Protein AF-0000000074082006 (afdb_homodimer)

Secondary structure (DSSP, 8-state):
--------TTT------SSS-EEE--STT---EEEHHHHT-SS--SS----HHHHT---BSSSS---SSEEEBTTS-EEEHHHHHHSTT-EESSTTTT-SEE-TT--HHHHHS-BHHHHHTT-HHHHTSS--EE-SSTT---EE-HHHHHHTT-EEEE-SSTT-PEEEE--HHHHHHHHHHSTT-----------S-----------------------------S---------/--------TTT------SSS-EEE--STT---EEEHHHHT-SS--SS----HHHHT---BSSSS---SSEEEBTTS-EEEHHHHHHSTT-EESSTTTT-SEE-TT--HHHHHS-BHHHHHTT-HHHHTSS--EE-SSTT---EE-HHHHHHTT-EEEE-SSTT-PEEEE--HHHHHHHHHHSTT-----------S---------------------------------------

Radius of gyration: 29.37 Å; Cα contacts (8 Å, |Δi|>4): 766; chains: 2; bounding box: 56×95×87 Å

Solvent-accessible surface area (backbone atoms only — not comparable to full-atom values): 27558 Å² total; per-residue (Å²): 126,79,81,74,82,57,34,17,62,58,69,49,48,71,74,57,41,92,94,40,34,60,43,62,31,62,33,88,95,46,77,40,19,31,29,30,75,71,56,18,52,87,63,85,66,92,62,86,38,60,44,59,63,51,63,67,45,64,45,22,63,41,33,83,51,54,78,63,54,42,32,46,26,77,83,75,44,26,28,38,51,49,45,39,61,49,32,83,52,35,43,46,71,28,78,64,45,46,46,36,34,36,60,87,66,48,57,66,66,29,40,67,36,50,15,51,63,37,42,73,69,67,34,62,69,53,11,53,38,28,33,30,35,59,28,65,51,86,88,53,84,54,24,29,28,49,66,59,32,42,62,68,28,30,38,30,64,45,64,88,62,96,87,54,68,41,57,45,32,34,44,75,71,57,40,57,52,43,48,67,70,46,72,70,68,67,48,60,45,34,62,54,76,60,84,60,82,75,75,79,73,73,74,75,76,85,74,78,85,84,72,73,74,79,81,78,71,78,77,78,69,90,74,84,78,91,65,81,86,63,92,77,53,95,122,125,78,82,72,81,58,34,17,62,60,69,48,48,70,75,58,42,93,94,39,36,58,44,61,32,63,33,87,93,46,75,42,20,31,29,31,76,72,58,18,52,87,63,85,67,91,63,86,37,60,45,58,62,51,64,67,44,64,43,22,63,41,32,81,49,54,78,64,54,41,32,45,26,76,82,74,44,26,29,37,49,50,46,40,63,48,31,84,54,35,42,48,72,29,78,64,45,46,46,35,34,36,60,87,64,48,57,66,64,30,39,67,35,49,16,51,62,38,42,72,71,67,34,62,69,54,11,52,38,27,32,31,34,58,27,65,50,86,87,53,84,55,23,28,28,50,66,59,30,43,62,69,28,31,39,30,64,46,62,86,63,98,87,54,70,40,55,46,31,34,46,74,73,58,40,58,51,44,47,67,69,44,73,69,68,67,47,61,47,34,62,54,76,61,84,58,85,74,75,78,73,75,73,74,76,85,76,78,84,80,76,69,78,78,82,78,72,81,76,78,84,90,76,91,78,91,62,87,85,65,91,79,77,85,136

InterPro domains:
  IPR001965 Zinc finger, PHD-type [SM00249] (7-55)
  IPR001965 Zinc finger, PHD-type [SM00249] (114-175)
  IPR011011 Zinc finger, FYVE/PHD-type [SSF57903] (7-60)
  IPR013083 Zinc finger, RING/FYVE/PHD-type [G3DSA:3.30.40.10] (6-54)
  IPR013083 Zinc finger, RING/FYVE/PHD-type [G3DSA:3.30.40.10] (55-177)
  IPR019786 Zinc finger, PHD-type, conserved site [PS01359] (8-54)
  IPR019787 Zinc finger, PHD-finger [PF13831] (20-54)
  IPR019787 Zinc finger, PHD-finger [PS50016] (5-57)
  IPR019787 Zinc finger, PHD-finger [PS50016] (112-174)
  IPR034732 Extended PHD (ePHD) domain [PS51805] (57-175)
  IPR050701 Histone Modification Regulator [PTHR13793] (8-175)

Foldseek 3Di:
DPPLPFCAPQPRHNQADPVWGWDAAPAVVDSHIHTCVRQVPPDDDPDHDHDPCSVVQADAQAAGDRDDAWAAEPVRHIHHLQQQQQQVQWDAPDPVVSPDIYCVRPDVVQLQAFAVLCVVVVNRPRRNGHGWDFAPDPPGRHTHGSVSCLQVLFWAWDDDDPPDTHTHGHDPVVVVVCCVPVVDRCSVSNNPPPPPPDPPPPPPPPPDDPPVPDPPPPPPDDDDDPPPPDDPPPD/DPPLPFQAPQPRHNDADPVWGWDAAPAVVDSHIHTCVRQVPPDDDPDHDHDPCSVVQADAQAAGDRDDAWAAEPVRHIHHLQQQQQQVQWDAPDPVVSPDIYCVRPDVVQLQAFAVLCVVVVNRPRRNGHGWDFAPDPPGRHTHGSVSCLQVLFWAWDDDDPPDTHTHGHDPVVVVVCCVVVVDRCSVSNNPPPPPPDPPPPPPPPDDDPPPPDPPPPPPDDDDDPDDPDDPDDD

Sequence (470 aa):
MKEMLGGCCVCADENGWTDNPLIYCDGPGCEVAVHQGCYGIQEVPEGEWLCAKCHVAARCELCPFGYGALKRTEQKGWAHVICALYIPEVRFGDVHSMDPVILSDVPMERFEKLCYICASAGDSRAAQMGACMSCNKPGCKRGFHVTCAQQRGLLCEEGGGSKNVKYCGYCEHHLRKAVRYFGLVSCLVFSITLFAPLIDIRVHNCSGMPLVPPCCSAQLGDARKWDNLQAFRKPMKEMLGGCCVCADENGWTDNPLIYCDGPGCEVAVHQGCYGIQEVPEGEWLCAKCHVAARCELCPFGYGALKRTEQKGWAHVICALYIPEVRFGDVHSMDPVILSDVPMERFEKLCYICASAGDSRAAQMGACMSCNKPGCKRGFHVTCAQQRGLLCEEGGGSKNVKYCGYCEHHLRKAVRYFGLVSCLVFSITLFAPLIDIRVHNCSGMPLVPPCCSAQLGDARKWDNLQAFRKP

Nearest PDB structures (foldseek):
  5dah-assembly3_A  TM=6.891E-01  e=1.029E-26  Homo sapiens
  5dah-assembly3_B  TM=6.727E-01  e=8.979E-26  Homo sapiens
  5dag-assembly1_A  TM=6.711E-01  e=2.313E-24  Homo sapiens
  7mju-assembly1_A  TM=6.657E-01  e=3.851E-24  Homo sapiens
  7d8a-assembly1_A  TM=5.856E-01  e=5.954E-16  Danio rerio

Organism: Heligmosomoides polygyrus (NCBI:txid6339)

pLDDT: mean 74.83, std 29.57, range [17.52, 98.75]

Structure (mmCIF, N/CA/C/O backbone):
data_AF-0000000074082006-model_v1
#
loop_
_entity.id
_entity.type
_entity.pdbx_description
1 polymer 'PHD-type domain-containing protein'
#
loop_
_atom_site.group_PDB
_atom_site.id
_atom_site.type_symbol
_atom_site.label_atom_id
_atom_site.label_alt_id
_atom_site.label_comp_id
_atom_site.label_asym_id
_atom_site.label_entity_id
_atom_site.label_seq_id
_atom_site.pdbx_PDB_ins_code
_atom_site.Cartn_x
_atom_site.Cartn_y
_atom_site.Cartn_z
_atom_site.occupancy
_atom_site.B_iso_or_equiv
_atom_site.auth_seq_id
_atom_site.auth_comp_id
_atom_site.auth_asym_id
_atom_site.auth_atom_id
_atom_site.pdbx_PDB_model_num
ATOM 1 N N . MET A 1 1 ? 14.156 8.828 -15.266 1 19.91 1 MET A N 1
ATOM 2 C CA . MET A 1 1 ? 13.836 9.703 -14.148 1 19.91 1 MET A CA 1
ATOM 3 C C . MET A 1 1 ? 12.344 9.992 -14.086 1 19.91 1 MET A C 1
ATOM 5 O O . MET A 1 1 ? 11.781 10.578 -15.008 1 19.91 1 MET A O 1
ATOM 9 N N . LYS A 1 2 ? 11.523 9.094 -13.609 1 28.28 2 LYS A N 1
ATOM 10 C CA . LYS A 1 2 ? 10.086 9.344 -13.688 1 28.28 2 LYS A CA 1
ATOM 11 C C . LYS A 1 2 ? 9.758 10.773 -13.281 1 28.28 2 LYS A C 1
ATOM 13 O O . LYS A 1 2 ? 10.383 11.336 -12.375 1 28.28 2 LYS A O 1
ATOM 18 N N . GLU A 1 3 ? 9.484 11.531 -14.086 1 29.22 3 GLU A N 1
ATOM 19 C CA . GLU A 1 3 ? 8.992 12.883 -13.844 1 29.22 3 GLU A CA 1
ATOM 20 C C . GLU A 1 3 ? 8.086 12.938 -12.617 1 29.22 3 GLU A C 1
ATOM 22 O O . GLU A 1 3 ? 6.969 12.406 -12.648 1 29.22 3 GLU A O 1
ATOM 27 N N . MET A 1 4 ? 8.656 12.617 -11.484 1 40.72 4 MET A N 1
ATOM 28 C CA . MET A 1 4 ? 7.973 12.57 -10.195 1 40.72 4 MET A CA 1
ATOM 29 C C . MET A 1 4 ? 7.266 13.891 -9.906 1 40.72 4 MET A C 1
ATOM 31 O O . MET A 1 4 ? 7.906 14.938 -9.82 1 40.72 4 MET A O 1
ATOM 35 N N . LEU A 1 5 ? 6.145 14.078 -10.445 1 46.38 5 LEU A N 1
ATOM 36 C CA . LEU A 1 5 ? 5.316 15.273 -10.508 1 46.38 5 LEU A CA 1
ATOM 37 C C . LEU A 1 5 ? 4.945 15.75 -9.109 1 46.38 5 LEU A C 1
ATOM 39 O O . LEU A 1 5 ? 4.273 16.781 -8.953 1 46.38 5 LEU A O 1
ATOM 43 N N . GLY A 1 6 ? 5.215 15.055 -8.039 1 67.75 6 GLY A N 1
ATOM 44 C CA . GLY A 1 6 ? 4.477 15.625 -6.926 1 67.75 6 GLY A CA 1
ATOM 45 C C . GLY A 1 6 ? 5.379 16.156 -5.828 1 67.75 6 GLY A C 1
ATOM 46 O O . GLY A 1 6 ? 6.547 15.789 -5.738 1 67.75 6 GLY A O 1
ATOM 47 N N . GLY A 1 7 ? 5.355 17.469 -5.336 1 89.12 7 GLY A N 1
ATOM 48 C CA . GLY A 1 7 ? 6.016 18.156 -4.234 1 89.12 7 GLY A CA 1
ATOM 49 C C . GLY A 1 7 ? 5.98 17.359 -2.936 1 89.12 7 GLY A C 1
ATOM 50 O O . GLY A 1 7 ? 5.566 16.203 -2.92 1 89.12 7 GLY A O 1
ATOM 51 N N . CYS A 1 8 ? 6.621 17.891 -1.964 1 94.56 8 CYS A N 1
ATOM 52 C CA . CYS A 1 8 ? 6.656 17.297 -0.636 1 94.56 8 CYS A CA 1
ATOM 53 C C . CYS A 1 8 ? 5.25 17.062 -0.104 1 94.56 8 CYS A C 1
ATOM 55 O O . CYS A 1 8 ? 4.434 17.984 -0.068 1 94.56 8 CYS A O 1
ATOM 57 N N . CYS A 1 9 ? 4.977 15.852 0.29 1 94.88 9 CYS A N 1
ATOM 58 C CA . CYS A 1 9 ? 3.652 15.492 0.783 1 94.88 9 CYS A CA 1
ATOM 59 C C . CYS A 1 9 ? 3.324 16.234 2.068 1 94.88 9 CYS A C 1
ATOM 61 O O . CYS A 1 9 ? 2.164 16.297 2.482 1 94.88 9 CYS A O 1
ATOM 63 N N . VAL A 1 10 ? 4.344 16.844 2.641 1 95.25 10 VAL A N 1
ATOM 64 C CA . VAL A 1 10 ? 4.137 17.469 3.943 1 95.25 10 VAL A CA 1
ATOM 65 C C . VAL A 1 10 ? 4.016 18.984 3.777 1 95.25 10 VAL A C 1
ATOM 67 O O . VAL A 1 10 ? 3.002 19.578 4.145 1 95.25 10 VAL A O 1
ATOM 70 N N . CYS A 1 11 ? 4.961 19.5 3.104 1 89.56 11 CYS A N 1
ATOM 71 C CA . CYS A 1 11 ? 4.965 20.953 3.035 1 89.56 11 CYS A CA 1
ATOM 72 C C . CYS A 1 11 ? 4.508 21.438 1.664 1 89.56 11 CYS A C 1
ATOM 74 O O . CYS A 1 11 ? 4.352 22.641 1.444 1 89.56 11 CYS A O 1
ATOM 76 N N . ALA A 1 12 ? 4.395 20.641 0.723 1 89.31 12 ALA A N 1
ATOM 77 C CA . ALA A 1 12 ? 3.861 20.891 -0.611 1 89.31 12 ALA A CA 1
ATOM 78 C C . ALA A 1 12 ? 4.883 21.625 -1.478 1 89.31 12 ALA A C 1
ATOM 80 O O . ALA A 1 12 ? 4.594 21.984 -2.621 1 89.31 12 ALA A O 1
ATOM 81 N N . ASP A 1 13 ? 6.074 21.828 -0.959 1 89.94 13 ASP A N 1
ATOM 82 C CA . ASP A 1 13 ? 7.125 22.453 -1.756 1 89.94 13 ASP A CA 1
ATOM 83 C C . ASP A 1 13 ? 7.734 21.469 -2.74 1 89.94 13 ASP A C 1
ATOM 85 O O . ASP A 1 13 ? 7.961 20.297 -2.396 1 89.94 13 ASP A O 1
ATOM 89 N N . GLU A 1 14 ? 7.941 21.875 -3.926 1 91 14 GLU A N 1
ATOM 90 C CA . GLU A 1 14 ? 8.445 21 -4.969 1 91 14 GLU A CA 1
ATOM 91 C C . GLU A 1 14 ? 9.969 21.062 -5.059 1 91 14 GLU A C 1
ATOM 93 O O . GLU A 1 14 ? 10.594 20.203 -5.699 1 91 14 GLU A O 1
ATOM 98 N N . ASN A 1 15 ? 10.492 22.031 -4.395 1 91.5 15 ASN A N 1
ATOM 99 C CA . ASN A 1 15 ? 11.93 22.234 -4.488 1 91.5 15 ASN A CA 1
ATOM 100 C C . ASN A 1 15 ? 12.68 21.453 -3.412 1 91.5 15 ASN A C 1
ATOM 102 O O . ASN A 1 15 ? 12.211 21.328 -2.281 1 91.5 15 ASN A O 1
ATOM 106 N N . GLY A 1 16 ? 13.867 20.891 -3.787 1 92.81 16 GLY A N 1
ATOM 107 C CA . GLY A 1 16 ? 14.812 20.328 -2.834 1 92.81 16 GLY A CA 1
ATOM 108 C C . GLY A 1 16 ? 16.031 21.203 -2.627 1 92.81 16 GLY A C 1
ATOM 109 O O . GLY A 1 16 ? 16.375 22.016 -3.492 1 92.81 16 GLY A O 1
ATOM 110 N N . TRP A 1 17 ? 16.641 21.062 -1.494 1 93.62 17 TRP A N 1
ATOM 111 C CA . TRP A 1 17 ? 17.844 21.797 -1.15 1 93.62 17 TRP A CA 1
ATOM 112 C C . TRP A 1 17 ? 18.953 20.844 -0.706 1 93.62 17 TRP A C 1
ATOM 114 O O . TRP A 1 17 ? 18.688 19.688 -0.362 1 93.62 17 TRP A O 1
ATOM 124 N N . THR A 1 18 ? 20.188 21.281 -0.692 1 94.25 18 THR A N 1
ATOM 125 C CA . THR A 1 18 ? 21.328 20.453 -0.294 1 94.25 18 THR A CA 1
ATOM 126 C C . THR A 1 18 ? 21.156 19.969 1.143 1 94.25 18 THR A C 1
ATOM 128 O O . THR A 1 18 ? 21.391 18.797 1.435 1 94.25 18 THR A O 1
ATOM 131 N N . ASP A 1 19 ? 20.75 20.828 2.066 1 94 19 ASP A N 1
ATOM 132 C CA . ASP A 1 19 ? 20.656 20.484 3.482 1 94 19 ASP A CA 1
ATOM 133 C C . ASP A 1 19 ? 19.281 19.875 3.801 1 94 19 ASP A C 1
ATOM 135 O O . ASP A 1 19 ? 19.047 19.406 4.918 1 94 19 ASP A O 1
ATOM 139 N N . ASN A 1 20 ? 18.422 19.953 2.896 1 96.31 20 ASN A N 1
ATOM 140 C CA . ASN A 1 20 ? 17.078 19.422 3.047 1 96.31 20 ASN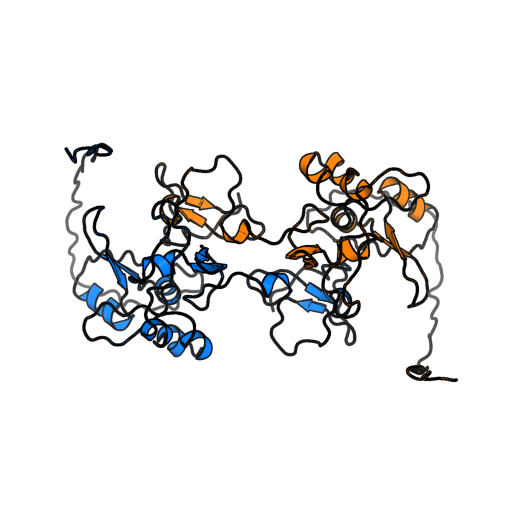 A CA 1
ATOM 141 C C . ASN A 1 20 ? 16.516 18.938 1.716 1 96.31 20 ASN A C 1
ATOM 143 O O . ASN A 1 20 ? 15.555 19.516 1.193 1 96.31 20 ASN A O 1
ATOM 147 N N . PRO A 1 21 ? 17.109 17.891 1.25 1 96.94 21 PRO A N 1
ATOM 148 C CA . PRO A 1 21 ? 16.75 17.422 -0.09 1 96.94 21 PRO A CA 1
ATOM 149 C C . PRO A 1 21 ? 15.344 16.828 -0.152 1 96.94 21 PRO A C 1
ATOM 151 O O . PRO A 1 21 ? 14.805 16.391 0.868 1 96.94 21 PRO A O 1
ATOM 154 N N . LEU A 1 22 ? 14.758 16.938 -1.272 1 96.38 22 LEU A N 1
ATOM 155 C CA . LEU A 1 22 ? 13.516 16.234 -1.591 1 96.38 22 LEU A CA 1
ATOM 156 C C . LEU A 1 22 ? 13.789 14.789 -1.99 1 96.38 22 LEU A C 1
ATOM 158 O O . LEU A 1 22 ? 14.555 14.531 -2.928 1 96.38 22 LEU A O 1
ATOM 162 N N . ILE A 1 23 ? 13.227 13.844 -1.191 1 96.38 23 ILE A N 1
ATOM 163 C CA . ILE A 1 23 ? 13.484 12.422 -1.384 1 96.38 23 ILE A CA 1
ATOM 164 C C . ILE A 1 23 ? 12.219 11.727 -1.881 1 96.38 23 ILE A C 1
ATOM 166 O O . ILE A 1 23 ? 11.141 11.906 -1.314 1 96.38 23 ILE A O 1
ATOM 170 N N . TYR A 1 24 ? 12.406 10.961 -2.928 1 93.88 24 TYR A N 1
ATOM 171 C CA . TYR A 1 24 ? 11.297 10.219 -3.518 1 93.88 24 TYR A CA 1
ATOM 172 C C . TYR A 1 24 ? 11.32 8.766 -3.068 1 93.88 24 TYR A C 1
ATOM 174 O O . TYR A 1 24 ? 12.383 8.141 -2.994 1 93.88 24 TYR A O 1
ATOM 182 N N . CYS A 1 25 ? 10.156 8.273 -2.781 1 91.56 25 CYS A N 1
ATOM 183 C CA . CYS A 1 25 ? 10.055 6.871 -2.395 1 91.56 25 CYS A CA 1
ATOM 184 C C . CYS A 1 25 ? 10.227 5.961 -3.602 1 91.56 25 CYS A C 1
ATOM 186 O O . CYS A 1 25 ? 9.672 6.223 -4.668 1 91.56 25 CYS A O 1
ATOM 188 N N . ASP A 1 26 ? 10.938 4.863 -3.41 1 84.88 26 ASP A N 1
ATOM 189 C CA . ASP A 1 26 ? 11.211 3.916 -4.488 1 84.88 26 ASP A CA 1
ATOM 190 C C . ASP A 1 26 ? 10.219 2.752 -4.461 1 84.88 26 ASP A C 1
ATOM 192 O O . ASP A 1 26 ? 10.375 1.782 -5.207 1 84.88 26 ASP A O 1
ATOM 196 N N . GLY A 1 27 ? 9.25 2.877 -3.57 1 78.81 27 GLY A N 1
ATOM 197 C CA . GLY A 1 27 ? 8.25 1.826 -3.547 1 78.81 27 GLY A CA 1
ATOM 198 C C . GLY A 1 27 ? 7.48 1.707 -4.852 1 78.81 27 GLY A C 1
ATOM 199 O O . GLY A 1 27 ? 7.215 2.711 -5.516 1 78.81 27 GLY A O 1
ATOM 200 N N . PRO A 1 28 ? 7.195 0.505 -5.199 1 64 28 PRO A N 1
ATOM 201 C CA . PRO A 1 28 ? 6.469 0.324 -6.453 1 64 28 PRO A CA 1
ATOM 202 C C . PRO A 1 28 ? 5.148 1.095 -6.488 1 64 28 PRO A C 1
ATOM 204 O O . PRO A 1 28 ? 4.277 0.871 -5.645 1 64 28 PRO A O 1
ATOM 207 N N . GLY A 1 29 ? 5.039 1.992 -7.484 1 66.44 29 GLY A N 1
ATOM 208 C CA . GLY A 1 29 ? 3.812 2.75 -7.688 1 66.44 29 GLY A CA 1
ATOM 209 C C . GLY A 1 29 ? 3.602 3.832 -6.645 1 66.44 29 GLY A C 1
ATOM 210 O O . GLY A 1 29 ? 2.537 4.449 -6.59 1 66.44 29 GLY A O 1
ATOM 211 N N . CYS A 1 30 ? 4.637 3.951 -5.754 1 81.25 30 CYS A N 1
ATOM 212 C CA . CYS A 1 30 ? 4.488 4.941 -4.691 1 81.25 30 CYS A CA 1
ATOM 213 C C . CYS A 1 30 ? 4.844 6.336 -5.191 1 81.25 30 CYS A C 1
ATOM 215 O O . CYS A 1 30 ? 5.84 6.512 -5.898 1 81.25 30 CYS A O 1
ATOM 217 N N . GLU A 1 31 ? 4 7.301 -4.777 1 83.56 31 GLU A N 1
ATOM 218 C CA . GLU A 1 31 ? 4.203 8.664 -5.258 1 83.56 31 GLU A CA 1
ATOM 219 C C . GLU A 1 31 ? 4.648 9.586 -4.125 1 83.56 31 GLU A C 1
ATOM 221 O O . GLU A 1 31 ? 4.637 10.812 -4.273 1 83.56 31 GLU A O 1
ATOM 226 N N . VAL A 1 32 ? 5.113 9.039 -3.1 1 93.19 32 VAL A N 1
ATOM 227 C CA . VAL A 1 32 ? 5.492 9.836 -1.934 1 93.19 32 VAL A CA 1
ATOM 228 C C . VAL A 1 32 ? 6.836 10.516 -2.186 1 93.19 32 VAL A C 1
ATOM 230 O O . VAL A 1 32 ? 7.793 9.867 -2.613 1 93.19 32 VAL A O 1
ATOM 233 N N . ALA A 1 33 ? 6.809 11.789 -2.014 1 96 33 ALA A N 1
ATOM 234 C CA . ALA A 1 33 ? 8.023 12.602 -1.949 1 96 33 ALA A CA 1
ATOM 235 C C . ALA A 1 33 ? 8.023 13.484 -0.704 1 96 33 ALA A C 1
ATOM 237 O O . ALA A 1 33 ? 7 14.078 -0.357 1 96 33 ALA A O 1
ATOM 238 N N . VAL A 1 34 ? 9.156 13.445 -0.058 1 97.31 34 VAL A N 1
ATOM 239 C CA . VAL A 1 34 ? 9.234 14.234 1.168 1 97.31 34 VAL A CA 1
ATOM 240 C C . VAL A 1 34 ? 10.617 14.867 1.292 1 97.31 34 VAL A C 1
ATOM 242 O O . VAL A 1 34 ? 11.609 14.297 0.842 1 97.31 34 VAL A O 1
ATOM 245 N N . HIS A 1 35 ? 10.594 16.031 1.873 1 96.12 35 HIS A N 1
ATOM 246 C CA . HIS A 1 35 ? 11.883 16.531 2.328 1 96.12 35 HIS A CA 1
ATOM 247 C C . HIS A 1 35 ? 12.438 15.695 3.477 1 96.12 35 HIS A C 1
ATOM 249 O O . HIS A 1 35 ? 11.664 15.164 4.281 1 96.12 35 HIS A O 1
ATOM 255 N N . GLN A 1 36 ? 13.789 15.648 3.557 1 96.44 36 GLN A N 1
ATOM 256 C CA . GLN A 1 36 ? 14.453 14.953 4.652 1 96.44 36 GLN A CA 1
ATOM 257 C C . GLN A 1 36 ? 13.914 15.422 6.004 1 96.44 36 GLN A C 1
ATOM 259 O O . GLN A 1 36 ? 13.523 14.602 6.836 1 96.44 36 GLN A O 1
ATOM 264 N N . GLY A 1 37 ? 13.82 16.688 6.223 1 95.56 37 GLY A N 1
ATOM 265 C CA . GLY A 1 37 ? 13.375 17.266 7.48 1 95.56 37 GLY A CA 1
ATOM 266 C C . GLY A 1 37 ? 11.875 17.141 7.703 1 95.56 37 GLY A C 1
ATOM 267 O O . GLY A 1 37 ? 11.422 16.984 8.836 1 95.56 37 GLY A O 1
ATOM 268 N N . CYS A 1 38 ? 11.07 17.141 6.621 1 94.75 38 CYS A N 1
ATOM 269 C CA . CYS A 1 38 ? 9.609 17.094 6.719 1 94.75 38 CYS A CA 1
ATOM 270 C C . CYS A 1 38 ? 9.133 15.719 7.168 1 94.75 38 CYS A C 1
ATOM 272 O O . CYS A 1 38 ? 8.055 15.594 7.75 1 94.75 38 CYS A O 1
ATOM 274 N N . TYR A 1 39 ? 9.977 14.75 6.961 1 97.44 39 TYR A N 1
ATOM 275 C CA . TYR A 1 39 ? 9.57 13.375 7.227 1 97.44 39 TYR A CA 1
ATOM 276 C C . TYR A 1 39 ? 10.445 12.75 8.305 1 97.44 39 TYR A C 1
ATOM 278 O O . TYR A 1 39 ? 10.18 11.633 8.758 1 97.44 39 TYR A O 1
ATOM 286 N N . GLY A 1 40 ? 11.461 13.469 8.672 1 96.56 40 GLY A N 1
ATOM 287 C CA . GLY A 1 40 ? 12.328 12.977 9.734 1 96.56 40 GLY A CA 1
ATOM 288 C C . GLY A 1 40 ? 13.297 11.898 9.266 1 96.56 40 GLY A C 1
ATOM 289 O O . GLY A 1 40 ? 13.57 10.945 9.992 1 96.56 40 GLY A O 1
ATOM 290 N N . ILE A 1 41 ? 13.695 12.008 8.062 1 95.62 41 ILE A N 1
ATOM 291 C CA . ILE A 1 41 ? 14.727 11.102 7.566 1 95.62 41 ILE A CA 1
ATOM 292 C C . ILE A 1 41 ? 16.062 11.453 8.195 1 95.62 41 ILE A C 1
ATOM 294 O O . ILE A 1 41 ? 16.594 12.547 7.977 1 95.62 41 ILE A O 1
ATOM 298 N N . GLN A 1 42 ? 16.672 10.586 8.953 1 93.19 42 GLN A N 1
ATOM 299 C CA . GLN A 1 42 ? 17.844 10.867 9.773 1 93.19 42 GLN A CA 1
ATOM 300 C C . GLN A 1 42 ? 19.109 10.953 8.93 1 93.19 42 GLN A C 1
ATOM 302 O O . GLN A 1 42 ? 19.984 11.781 9.195 1 93.19 42 GLN A O 1
ATOM 307 N N . GLU A 1 43 ? 19.172 10.141 7.926 1 92.69 43 GLU A N 1
ATOM 308 C CA . GLU A 1 43 ? 20.281 10.148 6.98 1 92.69 43 GLU A CA 1
ATOM 309 C C . GLU A 1 43 ? 19.781 10.055 5.543 1 92.69 43 GLU A C 1
ATOM 311 O O . GLU A 1 43 ? 18.953 9.211 5.219 1 92.69 43 GLU A O 1
ATOM 316 N N . VAL A 1 44 ? 20.312 10.984 4.824 1 94.44 44 VAL A N 1
ATOM 317 C CA . VAL A 1 44 ? 19.938 10.961 3.416 1 94.44 44 VAL A CA 1
ATOM 318 C C . VAL A 1 44 ? 20.344 9.625 2.795 1 94.44 44 VAL A C 1
ATOM 320 O O . VAL A 1 44 ? 21.516 9.227 2.875 1 94.44 44 VAL A O 1
ATOM 323 N N . PRO A 1 45 ? 19.438 9.008 2.164 1 90.81 45 PRO A N 1
ATOM 324 C CA . PRO A 1 45 ? 19.75 7.695 1.604 1 90.81 45 PRO A CA 1
ATOM 325 C C . PRO A 1 45 ? 20.688 7.773 0.4 1 90.81 45 PRO A C 1
ATOM 327 O O . PRO A 1 45 ? 20.594 8.711 -0.4 1 90.81 45 PRO A O 1
ATOM 330 N N . GLU A 1 46 ? 21.594 6.922 0.279 1 89.25 46 GLU A N 1
ATOM 331 C CA . GLU A 1 46 ? 22.5 6.836 -0.859 1 89.25 46 GLU A CA 1
ATOM 332 C C . GLU A 1 46 ? 21.859 6.105 -2.033 1 89.25 46 GLU A C 1
ATOM 334 O O . GLU A 1 46 ? 22.172 6.383 -3.191 1 89.25 46 GLU A O 1
ATOM 339 N N . GLY A 1 47 ? 20.906 5.297 -1.764 1 89.19 47 GLY A N 1
ATOM 340 C CA . GLY A 1 47 ? 20.203 4.508 -2.77 1 89.19 47 GLY A CA 1
ATOM 341 C C . GLY A 1 47 ? 18.703 4.535 -2.615 1 89.19 47 GLY A C 1
ATOM 342 O O . GLY A 1 47 ? 18.109 5.59 -2.357 1 89.19 47 GLY A O 1
ATOM 343 N N . GLU A 1 48 ? 18.188 3.391 -2.803 1 86.62 48 GLU A N 1
ATOM 344 C CA . GLU A 1 48 ? 16.734 3.262 -2.723 1 86.62 48 GLU A CA 1
ATOM 345 C C . GLU A 1 48 ? 16.219 3.639 -1.335 1 86.62 48 GLU A C 1
ATOM 347 O O . GLU A 1 48 ? 16.844 3.295 -0.325 1 86.62 48 GLU A O 1
ATOM 352 N N . TRP A 1 49 ? 15.148 4.441 -1.345 1 91.31 49 TRP A N 1
ATOM 353 C CA . TRP A 1 49 ? 14.492 4.797 -0.089 1 91.31 49 TRP A CA 1
ATOM 354 C C . TRP A 1 49 ? 13.008 4.469 -0.14 1 91.31 49 TRP A C 1
ATOM 356 O O . TRP A 1 49 ? 12.336 4.754 -1.136 1 91.31 49 TRP A O 1
ATOM 366 N N . LEU A 1 50 ? 12.5 3.822 0.921 1 88.12 50 LEU A N 1
ATOM 367 C CA . LEU A 1 50 ? 11.086 3.508 1.067 1 88.12 50 LEU A CA 1
ATOM 368 C C . LEU A 1 50 ? 10.461 4.309 2.207 1 88.12 50 LEU A C 1
ATOM 370 O O . LEU A 1 50 ? 11.07 4.453 3.271 1 88.12 50 LEU A O 1
ATOM 374 N N . CYS A 1 51 ? 9.344 4.84 1.925 1 91.62 51 CYS A N 1
ATOM 375 C CA . CYS A 1 51 ? 8.594 5.449 3.02 1 91.62 51 CYS A CA 1
ATOM 376 C C . CYS A 1 51 ? 8.117 4.391 4.008 1 91.62 51 CYS A C 1
ATOM 378 O O . CYS A 1 51 ? 8.258 3.193 3.754 1 91.62 51 CYS A O 1
ATOM 380 N N . ALA A 1 52 ? 7.559 4.867 5.043 1 91.19 52 ALA A N 1
ATOM 381 C CA . ALA A 1 52 ? 7.16 3.949 6.105 1 91.19 52 ALA A CA 1
ATOM 382 C C . ALA A 1 52 ? 6.129 2.943 5.609 1 91.19 52 ALA A C 1
ATOM 384 O O . ALA A 1 52 ? 6.191 1.761 5.949 1 91.19 52 ALA A O 1
ATOM 385 N N . LYS A 1 53 ? 5.191 3.396 4.801 1 85.62 53 LYS A N 1
ATOM 386 C CA . LYS A 1 53 ? 4.156 2.52 4.262 1 85.62 53 LYS A CA 1
ATOM 387 C C . LYS A 1 53 ? 4.758 1.447 3.359 1 85.62 53 LYS A C 1
ATOM 389 O O . LYS A 1 53 ? 4.391 0.273 3.453 1 85.62 53 LYS A O 1
ATOM 394 N N . CYS A 1 54 ? 5.656 1.943 2.57 1 80.12 54 CYS A N 1
ATOM 395 C CA . CYS A 1 54 ? 6.242 1.021 1.605 1 80.12 54 CYS A CA 1
ATOM 396 C C . CYS A 1 54 ? 7.215 0.065 2.287 1 80.12 54 CYS A C 1
ATOM 398 O O . CYS A 1 54 ? 7.473 -1.029 1.782 1 80.12 54 CYS A O 1
ATOM 400 N N . HIS A 1 55 ? 7.727 0.563 3.357 1 79.06 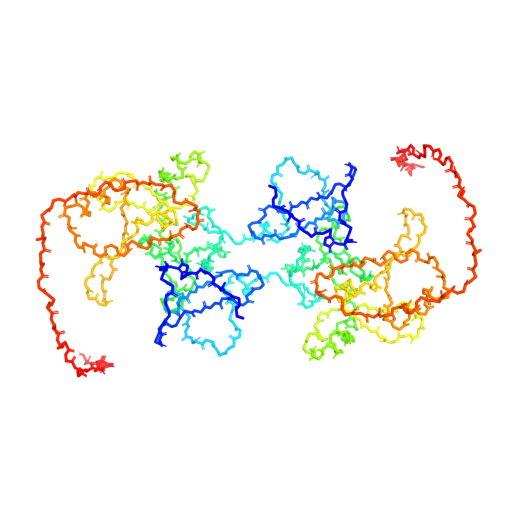55 HIS A N 1
ATOM 401 C CA . HIS A 1 55 ? 8.625 -0.317 4.098 1 79.06 55 HIS A CA 1
ATOM 402 C C . HIS A 1 55 ? 7.879 -1.535 4.637 1 79.06 55 HIS A C 1
ATOM 404 O O . HIS A 1 55 ? 8.461 -2.615 4.762 1 79.06 55 HIS A O 1
ATOM 410 N N . VAL A 1 56 ? 6.648 -1.246 5.008 1 73.56 56 VAL A N 1
ATOM 411 C CA . VAL A 1 56 ? 5.898 -2.363 5.57 1 73.56 56 VAL A CA 1
ATOM 412 C C . VAL A 1 56 ? 5.012 -2.986 4.496 1 73.56 56 VAL A C 1
ATOM 414 O O . VAL A 1 56 ? 4.098 -3.752 4.805 1 73.56 56 VAL A O 1
ATOM 417 N N . ALA A 1 57 ? 5.262 -2.564 3.291 1 68.75 57 ALA A N 1
ATOM 418 C CA . ALA A 1 57 ? 4.426 -3.045 2.197 1 68.75 57 ALA A CA 1
ATOM 419 C C . ALA A 1 57 ? 4.5 -4.566 2.076 1 68.75 57 ALA A C 1
ATOM 421 O O . ALA A 1 57 ? 5.543 -5.164 2.346 1 68.75 57 ALA A O 1
ATOM 422 N N . ALA A 1 58 ? 3.393 -5.117 1.708 1 77.75 58 ALA A N 1
ATOM 423 C CA . ALA A 1 58 ? 3.215 -6.559 1.562 1 77.75 58 ALA A CA 1
ATOM 424 C C . ALA A 1 58 ? 4.129 -7.117 0.476 1 77.75 58 ALA A C 1
ATOM 426 O O . ALA A 1 58 ? 4.246 -6.539 -0.605 1 77.75 58 ALA A O 1
ATOM 427 N N . ARG A 1 59 ? 4.988 -8 0.916 1 87.31 59 ARG A N 1
ATOM 428 C CA . ARG A 1 59 ? 5.801 -8.75 -0.039 1 87.31 59 ARG A CA 1
ATOM 429 C C . ARG A 1 59 ? 5.461 -10.242 0.004 1 87.31 59 ARG A C 1
ATOM 431 O O . ARG A 1 59 ? 5.234 -10.797 1.078 1 87.31 59 ARG A O 1
ATOM 438 N N . CYS A 1 60 ? 5.461 -10.828 -1.128 1 95.75 60 CYS A N 1
ATOM 439 C CA . CYS A 1 60 ? 5.172 -12.25 -1.193 1 95.75 60 CYS A CA 1
ATOM 440 C C . CYS A 1 60 ? 6.297 -13.07 -0.561 1 95.75 60 CYS A C 1
ATOM 442 O O . CYS A 1 60 ? 7.473 -12.812 -0.818 1 95.75 60 CYS A O 1
ATOM 444 N N . GLU A 1 61 ? 5.957 -13.977 0.184 1 97.06 61 GLU A N 1
ATOM 445 C CA . GLU A 1 61 ? 6.945 -14.828 0.836 1 97.06 61 GLU A CA 1
ATOM 446 C C . GLU A 1 61 ? 7.496 -15.867 -0.131 1 97.06 61 GLU A C 1
ATOM 448 O O . GLU A 1 61 ? 8.492 -16.531 0.168 1 97.06 61 GLU A O 1
ATOM 453 N N . LEU A 1 62 ? 6.91 -15.938 -1.326 1 98.44 62 LEU A N 1
ATOM 454 C CA . LEU A 1 62 ? 7.258 -17.031 -2.236 1 98.44 62 LEU A CA 1
ATOM 455 C C . LEU A 1 62 ? 7.938 -16.484 -3.49 1 98.44 62 LEU A C 1
ATOM 457 O O . LEU A 1 62 ? 8.391 -17.266 -4.336 1 98.44 62 LEU A O 1
ATOM 461 N N . CYS A 1 63 ? 8.008 -15.266 -3.646 1 97.62 63 CYS A N 1
ATOM 462 C CA . CYS A 1 63 ? 8.633 -14.648 -4.809 1 97.62 63 CYS A CA 1
ATOM 463 C C . CYS A 1 63 ? 9.133 -13.242 -4.48 1 97.62 63 CYS A C 1
ATOM 465 O O . CYS A 1 63 ? 8.875 -12.727 -3.391 1 97.62 63 CYS A O 1
ATOM 467 N N . PRO A 1 64 ? 9.93 -12.664 -5.41 1 94.81 64 PRO A N 1
ATOM 468 C CA . PRO A 1 64 ? 10.531 -11.375 -5.059 1 94.81 64 PRO A CA 1
ATOM 469 C C . PRO A 1 64 ? 9.594 -10.195 -5.324 1 94.81 64 PRO A C 1
ATOM 471 O O . PRO A 1 64 ? 10.008 -9.039 -5.238 1 94.81 64 PRO A O 1
ATOM 474 N N . PHE A 1 65 ? 8.336 -10.453 -5.547 1 88.62 65 PHE A N 1
ATOM 475 C CA . PHE A 1 65 ? 7.445 -9.367 -5.941 1 88.62 65 PHE A CA 1
ATOM 476 C C . PHE A 1 65 ? 6.41 -9.094 -4.855 1 88.62 65 PHE A C 1
ATOM 478 O O . PHE A 1 65 ? 6.117 -9.969 -4.039 1 88.62 65 PHE A O 1
ATOM 485 N N . GLY A 1 66 ? 5.934 -7.859 -4.875 1 88.69 66 GLY A N 1
ATOM 486 C CA . GLY A 1 66 ? 4.941 -7.48 -3.883 1 88.69 66 GLY A CA 1
ATOM 487 C C . GLY A 1 66 ? 3.672 -6.918 -4.492 1 88.69 66 GLY A C 1
ATOM 488 O O . GLY A 1 66 ? 2.727 -6.586 -3.773 1 88.69 66 GLY A O 1
ATOM 489 N N . TYR A 1 67 ? 3.736 -6.801 -5.789 1 83.88 67 TYR A N 1
ATOM 490 C CA . TYR A 1 67 ? 2.553 -6.285 -6.465 1 83.88 67 TYR A CA 1
ATOM 491 C C . TYR A 1 67 ? 1.661 -7.422 -6.953 1 83.88 67 TYR A C 1
ATOM 493 O O . TYR A 1 67 ? 2.107 -8.57 -7.051 1 83.88 67 TYR A O 1
ATOM 501 N N . GLY A 1 68 ? 0.359 -7.117 -7.129 1 90.5 68 GLY A N 1
ATOM 502 C CA . GLY A 1 68 ? -0.551 -8.141 -7.625 1 90.5 68 GLY A CA 1
ATOM 503 C C . GLY A 1 68 ? -1.49 -8.664 -6.559 1 90.5 68 GLY A C 1
ATOM 504 O O . GLY A 1 68 ? -1.72 -8.008 -5.543 1 90.5 68 GLY A O 1
ATOM 505 N N . ALA A 1 69 ? -2.018 -9.859 -6.863 1 95.62 69 ALA A N 1
ATOM 506 C CA . ALA A 1 69 ? -3.064 -10.43 -6.023 1 95.62 69 ALA A CA 1
ATOM 507 C C . ALA A 1 69 ? -2.467 -11.25 -4.883 1 95.62 69 ALA A C 1
ATOM 509 O O . ALA A 1 69 ? -2.143 -12.43 -5.059 1 95.62 69 ALA A O 1
ATOM 510 N N . LEU A 1 70 ? -2.391 -10.609 -3.76 1 95.88 70 LEU A N 1
ATOM 511 C CA . LEU A 1 70 ? -1.834 -11.242 -2.568 1 95.88 70 LEU A CA 1
ATOM 512 C C . LEU A 1 70 ? -2.926 -11.516 -1.54 1 95.88 70 LEU A C 1
ATOM 514 O O . LEU A 1 70 ? -3.961 -10.844 -1.533 1 95.88 70 LEU A O 1
ATOM 518 N N . LYS A 1 71 ? -2.715 -12.555 -0.824 1 96.38 71 LYS A N 1
ATOM 519 C CA . LYS A 1 71 ? -3.484 -12.859 0.377 1 96.38 71 LYS A CA 1
ATOM 520 C C . LYS A 1 71 ? -2.568 -13.07 1.58 1 96.38 71 LYS A C 1
ATOM 522 O O . LYS A 1 71 ? -1.378 -13.344 1.42 1 96.38 71 LYS A O 1
ATOM 527 N N . ARG A 1 72 ? -3.158 -12.867 2.699 1 93.31 72 ARG A N 1
ATOM 528 C CA . ARG A 1 72 ? -2.393 -13.062 3.926 1 93.31 72 ARG A CA 1
ATOM 529 C C . ARG A 1 72 ? -2.01 -14.523 4.109 1 93.31 72 ARG A C 1
ATOM 531 O O . ARG A 1 72 ? -2.785 -15.422 3.77 1 93.31 72 ARG A O 1
ATOM 538 N N . THR A 1 73 ? -0.811 -14.688 4.715 1 96.19 73 THR A N 1
ATOM 539 C CA . THR A 1 73 ? -0.402 -16.031 5.109 1 96.19 73 THR A CA 1
ATOM 540 C C . THR A 1 73 ? -0.804 -16.312 6.555 1 96.19 73 THR A C 1
ATOM 542 O O . THR A 1 73 ? -1.236 -15.414 7.273 1 96.19 73 THR A O 1
ATOM 545 N N . GLU A 1 74 ? -0.686 -17.547 6.91 1 93.06 74 GLU A N 1
ATOM 546 C CA . GLU A 1 74 ? -1.071 -17.969 8.258 1 93.06 74 GLU A CA 1
ATOM 547 C C . GLU A 1 74 ? -0.199 -17.297 9.312 1 93.06 74 GLU A C 1
ATOM 549 O O . GLU A 1 74 ? -0.601 -17.188 10.477 1 93.06 74 GLU A O 1
ATOM 554 N N . GLN A 1 75 ? 0.944 -16.844 8.961 1 89 75 GLN A N 1
ATOM 555 C CA . GLN A 1 75 ? 1.857 -16.188 9.898 1 89 75 GLN A CA 1
ATOM 556 C C . GLN A 1 75 ? 1.934 -14.688 9.641 1 89 75 GLN A C 1
ATOM 558 O O . GLN A 1 75 ? 3.016 -14.094 9.695 1 89 75 GLN A O 1
ATOM 563 N N . LYS A 1 76 ? 0.898 -14.133 9.133 1 82.25 76 LYS A N 1
ATOM 564 C CA . LYS A 1 76 ? 0.704 -12.695 8.984 1 82.25 76 LYS A CA 1
ATOM 565 C C . LYS A 1 76 ? 1.589 -12.133 7.875 1 82.25 76 LYS A C 1
ATOM 567 O O . LYS A 1 76 ? 1.894 -10.945 7.859 1 82.25 76 LYS A O 1
ATOM 572 N N . GLY A 1 77 ? 2.117 -12.891 7.129 1 90.88 77 GLY A N 1
ATOM 573 C CA . GLY A 1 77 ? 2.775 -12.469 5.902 1 90.88 77 GLY A CA 1
ATOM 574 C C . GLY A 1 77 ? 1.842 -12.414 4.711 1 90.88 77 GLY A C 1
ATOM 575 O O . GLY A 1 77 ? 0.625 -12.289 4.871 1 90.88 77 GLY A O 1
ATOM 576 N N . TRP A 1 78 ? 2.438 -12.32 3.533 1 94.81 78 TRP A N 1
ATOM 577 C CA . TRP A 1 78 ? 1.67 -12.234 2.295 1 94.81 78 TRP A CA 1
ATOM 578 C C . TRP A 1 78 ? 2.203 -13.219 1.256 1 94.81 78 TRP A C 1
ATOM 580 O O . TRP A 1 78 ? 3.389 -13.555 1.261 1 94.81 78 TRP A O 1
ATOM 590 N N . ALA A 1 79 ? 1.327 -13.711 0.473 1 98.12 79 ALA A N 1
ATOM 591 C CA . ALA A 1 79 ? 1.706 -14.523 -0.679 1 98.12 79 ALA A CA 1
ATOM 592 C C . ALA A 1 79 ? 0.774 -14.266 -1.86 1 98.12 79 ALA A C 1
ATOM 594 O O . ALA A 1 79 ? -0.413 -13.992 -1.674 1 98.12 79 ALA A O 1
ATOM 595 N N . HIS A 1 80 ? 1.391 -14.328 -2.998 1 97.62 80 HIS A N 1
ATOM 596 C CA . HIS A 1 80 ? 0.54 -14.281 -4.18 1 97.62 80 HIS A CA 1
ATOM 597 C C . HIS A 1 80 ? -0.383 -15.5 -4.238 1 97.62 80 HIS A C 1
ATOM 599 O O . HIS A 1 80 ? 0.036 -16.609 -3.938 1 97.62 80 HIS A O 1
ATOM 605 N N . VAL A 1 81 ? -1.62 -15.266 -4.719 1 98.06 81 VAL A N 1
ATOM 606 C CA . VAL A 1 81 ? -2.537 -16.375 -4.965 1 98.06 81 VAL A CA 1
ATOM 607 C C . VAL A 1 81 ? -1.958 -17.297 -6.031 1 98.06 81 VAL A C 1
ATOM 609 O O . VAL A 1 81 ? -2.002 -18.516 -5.895 1 98.06 81 VAL A O 1
ATOM 612 N N . ILE A 1 82 ? -1.337 -16.75 -7.039 1 97.5 82 ILE A N 1
ATOM 613 C CA . ILE A 1 82 ? -0.796 -17.562 -8.125 1 97.5 82 ILE A CA 1
ATOM 614 C C . ILE A 1 82 ? 0.405 -18.359 -7.621 1 97.5 82 ILE A C 1
ATOM 616 O O . ILE A 1 82 ? 0.606 -19.516 -8.023 1 97.5 82 ILE A O 1
ATOM 620 N N . CYS A 1 83 ? 1.212 -17.766 -6.773 1 98.31 83 CYS A N 1
ATOM 621 C CA . CYS A 1 83 ? 2.305 -18.531 -6.172 1 98.31 83 CYS A CA 1
ATOM 622 C C . CYS A 1 83 ? 1.772 -19.719 -5.371 1 98.31 83 CYS A C 1
ATOM 624 O O . CYS A 1 83 ? 2.328 -20.812 -5.441 1 98.31 83 CYS A O 1
ATOM 626 N N . ALA A 1 84 ? 0.667 -19.469 -4.73 1 98.44 84 ALA A N 1
ATOM 627 C CA . ALA A 1 84 ? 0.055 -20.516 -3.914 1 98.44 84 ALA A CA 1
ATOM 628 C C . ALA A 1 84 ? -0.526 -21.625 -4.785 1 98.44 84 ALA A C 1
ATOM 630 O O . ALA A 1 84 ? -0.445 -22.797 -4.438 1 98.44 84 ALA A O 1
ATOM 631 N N . LEU A 1 85 ? -1.005 -21.297 -5.895 1 96.62 85 LEU A N 1
ATOM 632 C CA . LEU A 1 85 ? -1.652 -22.25 -6.781 1 96.62 85 LEU A CA 1
ATOM 633 C C . LEU A 1 85 ? -0.623 -23.156 -7.441 1 96.62 85 LEU A C 1
ATOM 635 O O . LEU A 1 85 ? -0.877 -24.359 -7.633 1 96.62 85 LEU A O 1
ATOM 639 N N . TYR A 1 86 ? 0.555 -22.656 -7.684 1 97.38 86 TYR A N 1
ATOM 640 C CA . TYR A 1 86 ? 1.477 -23.375 -8.555 1 97.38 86 TYR A CA 1
ATOM 641 C C . TYR A 1 86 ? 2.57 -24.062 -7.746 1 97.38 86 TYR A C 1
ATOM 643 O O . TYR A 1 86 ? 3.363 -24.844 -8.289 1 97.38 86 TYR A O 1
ATOM 651 N N . ILE A 1 87 ? 2.648 -23.797 -6.508 1 97.88 87 ILE A N 1
ATOM 652 C CA . ILE A 1 87 ? 3.51 -24.578 -5.621 1 97.88 87 ILE A CA 1
ATOM 653 C C . ILE A 1 87 ? 2.682 -25.625 -4.887 1 97.88 87 ILE A C 1
ATOM 655 O O . ILE A 1 87 ? 1.863 -25.297 -4.027 1 97.88 87 ILE A O 1
ATOM 659 N N . PRO A 1 88 ? 2.936 -26.875 -5.184 1 95.69 88 PRO A N 1
ATOM 660 C CA . PRO A 1 88 ? 2.018 -27.938 -4.793 1 95.69 88 PRO A CA 1
ATOM 661 C C . PRO A 1 88 ? 1.833 -28.031 -3.279 1 95.69 88 PRO A C 1
ATOM 663 O O . PRO A 1 88 ? 0.768 -28.438 -2.809 1 95.69 88 PRO A O 1
ATOM 666 N N . GLU A 1 89 ? 2.828 -27.703 -2.479 1 97.75 89 GLU A N 1
ATOM 667 C CA . GLU A 1 89 ? 2.783 -27.906 -1.034 1 97.75 89 GLU A CA 1
ATOM 668 C C . GLU A 1 89 ? 2.082 -26.734 -0.336 1 97.75 89 GLU A C 1
ATOM 670 O O . GLU A 1 89 ? 1.791 -26.812 0.859 1 97.75 89 GLU A O 1
ATOM 675 N N . VAL A 1 90 ? 1.816 -25.656 -1.052 1 98.12 90 VAL A N 1
ATOM 676 C CA . VAL A 1 90 ? 1.089 -24.531 -0.48 1 98.12 90 VAL A CA 1
ATOM 677 C C . VAL A 1 90 ? -0.408 -24.828 -0.474 1 98.12 90 VAL A C 1
ATOM 679 O O . VAL A 1 90 ? -0.945 -25.359 -1.451 1 98.12 90 VAL A O 1
ATOM 682 N N . ARG A 1 91 ? -1.036 -24.438 0.68 1 97.81 91 ARG A N 1
ATOM 683 C CA . ARG A 1 91 ? -2.465 -24.703 0.831 1 97.81 91 ARG A CA 1
ATOM 684 C C . ARG A 1 91 ? -3.217 -23.406 1.161 1 97.81 91 ARG A C 1
ATOM 686 O O . ARG A 1 91 ? -2.604 -22.406 1.51 1 97.81 91 ARG A O 1
ATOM 693 N N . PHE A 1 92 ? -4.492 -23.5 0.916 1 96.38 92 PHE A N 1
ATOM 694 C CA . PHE A 1 92 ? -5.395 -22.438 1.367 1 96.38 92 PHE A CA 1
ATOM 695 C C . PHE A 1 92 ? -6.172 -22.891 2.6 1 96.38 92 PHE A C 1
ATOM 697 O O . PHE A 1 92 ? -6.684 -24 2.646 1 96.38 92 PHE A O 1
ATOM 704 N N . GLY A 1 93 ? -6.199 -22.078 3.584 1 96.94 93 GLY A N 1
ATOM 705 C CA . GLY A 1 93 ? -7.004 -22.375 4.754 1 96.94 93 GLY A CA 1
ATOM 706 C C . GLY A 1 93 ? -8.461 -22.641 4.422 1 96.94 93 GLY A C 1
ATOM 707 O O . GLY A 1 93 ? -9.078 -23.562 4.984 1 96.94 93 GLY A O 1
ATOM 708 N N . ASP A 1 94 ? -9.008 -21.891 3.541 1 95.56 94 ASP A N 1
ATOM 709 C CA . ASP A 1 94 ? -10.32 -22.062 2.926 1 95.56 94 ASP A CA 1
ATOM 710 C C . ASP A 1 94 ? -10.219 -22.016 1.403 1 95.56 94 ASP A C 1
ATOM 712 O O . ASP A 1 94 ? -9.859 -21 0.83 1 95.56 94 ASP A O 1
ATOM 716 N N . VAL A 1 95 ? -10.586 -23.078 0.749 1 93.62 95 VAL A N 1
ATOM 717 C CA . VAL A 1 95 ? -10.383 -23.203 -0.69 1 93.62 95 VAL A CA 1
ATOM 718 C C . VAL A 1 95 ? -11.328 -22.266 -1.432 1 93.62 95 VAL A C 1
ATOM 720 O O . VAL A 1 95 ? -11.031 -21.828 -2.551 1 93.62 95 VAL A O 1
ATOM 723 N N . HIS A 1 96 ? -12.414 -21.906 -0.825 1 92.38 96 HIS A N 1
ATOM 724 C CA . HIS A 1 96 ? -13.383 -21.047 -1.489 1 92.38 96 HIS A CA 1
ATOM 725 C C . HIS A 1 96 ? -12.953 -19.594 -1.425 1 92.38 96 HIS A C 1
ATOM 727 O O . HIS A 1 96 ? -13.062 -18.859 -2.412 1 92.38 96 HIS A O 1
ATOM 733 N N . SER A 1 97 ? -12.445 -19.266 -0.309 1 94.19 97 SER A N 1
ATOM 734 C CA . SER A 1 97 ? -12 -17.875 -0.155 1 94.19 97 SER A CA 1
ATOM 735 C C . SER A 1 97 ? -10.523 -17.734 -0.488 1 94.19 97 SER A C 1
ATOM 737 O O . SER A 1 97 ? -10.023 -16.625 -0.658 1 94.19 97 SER A O 1
ATOM 739 N N . MET A 1 98 ? -9.82 -18.844 -0.567 1 95.69 98 MET A N 1
ATOM 740 C CA . MET A 1 98 ? -8.383 -18.891 -0.807 1 95.69 98 MET A CA 1
ATOM 741 C C . MET A 1 98 ? -7.633 -18.078 0.242 1 95.69 98 MET A C 1
ATOM 743 O O . MET A 1 98 ? -6.711 -17.328 -0.09 1 95.69 98 MET A O 1
ATOM 747 N N . ASP A 1 99 ? -8.062 -18.219 1.539 1 95.56 99 ASP A N 1
ATOM 748 C CA . ASP A 1 99 ? -7.535 -17.422 2.645 1 95.56 99 ASP A CA 1
ATOM 749 C C . ASP A 1 99 ? -7.609 -18.188 3.961 1 95.56 99 ASP A C 1
ATOM 751 O O . ASP A 1 99 ? -8.617 -18.828 4.25 1 95.56 99 ASP A O 1
ATOM 755 N N . PRO A 1 100 ? -6.621 -18.203 4.723 1 96.81 100 PRO A N 1
ATOM 756 C CA . PRO A 1 100 ? -5.277 -17.703 4.441 1 96.81 100 PRO A CA 1
ATOM 757 C C . PRO A 1 100 ? -4.449 -18.672 3.602 1 96.81 100 PRO A C 1
ATOM 759 O O . PRO A 1 100 ? -4.883 -19.797 3.346 1 96.81 100 PRO A O 1
ATOM 762 N N . VAL A 1 101 ? -3.322 -18.156 3.152 1 98 101 VAL A N 1
ATOM 763 C CA . VAL A 1 101 ? -2.355 -19 2.477 1 98 101 VAL A CA 1
ATOM 764 C C . VAL A 1 101 ? -1.473 -19.703 3.51 1 98 101 VAL A C 1
ATOM 766 O O . VAL A 1 101 ? -0.916 -19.062 4.398 1 98 101 VAL A O 1
ATOM 769 N N . ILE A 1 102 ? -1.4 -20.969 3.4 1 98.38 102 ILE A N 1
ATOM 770 C CA . ILE A 1 102 ? -0.666 -21.766 4.371 1 98.38 102 ILE A CA 1
ATOM 771 C C . ILE A 1 102 ? 0.64 -22.266 3.754 1 98.38 102 ILE A C 1
ATOM 773 O O . ILE A 1 102 ? 0.626 -23 2.766 1 98.38 102 ILE A O 1
ATOM 777 N N . LEU A 1 103 ? 1.828 -21.922 4.363 1 98.25 103 LEU A N 1
ATOM 778 C CA . LEU A 1 103 ? 3.139 -22.219 3.795 1 98.25 103 LEU A CA 1
ATOM 779 C C . LEU A 1 103 ? 3.873 -23.266 4.629 1 98.25 103 LEU A C 1
ATOM 781 O O . LEU A 1 103 ? 4.961 -23.703 4.254 1 98.25 103 LEU A O 1
ATOM 785 N N . SER A 1 104 ? 3.309 -23.734 5.664 1 97.44 104 SER A N 1
ATOM 786 C CA . SER A 1 104 ? 3.998 -24.547 6.672 1 97.44 104 SER A CA 1
ATOM 787 C C . SER A 1 104 ? 4.512 -25.844 6.078 1 97.44 104 SER A C 1
ATOM 789 O O . SER A 1 104 ? 5.5 -26.406 6.559 1 97.44 104 SER A O 1
ATOM 791 N N . ASP A 1 105 ? 3.902 -26.344 5.008 1 97.69 105 ASP A N 1
ATOM 792 C CA . ASP A 1 105 ? 4.277 -27.641 4.449 1 97.69 105 ASP A CA 1
ATOM 793 C C . ASP A 1 105 ? 5.258 -27.469 3.291 1 97.69 105 ASP A C 1
ATOM 795 O O . ASP A 1 105 ? 5.676 -28.453 2.678 1 97.69 105 ASP A O 1
ATOM 799 N N . VAL A 1 106 ? 5.66 -26.266 2.965 1 98.06 106 VAL A N 1
ATOM 800 C CA . VAL A 1 106 ? 6.605 -26.047 1.874 1 98.06 106 VAL A CA 1
ATOM 801 C C . VAL A 1 106 ? 8.008 -26.469 2.311 1 98.06 106 VAL A C 1
ATOM 803 O O . VAL A 1 106 ? 8.539 -25.953 3.289 1 98.06 106 VAL A O 1
ATOM 806 N N . PRO A 1 107 ? 8.531 -27.391 1.65 1 97.81 107 PRO A N 1
ATOM 807 C CA . PRO A 1 107 ? 9.859 -27.859 2.043 1 97.81 107 PRO A CA 1
ATOM 808 C C . PRO A 1 107 ? 10.945 -26.812 1.835 1 97.81 107 PRO A C 1
ATOM 810 O O . PRO A 1 107 ? 10.836 -25.969 0.943 1 97.81 107 PRO A O 1
ATOM 813 N N . MET A 1 108 ? 12.008 -26.953 2.611 1 97.69 108 MET A N 1
ATOM 814 C CA . MET A 1 108 ? 13.125 -26.016 2.566 1 97.69 108 MET A CA 1
ATOM 815 C C . MET A 1 108 ? 13.789 -26.031 1.194 1 97.69 108 MET A C 1
ATOM 817 O O . MET A 1 108 ? 14.289 -25 0.73 1 97.69 108 MET A O 1
ATOM 821 N N . GLU A 1 109 ? 13.727 -27.125 0.57 1 97.31 109 GLU A N 1
ATOM 822 C CA . GLU A 1 109 ? 14.344 -27.281 -0.746 1 97.31 109 GLU A CA 1
ATOM 823 C C . GLU A 1 109 ? 13.805 -26.25 -1.732 1 97.31 109 GLU A C 1
ATOM 825 O O . GLU A 1 109 ? 14.539 -25.766 -2.596 1 97.31 109 GLU A O 1
ATOM 830 N N . ARG A 1 110 ? 12.531 -25.922 -1.628 1 98.19 110 ARG A N 1
ATOM 831 C CA . ARG A 1 110 ? 11.938 -24.953 -2.535 1 98.19 110 ARG A CA 1
ATOM 832 C C . ARG A 1 110 ? 12.516 -23.562 -2.297 1 98.19 110 ARG A C 1
ATOM 834 O O . ARG A 1 110 ? 12.656 -22.766 -3.234 1 98.19 110 ARG A O 1
ATOM 841 N N . PHE A 1 111 ? 12.898 -23.297 -1.034 1 98.06 111 PHE A N 1
ATOM 842 C CA . PHE A 1 111 ? 13.43 -21.984 -0.663 1 98.06 111 PHE A CA 1
ATOM 843 C C . PHE A 1 111 ? 14.906 -21.875 -1.012 1 98.06 111 PHE A C 1
ATOM 845 O O . PHE A 1 111 ? 15.453 -20.781 -1.097 1 98.06 111 PHE A O 1
ATOM 852 N N . GLU A 1 112 ? 15.5 -23 -1.277 1 97.75 112 GLU A N 1
ATOM 853 C CA . GLU A 1 112 ? 16.922 -23.031 -1.586 1 97.75 112 GLU A CA 1
ATOM 854 C C . GLU A 1 112 ? 17.156 -23.062 -3.094 1 97.75 112 GLU A C 1
ATOM 856 O O . GLU A 1 112 ? 18.266 -22.797 -3.557 1 97.75 112 GLU A O 1
ATOM 861 N N . LYS A 1 113 ? 16.172 -23.484 -3.785 1 97.75 113 LYS A N 1
ATOM 862 C CA . LYS A 1 113 ? 16.281 -23.578 -5.234 1 97.75 113 LYS A CA 1
ATOM 863 C C . LYS A 1 113 ? 16.406 -22.188 -5.875 1 97.75 113 LYS A C 1
ATOM 865 O O . LYS A 1 113 ? 15.648 -21.281 -5.527 1 97.75 113 LYS A O 1
ATOM 870 N N . LEU A 1 114 ? 17.344 -22.078 -6.844 1 98.12 114 LEU A N 1
ATOM 871 C CA . LEU A 1 114 ? 17.578 -20.797 -7.516 1 98.12 114 LEU A CA 1
ATOM 872 C C . LEU A 1 114 ? 16.609 -20.625 -8.688 1 98.12 114 LEU A C 1
ATOM 874 O O . LEU A 1 114 ? 16.375 -21.562 -9.445 1 98.12 114 LEU A O 1
ATOM 878 N N . CYS A 1 115 ? 16.109 -19.422 -8.742 1 98.5 115 CYS A N 1
ATOM 879 C CA . CYS A 1 115 ? 15.32 -19.078 -9.93 1 98.5 115 CYS A CA 1
ATOM 880 C C . CYS A 1 115 ? 16.234 -18.797 -11.117 1 98.5 115 CYS A C 1
ATOM 882 O O . CYS A 1 115 ? 16.969 -17.812 -11.125 1 98.5 115 CYS A O 1
ATOM 884 N N . TYR A 1 116 ? 16.156 -19.656 -12.07 1 98.25 116 TYR A N 1
ATOM 885 C CA . TYR A 1 116 ? 17.094 -19.5 -13.188 1 98.25 116 TYR A CA 1
ATOM 886 C C . TYR A 1 116 ? 16.766 -18.25 -14 1 98.25 116 TYR A C 1
ATOM 888 O O . TYR A 1 116 ? 17.641 -17.688 -14.656 1 98.25 116 TYR A O 1
ATOM 896 N N . ILE A 1 117 ? 15.516 -17.812 -13.969 1 97.44 117 ILE A N 1
ATOM 897 C CA . ILE A 1 117 ? 15.086 -16.641 -14.719 1 97.44 117 ILE A CA 1
ATOM 898 C C . ILE A 1 117 ? 15.695 -15.375 -14.109 1 97.44 117 ILE A C 1
ATOM 900 O O . ILE A 1 117 ? 16.281 -14.547 -14.82 1 97.44 117 ILE A O 1
ATOM 904 N N . CYS A 1 118 ? 15.531 -15.273 -12.805 1 96.69 118 CYS A N 1
ATOM 905 C CA . CYS A 1 118 ? 16.156 -14.156 -12.117 1 96.69 118 CYS A CA 1
ATOM 906 C C . CYS A 1 118 ? 17.672 -14.172 -12.297 1 96.69 118 CYS A C 1
ATOM 908 O O . CYS A 1 118 ? 18.281 -13.133 -12.531 1 96.69 118 CYS A O 1
ATOM 910 N N . ALA A 1 119 ? 18.219 -15.3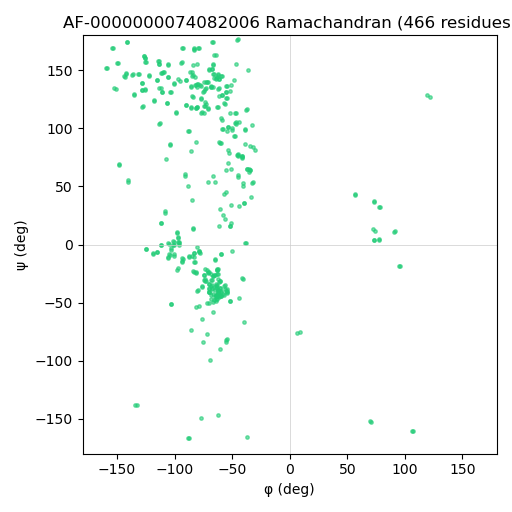67 -12.234 1 97.5 119 ALA A N 1
ATOM 911 C CA . ALA A 1 119 ? 19.672 -15.5 -12.398 1 97.5 119 ALA A CA 1
ATOM 912 C C . ALA A 1 119 ? 20.109 -15.062 -13.789 1 97.5 119 ALA A C 1
ATOM 914 O O . ALA A 1 119 ? 21.094 -14.344 -13.938 1 97.5 119 ALA A O 1
ATOM 915 N N . SER A 1 120 ? 19.391 -15.477 -14.75 1 96.44 120 SER A N 1
ATOM 916 C CA . SER A 1 120 ? 19.703 -15.141 -16.141 1 96.44 120 SER A CA 1
ATOM 917 C C . SER A 1 120 ? 19.562 -13.641 -16.391 1 96.44 120 SER A C 1
ATOM 919 O O . SER A 1 120 ? 20.203 -13.094 -17.281 1 96.44 120 SER A O 1
ATOM 921 N N . ALA A 1 121 ? 18.734 -13.039 -15.609 1 93.44 121 ALA A N 1
ATOM 922 C CA . ALA A 1 121 ? 18.531 -11.594 -15.719 1 93.44 121 ALA A CA 1
ATOM 923 C C . ALA A 1 121 ? 19.609 -10.828 -14.953 1 93.44 121 ALA A C 1
ATOM 925 O O . ALA A 1 121 ? 19.625 -9.594 -14.977 1 93.44 121 ALA A O 1
ATOM 926 N N . GLY A 1 122 ? 20.406 -11.516 -14.242 1 93.44 122 GLY A N 1
ATOM 927 C CA . GLY A 1 122 ? 21.531 -10.898 -13.547 1 93.44 122 GLY A CA 1
ATOM 928 C C . GLY A 1 122 ? 21.188 -10.461 -12.133 1 93.44 122 GLY A C 1
ATOM 929 O O . GLY A 1 122 ? 21.922 -9.68 -11.516 1 93.44 122 GLY A O 1
ATOM 930 N N . ASP A 1 123 ? 20.094 -10.859 -11.641 1 91.94 123 ASP A N 1
ATOM 931 C CA . ASP A 1 123 ? 19.656 -10.5 -10.297 1 91.94 123 ASP A CA 1
ATOM 932 C C . ASP A 1 123 ? 19.844 -11.672 -9.328 1 91.94 123 ASP A C 1
ATOM 934 O O . ASP A 1 123 ? 18.891 -12.383 -9.023 1 91.94 123 ASP A O 1
ATOM 938 N N . SER A 1 124 ? 21 -11.805 -8.758 1 92.94 124 SER A N 1
ATOM 939 C CA . SER A 1 124 ? 21.344 -12.93 -7.898 1 92.94 124 SER A CA 1
ATOM 940 C C . SER A 1 124 ? 20.547 -12.891 -6.594 1 92.94 124 SER A C 1
ATOM 942 O O . SER A 1 124 ? 20.203 -13.93 -6.039 1 92.94 124 SER A O 1
ATOM 944 N N . ARG A 1 125 ? 20.312 -11.727 -6.117 1 89.75 125 ARG A N 1
ATOM 945 C CA . ARG A 1 125 ? 19.547 -11.578 -4.879 1 89.75 125 ARG A CA 1
ATOM 946 C C . ARG A 1 125 ? 18.125 -12.07 -5.059 1 89.75 125 ARG A C 1
ATOM 948 O O . ARG A 1 125 ? 17.625 -12.859 -4.25 1 89.75 125 ARG A O 1
ATOM 955 N N . ALA A 1 126 ? 17.562 -11.609 -6.113 1 93.94 126 ALA A N 1
ATOM 956 C CA . ALA A 1 126 ? 16.188 -12.031 -6.395 1 93.94 126 ALA A CA 1
ATOM 957 C C . ALA A 1 126 ? 16.125 -13.539 -6.645 1 93.94 126 ALA A C 1
ATOM 959 O O . ALA A 1 126 ? 15.148 -14.195 -6.262 1 93.94 126 ALA A O 1
ATOM 960 N N . ALA A 1 127 ? 17.172 -14.047 -7.25 1 97.62 127 ALA A N 1
ATOM 961 C CA . ALA A 1 127 ? 17.203 -15.461 -7.621 1 97.62 127 ALA A CA 1
ATOM 962 C C . ALA A 1 127 ? 17.125 -16.359 -6.383 1 97.62 127 ALA A C 1
ATOM 964 O O . ALA A 1 127 ? 16.641 -17.484 -6.457 1 97.62 127 ALA A O 1
ATOM 965 N N . GLN A 1 128 ? 17.469 -15.82 -5.262 1 97.19 128 GLN A N 1
ATOM 966 C CA . GLN A 1 128 ? 17.562 -16.625 -4.047 1 97.19 128 GLN A CA 1
ATOM 967 C C . GLN A 1 128 ? 16.375 -16.359 -3.117 1 97.19 128 GLN A C 1
ATOM 969 O O . GLN A 1 128 ? 16.25 -17 -2.07 1 97.19 128 GLN A O 1
ATOM 974 N N . MET A 1 129 ? 15.477 -15.477 -3.533 1 97.06 129 MET A N 1
ATOM 975 C CA . MET A 1 129 ? 14.336 -15.109 -2.691 1 97.06 129 MET A CA 1
ATOM 976 C C . MET A 1 129 ? 13.188 -16.094 -2.869 1 97.06 129 MET A C 1
ATOM 978 O O . MET A 1 129 ? 13 -16.641 -3.953 1 97.06 129 MET A O 1
ATOM 982 N N . GLY A 1 130 ? 12.477 -16.266 -1.812 1 98.06 130 GLY A N 1
ATOM 983 C CA . GLY A 1 130 ? 11.227 -17 -1.918 1 98.06 130 GLY A CA 1
ATOM 984 C C . GLY A 1 130 ? 11.422 -18.484 -2.174 1 98.06 130 GLY A C 1
ATOM 985 O O . GLY A 1 130 ? 12.375 -19.078 -1.664 1 98.06 130 GLY A O 1
ATOM 986 N N . ALA A 1 131 ? 10.383 -19.062 -2.84 1 98.75 131 ALA A N 1
ATOM 987 C CA . ALA A 1 131 ? 10.359 -20.484 -3.127 1 98.75 131 ALA A CA 1
ATOM 988 C C . ALA A 1 131 ? 10.094 -20.75 -4.609 1 98.75 131 ALA A C 1
ATOM 990 O O . ALA A 1 131 ? 9.211 -20.125 -5.207 1 98.75 131 ALA A O 1
ATOM 991 N N . CYS A 1 132 ? 10.797 -21.719 -5.152 1 98.62 132 CYS A N 1
ATOM 992 C CA . CYS A 1 132 ? 10.695 -21.953 -6.586 1 98.62 132 CYS A CA 1
ATOM 993 C C . CYS A 1 132 ? 9.883 -23.203 -6.883 1 98.62 132 CYS A C 1
ATOM 995 O O . CYS A 1 132 ? 9.961 -24.188 -6.141 1 98.62 132 CYS A O 1
ATOM 997 N N . MET A 1 133 ? 9.148 -23.125 -7.934 1 98.25 133 MET A N 1
ATOM 998 C CA . MET A 1 133 ? 8.617 -24.344 -8.547 1 98.25 133 MET A CA 1
ATOM 999 C C . MET A 1 133 ? 9.648 -24.984 -9.477 1 98.25 133 MET A C 1
ATOM 1001 O O . MET A 1 133 ? 10.648 -24.344 -9.828 1 98.25 133 MET A O 1
ATOM 1005 N N . SER A 1 134 ? 9.336 -26.219 -9.875 1 97.56 134 SER A N 1
ATOM 1006 C CA . SER A 1 134 ? 10.258 -26.953 -10.742 1 97.56 134 SER A CA 1
ATOM 1007 C C . SER A 1 134 ? 9.68 -27.125 -12.148 1 97.56 134 SER A C 1
ATOM 1009 O O . SER A 1 134 ? 8.461 -27.219 -12.312 1 97.56 134 SER A O 1
ATOM 1011 N N . CYS A 1 135 ? 10.602 -27.125 -13.109 1 96.69 135 CYS A N 1
ATOM 1012 C CA . CYS A 1 135 ? 10.172 -27.531 -14.445 1 96.69 135 CYS A CA 1
ATOM 1013 C C . CYS A 1 135 ? 9.5 -28.906 -14.414 1 96.69 135 CYS A C 1
ATOM 1015 O O . CYS A 1 135 ? 9.992 -29.828 -13.758 1 96.69 135 CYS A O 1
ATOM 1017 N N . ASN A 1 136 ? 8.414 -29 -15.125 1 94.56 136 ASN A N 1
ATOM 1018 C CA . ASN A 1 136 ? 7.605 -30.219 -15.078 1 94.56 136 ASN A CA 1
ATOM 1019 C C . ASN A 1 136 ? 8.211 -31.328 -15.938 1 94.56 136 ASN A C 1
ATOM 1021 O O . ASN A 1 136 ? 7.711 -32.469 -15.945 1 94.56 136 ASN A O 1
ATOM 1025 N N . LYS A 1 137 ? 9.273 -31.047 -16.672 1 94.75 137 LYS A N 1
ATOM 1026 C CA . LYS A 1 137 ? 9.977 -32.094 -17.391 1 94.75 137 LYS A CA 1
ATOM 1027 C C . LYS A 1 137 ? 10.781 -32.969 -16.438 1 94.75 137 LYS A C 1
ATOM 1029 O O . LYS A 1 137 ? 11.625 -32.469 -15.695 1 94.75 137 LYS A O 1
ATOM 1034 N N . PRO A 1 138 ? 10.445 -34.281 -16.516 1 94.25 138 PRO A N 1
ATOM 1035 C CA . PRO A 1 138 ? 11.219 -35.156 -15.641 1 94.25 138 PRO A CA 1
ATOM 1036 C C . PRO A 1 138 ? 12.727 -35.031 -15.859 1 94.25 138 PRO A C 1
ATOM 1038 O O . PRO A 1 138 ? 13.195 -35.094 -17 1 94.25 138 PRO A O 1
ATOM 1041 N N . GLY A 1 139 ? 13.414 -34.875 -14.812 1 95.5 139 GLY A N 1
ATOM 1042 C CA . GLY A 1 139 ? 14.867 -34.844 -14.875 1 95.5 139 GLY A CA 1
ATOM 1043 C C . GLY A 1 139 ? 15.422 -33.438 -14.953 1 95.5 139 GLY A C 1
ATOM 1044 O O . GLY A 1 139 ? 16.609 -33.219 -14.711 1 95.5 139 GLY A O 1
ATOM 1045 N N . CYS A 1 140 ? 14.617 -32.5 -15.32 1 96.56 140 CYS A N 1
ATOM 1046 C CA . CYS A 1 140 ? 15.086 -31.141 -15.414 1 96.56 140 CYS A CA 1
ATOM 1047 C C . CYS A 1 140 ? 15.289 -30.531 -14.023 1 96.56 140 CYS A C 1
ATOM 1049 O O . CYS A 1 140 ? 14.43 -30.688 -13.148 1 96.56 140 CYS A O 1
ATOM 1051 N N . LYS A 1 141 ? 16.391 -29.875 -13.773 1 96.88 141 LYS A N 1
ATOM 1052 C CA . LYS A 1 141 ? 16.734 -29.359 -12.453 1 96.88 141 LYS A CA 1
ATOM 1053 C C . LYS A 1 141 ? 16.438 -27.859 -12.344 1 96.88 141 LYS A C 1
ATOM 1055 O O . LYS A 1 141 ? 16.656 -27.25 -11.297 1 96.88 141 LYS A O 1
ATOM 1060 N N . ARG A 1 142 ? 15.906 -27.281 -13.375 1 97.75 142 ARG A N 1
ATOM 1061 C CA . ARG A 1 142 ? 15.664 -25.844 -13.367 1 97.75 142 ARG A CA 1
ATOM 1062 C C . ARG A 1 142 ? 14.461 -25.5 -12.492 1 97.75 142 ARG A C 1
ATOM 1064 O O . ARG A 1 142 ? 13.422 -26.156 -12.562 1 97.75 142 ARG A O 1
ATOM 1071 N N . GLY A 1 143 ? 14.656 -24.516 -11.633 1 98.31 143 GLY A N 1
ATOM 1072 C CA . GLY A 1 143 ? 13.602 -23.906 -10.836 1 98.31 143 GLY A CA 1
ATOM 1073 C C . GLY A 1 143 ? 13.344 -22.453 -11.188 1 98.31 143 GLY A C 1
ATOM 1074 O O . GLY A 1 143 ? 14.18 -21.812 -11.82 1 98.31 143 GLY A O 1
ATOM 1075 N N . PHE A 1 144 ? 12.234 -22 -10.883 1 98.62 144 PHE A N 1
ATOM 1076 C CA . PHE A 1 144 ? 11.891 -20.609 -11.148 1 98.62 144 PHE A CA 1
ATOM 1077 C C . PHE A 1 144 ? 10.734 -20.172 -10.258 1 98.62 144 PHE A C 1
ATOM 1079 O O . PHE A 1 144 ? 9.953 -21 -9.781 1 98.62 144 PHE A O 1
ATOM 1086 N N . HIS A 1 145 ? 10.664 -18.938 -9.945 1 98.56 145 HIS A N 1
ATOM 1087 C CA . HIS A 1 145 ? 9.5 -18.375 -9.273 1 98.56 145 HIS A CA 1
ATOM 1088 C C . HIS A 1 145 ? 8.25 -18.5 -10.125 1 98.56 145 HIS A C 1
ATOM 1090 O O . HIS A 1 145 ? 8.312 -18.375 -11.352 1 98.56 145 HIS A O 1
ATOM 1096 N N . VAL A 1 146 ? 7.152 -18.688 -9.445 1 98.38 146 VAL A N 1
ATOM 1097 C CA . VAL A 1 146 ? 5.879 -18.781 -10.156 1 98.38 146 VAL A CA 1
ATOM 1098 C C . VAL A 1 146 ? 5.621 -17.469 -10.898 1 98.38 146 VAL A C 1
ATOM 1100 O O . VAL A 1 146 ? 5.254 -17.484 -12.078 1 98.38 146 VAL A O 1
ATOM 1103 N N . THR A 1 147 ? 5.875 -16.359 -10.258 1 97 147 THR A N 1
ATOM 1104 C CA . THR A 1 147 ? 5.633 -15.055 -10.867 1 97 147 THR A CA 1
ATOM 1105 C C . THR A 1 147 ? 6.586 -14.82 -12.039 1 97 147 THR A C 1
ATOM 1107 O O . THR A 1 147 ? 6.203 -14.219 -13.047 1 97 147 THR A O 1
ATOM 1110 N N . CYS A 1 148 ? 7.816 -15.242 -11.938 1 96.56 148 CYS A N 1
ATOM 1111 C CA . CYS A 1 148 ? 8.742 -15.148 -13.055 1 96.56 148 CYS A CA 1
ATOM 1112 C C . CYS A 1 148 ? 8.242 -15.953 -14.25 1 96.56 148 CYS A C 1
ATOM 1114 O O . CYS A 1 148 ? 8.273 -15.477 -15.383 1 96.56 148 CYS A O 1
ATOM 1116 N N . ALA A 1 149 ? 7.797 -17.141 -14 1 97.06 149 ALA A N 1
ATOM 1117 C CA . ALA A 1 149 ? 7.246 -18 -15.055 1 97.06 149 ALA A CA 1
ATOM 1118 C C . ALA A 1 149 ? 6.004 -17.375 -15.672 1 97.06 149 ALA A C 1
ATOM 1120 O O . ALA A 1 149 ? 5.805 -17.422 -16.891 1 97.06 149 ALA A O 1
ATOM 1121 N N . GLN A 1 150 ? 5.168 -16.812 -14.812 1 94.19 150 GLN A N 1
ATOM 1122 C CA . GLN A 1 150 ? 3.973 -16.141 -15.312 1 94.19 150 GLN A CA 1
ATOM 1123 C C . GLN A 1 150 ? 4.332 -15.031 -16.297 1 94.19 150 GLN A C 1
ATOM 1125 O O . GLN A 1 150 ? 3.744 -14.93 -17.375 1 94.19 150 GLN A O 1
ATOM 1130 N N . GLN A 1 151 ? 5.301 -14.297 -15.977 1 91.19 151 GLN A N 1
ATOM 1131 C CA . GLN A 1 151 ? 5.719 -13.164 -16.797 1 91.19 151 GLN A CA 1
ATOM 1132 C C . GLN A 1 151 ? 6.273 -13.633 -18.141 1 91.19 151 GLN A C 1
ATOM 1134 O O . GLN A 1 151 ? 6.137 -12.93 -19.156 1 91.19 151 GLN A O 1
ATOM 1139 N N . ARG A 1 152 ? 6.77 -14.797 -18.109 1 92.69 152 ARG A N 1
ATOM 1140 C CA . ARG A 1 152 ? 7.395 -15.305 -19.328 1 92.69 152 ARG A CA 1
ATOM 1141 C C . ARG A 1 152 ? 6.457 -16.266 -20.062 1 92.69 152 ARG A C 1
ATOM 1143 O O . ARG A 1 152 ? 6.855 -16.891 -21.047 1 92.69 152 ARG A O 1
ATOM 1150 N N . GLY A 1 153 ? 5.309 -16.5 -19.547 1 90.12 153 GLY A N 1
ATOM 1151 C CA . GLY A 1 153 ? 4.344 -17.359 -20.203 1 90.12 153 GLY A CA 1
ATOM 1152 C C . GLY A 1 153 ? 4.715 -18.828 -20.125 1 90.12 153 GLY A C 1
ATOM 1153 O O . GLY A 1 153 ? 4.488 -19.594 -21.078 1 90.12 153 GLY A O 1
ATOM 1154 N N . LEU A 1 154 ? 5.277 -19.266 -19.031 1 94.38 154 LEU A N 1
ATOM 1155 C CA . LEU A 1 154 ? 5.805 -20.625 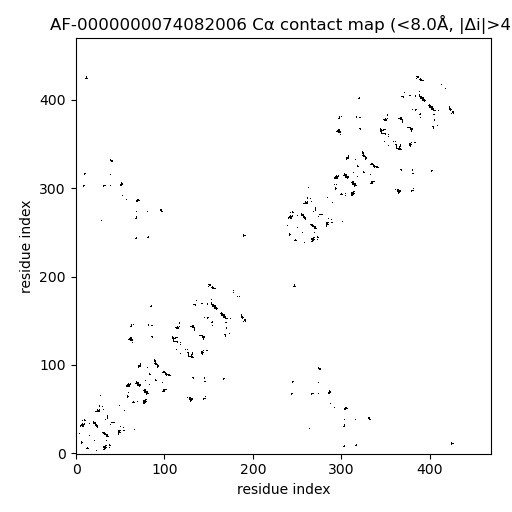-18.906 1 94.38 154 LEU A CA 1
ATOM 1156 C C . LEU A 1 154 ? 4.859 -21.5 -18.109 1 94.38 154 LEU A C 1
ATOM 1158 O O . LEU A 1 154 ? 5.098 -22.703 -17.953 1 94.38 154 LEU A O 1
ATOM 1162 N N . LEU A 1 155 ? 3.777 -20.969 -17.562 1 94 155 LEU A N 1
ATOM 1163 C CA . LEU A 1 155 ? 2.854 -21.703 -16.703 1 94 155 LEU A CA 1
ATOM 1164 C C . LEU A 1 155 ? 1.831 -22.469 -17.547 1 94 155 LEU A C 1
ATOM 1166 O O . LEU A 1 155 ? 1.457 -22.031 -18.625 1 94 155 LEU A O 1
ATOM 1170 N N . CYS A 1 156 ? 1.451 -23.641 -17.016 1 88 156 CYS A N 1
ATOM 1171 C CA . CYS A 1 156 ? 0.507 -24.516 -17.719 1 88 156 CYS A CA 1
ATOM 1172 C C . CYS A 1 156 ? -0.532 -25.078 -16.75 1 88 156 CYS A C 1
ATOM 1174 O O . CYS A 1 156 ? -0.267 -25.219 -15.562 1 88 156 CYS A O 1
ATOM 1176 N N . GLU A 1 157 ? -1.654 -25.219 -17.312 1 84.5 157 GLU A N 1
ATOM 1177 C CA . GLU A 1 157 ? -2.713 -25.953 -16.625 1 84.5 157 GLU A CA 1
ATOM 1178 C C . GLU A 1 157 ? -3.037 -27.266 -17.359 1 84.5 157 GLU A C 1
ATOM 1180 O O . GLU A 1 157 ? -3.424 -27.234 -18.531 1 84.5 157 GLU A O 1
ATOM 1185 N N . GLU A 1 158 ? -2.561 -28.344 -16.781 1 74.62 158 GLU A N 1
ATOM 1186 C CA . GLU A 1 158 ? -2.773 -29.641 -17.422 1 74.62 158 GLU A CA 1
ATOM 1187 C C . GLU A 1 158 ? -3.98 -30.359 -16.812 1 74.62 158 GLU A C 1
ATOM 1189 O O . GLU A 1 158 ? -4.16 -30.375 -15.602 1 74.62 158 GLU A O 1
ATOM 1194 N N . GLY A 1 159 ? -4.746 -31.031 -17.594 1 63.75 159 GLY A N 1
ATOM 1195 C CA . GLY A 1 159 ? -5.844 -31.891 -17.203 1 63.75 159 GLY A CA 1
ATOM 1196 C C . GLY A 1 159 ? -7.184 -31.453 -17.766 1 63.75 159 GLY A C 1
ATOM 1197 O O . GLY A 1 159 ? -7.312 -30.328 -18.25 1 63.75 159 GLY A O 1
ATOM 1198 N N . GLY A 1 160 ? -7.949 -32.281 -18.391 1 51.69 160 GLY A N 1
ATOM 1199 C CA . GLY A 1 160 ? -9.25 -32.188 -19.031 1 51.69 160 GLY A CA 1
ATOM 1200 C C . GLY A 1 160 ? -10.336 -31.672 -18.109 1 51.69 160 GLY A C 1
ATOM 1201 O O . GLY A 1 160 ? -10.859 -30.578 -18.297 1 51.69 160 GLY A O 1
ATOM 1202 N N . GLY A 1 161 ? -10.984 -32.469 -17.234 1 46.69 161 GLY A N 1
ATOM 1203 C CA . GLY A 1 161 ? -12.219 -32.219 -16.516 1 46.69 161 GLY A CA 1
ATOM 1204 C C . GLY A 1 161 ? -12.023 -31.422 -15.25 1 46.69 161 GLY A C 1
ATOM 1205 O O . GLY A 1 161 ? -10.891 -31.172 -14.828 1 46.69 161 GLY A O 1
ATOM 1206 N N . SER A 1 162 ? -13.055 -30.625 -14.695 1 48.81 162 SER A N 1
ATOM 1207 C CA . SER A 1 162 ? -13.227 -29.641 -13.633 1 48.81 162 SER A CA 1
ATOM 1208 C C . SER A 1 162 ? -12.445 -30.031 -12.383 1 48.81 162 SER A C 1
ATOM 1210 O O . SER A 1 162 ? -11.984 -29.172 -11.641 1 48.81 162 SER A O 1
ATOM 1212 N N . LYS A 1 163 ? -12.203 -31.391 -12.086 1 53.88 163 LYS A N 1
ATOM 1213 C CA . LYS A 1 163 ? -11.828 -31.844 -10.75 1 53.88 163 LYS A CA 1
ATOM 1214 C C . LYS A 1 163 ? -10.32 -32.094 -10.648 1 53.88 163 LYS A C 1
ATOM 1216 O O . LYS A 1 163 ? -9.789 -32.281 -9.555 1 53.88 163 LYS A O 1
AT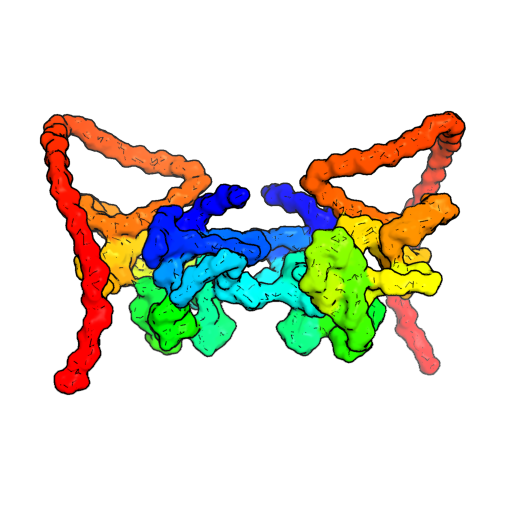OM 1221 N N . ASN A 1 164 ? -9.625 -32.031 -11.812 1 60.75 164 ASN A N 1
ATOM 1222 C CA . ASN A 1 164 ? -8.25 -32.469 -11.633 1 60.75 164 ASN A CA 1
ATOM 1223 C C . ASN A 1 164 ? -7.273 -31.609 -12.422 1 60.75 164 ASN A C 1
ATOM 1225 O O . ASN A 1 164 ? -6.516 -32.125 -13.25 1 60.75 164 ASN A O 1
ATOM 1229 N N . VAL A 1 165 ? -7.379 -30.297 -12.18 1 77.25 165 VAL A N 1
ATOM 1230 C CA . VAL A 1 165 ? -6.434 -29.453 -12.914 1 77.25 165 VAL A CA 1
ATOM 1231 C C . VAL A 1 165 ? -5.086 -29.453 -12.203 1 77.25 165 VAL A C 1
ATOM 1233 O O . VAL A 1 165 ? -5.023 -29.266 -10.984 1 77.25 165 VAL A O 1
ATOM 1236 N N . LYS A 1 166 ? -4.137 -29.953 -12.922 1 84.44 166 LYS A N 1
ATOM 1237 C CA . LYS A 1 166 ? -2.77 -29.844 -12.43 1 84.44 166 LYS A CA 1
ATOM 1238 C C . LYS A 1 166 ? -2.105 -28.562 -12.914 1 84.44 166 LYS A C 1
ATOM 1240 O O . LYS A 1 166 ? -2.078 -28.281 -14.109 1 84.44 166 LYS A O 1
ATOM 1245 N N . TYR A 1 167 ? -1.715 -27.781 -11.922 1 91.5 167 TYR A N 1
ATOM 1246 C CA . TYR A 1 167 ? -0.947 -26.578 -12.219 1 91.5 167 TYR A CA 1
ATOM 1247 C C . TYR A 1 167 ? 0.541 -26.891 -12.32 1 91.5 167 TYR A C 1
ATOM 1249 O O . TYR A 1 167 ? 1.128 -27.453 -11.391 1 91.5 167 TYR A O 1
ATOM 1257 N N . CYS A 1 168 ? 1.106 -26.656 -13.516 1 93.38 168 CYS A N 1
ATOM 1258 C CA . CYS A 1 168 ? 2.525 -26.922 -13.703 1 93.38 168 CYS A CA 1
ATOM 1259 C C . CYS A 1 168 ? 3.172 -25.859 -14.578 1 93.38 168 CYS A C 1
ATOM 1261 O O . CYS A 1 168 ? 2.541 -24.844 -14.906 1 93.38 168 CYS A O 1
ATOM 1263 N N . GLY A 1 169 ? 4.508 -25.938 -14.727 1 94.56 169 GLY A N 1
ATOM 1264 C CA . GLY A 1 169 ? 5.277 -25.047 -15.586 1 94.56 169 GLY A CA 1
ATOM 1265 C C . GLY A 1 169 ? 6.516 -25.719 -16.156 1 94.56 169 GLY A C 1
ATOM 1266 O O . GLY A 1 169 ? 6.957 -26.75 -15.672 1 94.56 169 GLY A O 1
ATOM 1267 N N . TYR A 1 170 ? 6.914 -25.156 -17.266 1 94.81 170 TYR A N 1
ATOM 1268 C CA . TYR A 1 170 ? 8.125 -25.641 -17.922 1 94.81 170 TYR A CA 1
ATOM 1269 C C . TYR A 1 170 ? 9.141 -24.516 -18.078 1 94.81 170 TYR A C 1
ATOM 1271 O O . TYR A 1 170 ? 8.766 -23.344 -18.188 1 94.81 170 TYR A O 1
ATOM 1279 N N . CYS A 1 171 ? 10.422 -24.922 -17.969 1 96.06 171 CYS A N 1
ATOM 1280 C CA . CYS A 1 171 ? 11.422 -23.922 -18.328 1 96.06 171 CYS A CA 1
ATOM 1281 C C . CYS A 1 171 ? 11.344 -23.578 -19.797 1 96.06 171 CYS A C 1
ATOM 1283 O O . CYS A 1 171 ? 10.695 -24.281 -20.578 1 96.06 171 CYS A O 1
ATOM 1285 N N . GLU A 1 172 ? 11.938 -22.484 -20.156 1 94.56 172 GLU A N 1
ATOM 1286 C CA . GLU A 1 172 ? 11.852 -21.969 -21.531 1 94.56 172 GLU A CA 1
ATOM 1287 C C . GLU A 1 172 ? 12.305 -23.031 -22.531 1 94.56 172 GLU A C 1
ATOM 1289 O O . GLU A 1 172 ? 11.672 -23.219 -23.578 1 94.56 172 GLU A O 1
ATOM 1294 N N . HIS A 1 173 ? 13.305 -23.75 -22.234 1 93.75 173 HIS A N 1
ATOM 1295 C CA . HIS A 1 173 ? 13.844 -24.797 -23.094 1 93.75 173 HIS A CA 1
ATOM 1296 C C . HIS A 1 173 ? 12.836 -25.922 -23.312 1 93.75 173 HIS A C 1
ATOM 1298 O O . HIS A 1 173 ? 12.562 -26.312 -24.438 1 93.75 173 HIS A O 1
ATOM 1304 N N . HIS A 1 174 ? 12.211 -26.391 -22.25 1 94.19 174 HIS A N 1
ATOM 1305 C CA . HIS A 1 174 ? 11.352 -27.562 -22.344 1 94.19 174 HIS A CA 1
ATOM 1306 C C . HIS A 1 174 ? 9.945 -27.172 -22.812 1 94.19 174 HIS A C 1
ATOM 1308 O O . HIS A 1 174 ? 9.203 -28.031 -23.297 1 94.19 174 HIS A O 1
ATOM 1314 N N . LEU A 1 175 ? 9.578 -25.938 -22.609 1 89.81 175 LEU A N 1
ATOM 1315 C CA . LEU A 1 175 ? 8.312 -25.484 -23.188 1 89.81 175 LEU A CA 1
ATOM 1316 C C . LEU A 1 175 ? 8.391 -25.453 -24.719 1 89.81 175 LEU A C 1
ATOM 1318 O O . LEU A 1 175 ? 7.457 -25.859 -25.406 1 89.81 175 LEU A O 1
ATOM 1322 N N . ARG A 1 176 ? 9.414 -24.859 -25.281 1 86.44 176 ARG A N 1
ATOM 1323 C CA . ARG A 1 176 ? 9.609 -24.781 -26.719 1 86.44 176 ARG A CA 1
ATOM 1324 C C . ARG A 1 176 ? 9.578 -26.172 -27.359 1 86.44 176 ARG A C 1
ATOM 1326 O O . ARG A 1 176 ? 8.992 -26.359 -28.422 1 86.44 176 ARG A O 1
ATOM 1333 N N . LYS A 1 177 ? 10.133 -27.141 -26.719 1 82.38 177 LYS A N 1
ATOM 1334 C CA . LYS A 1 177 ? 10.164 -28.5 -27.203 1 82.38 177 LYS A CA 1
ATOM 1335 C C . LYS A 1 177 ? 8.773 -29.141 -27.156 1 82.38 177 LYS A C 1
ATOM 1337 O O . LYS A 1 177 ? 8.383 -29.875 -28.062 1 82.38 177 LYS A O 1
ATOM 1342 N N . ALA A 1 178 ? 8.07 -28.859 -26.078 1 75.62 178 ALA A N 1
ATOM 1343 C CA . ALA A 1 178 ? 6.727 -29.391 -25.891 1 75.62 178 ALA A CA 1
ATOM 1344 C C . ALA A 1 178 ? 5.762 -28.844 -26.938 1 75.62 178 ALA A C 1
ATOM 1346 O O . ALA A 1 178 ? 4.918 -29.562 -27.453 1 75.62 178 ALA A O 1
ATOM 1347 N N . VAL A 1 179 ? 5.789 -27.594 -27.203 1 68.81 179 VAL A N 1
ATOM 1348 C CA . VAL A 1 179 ? 4.934 -26.953 -28.188 1 68.81 179 VAL A CA 1
ATOM 1349 C C . VAL A 1 179 ? 5.254 -27.5 -29.578 1 68.81 179 VAL A C 1
ATOM 1351 O O . VAL A 1 179 ? 4.348 -27.75 -30.375 1 68.81 179 VAL A O 1
ATOM 1354 N N . ARG A 1 180 ? 6.496 -27.734 -29.797 1 60.12 180 ARG A N 1
ATOM 1355 C CA . ARG A 1 180 ? 6.902 -28.25 -31.109 1 60.12 180 ARG A CA 1
ATOM 1356 C C . ARG A 1 180 ? 6.434 -29.688 -31.297 1 60.12 180 ARG A C 1
ATOM 1358 O O . ARG A 1 180 ? 6 -30.062 -32.375 1 60.12 180 ARG A O 1
ATOM 1365 N N . TYR A 1 181 ? 6.574 -30.375 -30.266 1 55.19 181 TYR A N 1
ATOM 1366 C CA . TYR A 1 181 ? 6.199 -31.781 -30.375 1 55.19 181 TYR A CA 1
ATOM 1367 C C . TYR A 1 181 ? 4.691 -31.953 -30.234 1 55.19 181 TYR A C 1
ATOM 1369 O O . TYR A 1 181 ? 4.086 -32.781 -30.922 1 55.19 181 TYR A O 1
ATOM 1377 N N . PHE A 1 182 ? 4.203 -31.375 -29.094 1 52.31 182 PHE A N 1
ATOM 1378 C CA . PHE A 1 182 ? 2.779 -31.625 -28.891 1 52.31 182 PHE A CA 1
ATOM 1379 C C . PHE A 1 182 ? 1.947 -30.516 -29.531 1 52.31 182 PHE A C 1
ATOM 1381 O O . PHE A 1 182 ? 1.95 -29.375 -29.062 1 52.31 182 PHE A O 1
ATOM 1388 N N . GLY A 1 183 ? 1.997 -30.219 -30.812 1 45.69 183 GLY A N 1
ATOM 1389 C CA . GLY A 1 183 ? 1.185 -29.219 -31.484 1 45.69 183 GLY A CA 1
ATOM 1390 C C . GLY A 1 183 ? 0.382 -28.359 -30.547 1 45.69 183 GLY A C 1
ATOM 1391 O O . GLY A 1 183 ? 0.244 -27.141 -30.766 1 45.69 183 GLY A O 1
ATOM 1392 N N . LEU A 1 184 ? -0.809 -28.844 -29.891 1 41.03 184 LEU A N 1
ATOM 1393 C CA . LEU A 1 184 ? -2.012 -28.219 -29.344 1 41.03 184 LEU A CA 1
ATOM 1394 C C . LEU A 1 184 ? -1.878 -28.016 -27.844 1 41.03 184 LEU A C 1
ATOM 1396 O O . LEU A 1 184 ? -2.883 -27.938 -27.125 1 41.03 184 LEU A O 1
ATOM 1400 N N . VAL A 1 185 ? -0.853 -28.328 -27.266 1 42.16 185 VAL A N 1
ATOM 1401 C CA . VAL A 1 185 ? -1.147 -28.188 -25.844 1 42.16 185 VAL A CA 1
ATOM 1402 C C . VAL A 1 185 ? -1.581 -26.75 -25.562 1 42.16 185 VAL A C 1
ATOM 1404 O O . VAL A 1 185 ? -0.928 -25.797 -25.984 1 42.16 185 VAL A O 1
ATOM 1407 N N . SER A 1 186 ? -2.842 -26.578 -25.484 1 39.25 186 SER A N 1
ATOM 1408 C CA . SER A 1 186 ? -3.395 -25.328 -24.969 1 39.25 186 SER A CA 1
ATOM 1409 C C . SER A 1 186 ? -2.594 -24.812 -23.781 1 39.25 186 SER A C 1
ATOM 1411 O O . SER A 1 186 ? -2.844 -25.219 -22.641 1 39.25 186 SER A O 1
ATOM 1413 N N . CYS A 1 187 ? -1.27 -25 -23.781 1 43.38 187 CYS A N 1
ATOM 1414 C CA . CYS A 1 187 ? -0.638 -24.172 -22.766 1 43.38 187 CYS A CA 1
ATOM 1415 C C . CYS A 1 187 ? -1.254 -22.781 -22.734 1 43.38 187 CYS A C 1
ATOM 1417 O O . CYS A 1 187 ? -1.25 -22.062 -23.734 1 43.38 187 CYS A O 1
ATOM 1419 N N . LEU A 1 188 ? -2.334 -22.625 -22.234 1 43.22 188 LEU A N 1
ATOM 1420 C CA . LEU A 1 188 ? -2.764 -21.25 -21.969 1 43.22 188 LEU A CA 1
ATOM 1421 C C . LEU A 1 188 ? -1.572 -20.359 -21.625 1 43.22 188 LEU A C 1
ATOM 1423 O O . LEU A 1 188 ? -1.082 -20.391 -20.5 1 43.22 188 LEU A O 1
ATOM 1427 N N . VAL A 1 189 ? -0.516 -20.375 -22.547 1 39.69 189 VAL A N 1
ATOM 1428 C CA . VAL A 1 189 ? 0.5 -19.328 -22.406 1 39.69 189 VAL A CA 1
ATOM 1429 C C . VAL A 1 189 ? -0.167 -18 -22.094 1 39.69 189 VAL A C 1
ATOM 1431 O O . VAL A 1 189 ? -0.899 -17.453 -22.922 1 39.69 189 VAL A O 1
ATOM 1434 N N . PHE A 1 190 ? -0.572 -17.844 -20.922 1 38.88 190 PHE A N 1
ATOM 1435 C CA . PHE A 1 190 ? -0.908 -16.5 -20.5 1 38.88 190 PHE A CA 1
ATOM 1436 C C . PHE A 1 190 ? 0.153 -15.5 -20.953 1 38.88 190 PHE A C 1
ATOM 1438 O O . PHE A 1 190 ? 1.243 -15.438 -20.375 1 38.88 190 PHE A O 1
ATOM 1445 N N . SER A 1 191 ? 0.438 -15.336 -22.297 1 32.22 191 SER A N 1
ATOM 1446 C CA . SER A 1 191 ? 1.284 -14.258 -22.781 1 32.22 191 SER A CA 1
ATOM 1447 C C . SER A 1 191 ? 0.917 -12.93 -22.125 1 32.22 191 SER A C 1
ATOM 1449 O O . SER A 1 191 ? -0.195 -12.43 -22.297 1 32.22 191 SER A O 1
ATOM 1451 N N . ILE A 1 192 ? 1.269 -12.703 -20.969 1 31.94 192 ILE A N 1
ATOM 1452 C CA . ILE A 1 192 ? 1.266 -11.312 -20.516 1 31.94 192 ILE A CA 1
ATOM 1453 C C . ILE A 1 192 ? 1.894 -10.422 -21.578 1 31.94 192 ILE A C 1
ATOM 1455 O O . ILE A 1 192 ? 3.068 -10.586 -21.922 1 31.94 192 ILE A O 1
ATOM 1459 N N . THR A 1 193 ? 1.252 -10.062 -22.656 1 28.84 193 THR A N 1
ATOM 1460 C CA . THR A 1 193 ? 1.7 -8.969 -23.5 1 28.84 193 THR A CA 1
ATOM 1461 C C . THR A 1 193 ? 2.35 -7.867 -22.672 1 28.84 193 THR A C 1
ATOM 1463 O O . THR A 1 193 ? 1.68 -7.203 -21.875 1 28.84 193 THR A O 1
ATOM 1466 N N . LEU A 1 194 ? 3.436 -8.102 -22.016 1 29.83 194 LEU A N 1
ATOM 1467 C CA . LEU A 1 194 ? 4.246 -6.945 -21.641 1 29.83 194 LEU A CA 1
ATOM 1468 C C . LEU A 1 194 ? 4.258 -5.902 -22.766 1 29.83 194 LEU A C 1
ATOM 1470 O O . LEU A 1 194 ? 4.582 -6.215 -23.906 1 29.83 194 LEU A O 1
ATOM 1474 N N . PHE A 1 195 ? 3.545 -4.918 -22.75 1 28.86 195 PHE A N 1
ATOM 1475 C CA . PHE A 1 195 ? 3.781 -3.707 -23.516 1 28.86 195 PHE A CA 1
ATOM 1476 C C . PHE A 1 195 ? 5.27 -3.377 -23.562 1 28.86 195 PHE A C 1
ATOM 1478 O O . PHE A 1 195 ? 5.652 -2.207 -23.516 1 28.86 195 PHE A O 1
ATOM 1485 N N . ALA A 1 196 ? 6.258 -4.062 -23.031 1 27.22 196 ALA A N 1
ATOM 1486 C CA . ALA A 1 196 ? 7.496 -3.551 -23.609 1 27.22 196 ALA A CA 1
ATOM 1487 C C . ALA A 1 196 ? 7.555 -3.846 -25.109 1 27.22 196 ALA A C 1
ATOM 1489 O O . ALA A 1 196 ? 6.957 -4.812 -25.578 1 27.22 196 ALA A O 1
ATOM 1490 N N . PRO A 1 197 ? 8.109 -2.947 -26.031 1 26.31 197 PRO A N 1
ATOM 1491 C CA . PRO A 1 197 ? 8.375 -3.238 -27.438 1 26.31 197 PRO A CA 1
ATOM 1492 C C . PRO A 1 197 ? 8.883 -4.656 -27.672 1 26.31 197 PRO A C 1
ATOM 1494 O O . PRO A 1 197 ? 9.578 -5.211 -26.812 1 26.31 197 PRO A O 1
ATOM 1497 N N . LEU A 1 198 ? 8.156 -5.5 -28.375 1 27.56 198 LEU A N 1
ATOM 1498 C CA . LEU A 1 198 ? 8.43 -6.785 -29 1 27.56 198 LEU A CA 1
ATOM 1499 C C . LEU A 1 198 ? 9.883 -6.867 -29.469 1 27.56 198 LEU A C 1
ATOM 1501 O O . LEU A 1 198 ? 10.328 -6.062 -30.281 1 27.56 198 LEU A O 1
ATOM 1505 N N . ILE A 1 199 ? 10.766 -7.211 -28.641 1 25.72 199 ILE A N 1
ATOM 1506 C CA . ILE A 1 199 ? 11.883 -7.801 -29.359 1 25.72 199 ILE A CA 1
ATOM 1507 C C . ILE A 1 199 ? 11.359 -8.805 -30.391 1 25.72 199 ILE A C 1
ATOM 1509 O O . ILE A 1 199 ? 10.523 -9.648 -30.062 1 25.72 199 ILE A O 1
ATOM 1513 N N . ASP A 1 200 ? 11.5 -8.547 -31.719 1 25.17 200 ASP A N 1
ATOM 1514 C CA . ASP A 1 200 ? 11.32 -9.281 -32.969 1 25.17 200 ASP A CA 1
ATOM 1515 C C . ASP A 1 200 ? 11.836 -10.711 -32.844 1 25.17 200 ASP A C 1
ATOM 1517 O O . ASP A 1 200 ? 13.039 -10.961 -33 1 25.17 200 ASP A O 1
ATOM 1521 N N . ILE A 1 201 ? 11.508 -11.477 -31.906 1 25.28 201 ILE A N 1
ATOM 1522 C CA . ILE A 1 201 ? 11.891 -12.82 -32.312 1 25.28 201 ILE A CA 1
ATOM 1523 C C . ILE A 1 201 ? 11.141 -13.195 -33.594 1 25.28 201 ILE A C 1
ATOM 1525 O O . ILE A 1 201 ? 9.914 -13.305 -33.594 1 25.28 201 ILE A O 1
ATOM 1529 N N . ARG A 1 202 ? 11.656 -12.867 -34.75 1 24.97 202 ARG A N 1
ATOM 1530 C CA . ARG A 1 202 ? 11.359 -13.32 -36.094 1 24.97 202 ARG A CA 1
ATOM 1531 C C . ARG A 1 202 ? 11.039 -14.812 -36.094 1 24.97 202 ARG A C 1
ATOM 1533 O O . ARG A 1 202 ? 11.922 -15.641 -35.875 1 24.97 202 ARG A O 1
ATOM 1540 N N . VAL A 1 203 ? 9.859 -15.242 -35.406 1 24.95 203 VAL A N 1
ATOM 1541 C CA . VAL A 1 203 ? 9.438 -16.562 -35.844 1 24.95 203 VAL A CA 1
ATOM 1542 C C . VAL A 1 203 ? 9.422 -16.625 -37.375 1 24.95 203 VAL A C 1
ATOM 1544 O O . VAL A 1 203 ? 8.812 -15.773 -38.031 1 24.95 203 VAL A O 1
ATOM 1547 N N . HIS A 1 204 ? 10.422 -17.031 -38 1 23.94 204 HIS A N 1
ATOM 1548 C CA . HIS A 1 204 ? 10.5 -17.328 -39.438 1 23.94 204 HIS A CA 1
ATOM 1549 C C . HIS A 1 204 ? 9.312 -18.188 -39.875 1 23.94 204 HIS A C 1
ATOM 1551 O O . HIS A 1 204 ? 8.945 -19.141 -39.188 1 23.94 204 HIS A O 1
ATOM 1557 N N . ASN A 1 205 ? 8.312 -17.609 -40.562 1 25.05 205 ASN A N 1
ATOM 1558 C CA . ASN A 1 205 ? 7.246 -18.156 -41.375 1 25.05 205 ASN A CA 1
ATOM 1559 C C . ASN A 1 205 ? 7.723 -19.359 -42.219 1 25.05 205 ASN A C 1
ATOM 1561 O O . ASN A 1 205 ? 8.641 -19.234 -43.031 1 25.05 205 ASN A O 1
ATOM 1565 N N . CYS A 1 206 ? 7.688 -20.609 -41.656 1 25.03 206 CYS A N 1
ATOM 1566 C CA . CYS A 1 206 ? 7.816 -21.672 -42.656 1 25.03 206 CYS A CA 1
ATOM 1567 C C . CYS A 1 206 ? 6.77 -21.531 -43.75 1 25.03 206 CYS A C 1
ATOM 1569 O O . CYS A 1 206 ? 5.582 -21.375 -43.469 1 25.03 206 CYS A O 1
ATOM 1571 N N . SER A 1 207 ? 6.98 -20.953 -44.938 1 23.92 207 SER A N 1
ATOM 1572 C CA . SER A 1 207 ? 6.262 -20.688 -46.156 1 23.92 207 SER A CA 1
ATOM 1573 C C . SER A 1 207 ? 5.453 -21.891 -46.625 1 23.92 207 SER A C 1
ATOM 1575 O O . SER A 1 207 ? 4.598 -21.781 -47.5 1 23.92 207 SER A O 1
ATOM 1577 N N . GLY A 1 208 ? 5.898 -23.188 -46.688 1 23.84 208 GLY A N 1
ATOM 1578 C CA . GLY A 1 208 ? 5.477 -23.891 -47.875 1 23.84 208 GLY A CA 1
ATOM 1579 C C . GLY A 1 208 ? 3.986 -24.172 -47.906 1 23.84 208 GLY A C 1
ATOM 1580 O O . GLY A 1 208 ? 3.307 -23.859 -48.906 1 23.84 208 GLY A O 1
ATOM 1581 N N . MET A 1 209 ? 3.363 -25.484 -47.531 1 23.61 209 MET A N 1
ATOM 1582 C CA . MET A 1 209 ? 2.318 -26.234 -48.25 1 23.61 209 MET A CA 1
ATOM 1583 C C . MET A 1 209 ? 0.939 -25.672 -47.906 1 23.61 209 MET A C 1
ATOM 1585 O O . MET A 1 209 ? 0.729 -25.125 -46.812 1 23.61 209 MET A O 1
ATOM 1589 N N . PRO A 1 210 ? -0.052 -25.641 -48.938 1 25.83 210 PRO A N 1
ATOM 1590 C CA . PRO A 1 210 ? -1.41 -25.125 -49.094 1 25.83 210 PRO A CA 1
ATOM 1591 C C . PRO A 1 210 ? -2.41 -25.734 -48.125 1 25.83 210 PRO A C 1
ATOM 1593 O O . PRO A 1 210 ? -3.055 -26.734 -48.438 1 25.83 210 PRO A O 1
ATOM 1596 N N . LEU A 1 211 ? -2.129 -26.156 -46.938 1 23.27 211 LEU A N 1
ATOM 1597 C CA . LEU A 1 211 ? -3.121 -27.031 -46.312 1 23.27 211 LEU A CA 1
ATOM 1598 C C . LEU A 1 211 ? -4.418 -26.266 -46.062 1 23.27 211 LEU A C 1
ATOM 1600 O O . LEU A 1 211 ? -4.516 -25.531 -45.062 1 23.27 211 LEU A O 1
ATOM 1604 N N . VAL A 1 212 ? -5.082 -25.578 -47.062 1 22.84 212 VAL A N 1
ATOM 1605 C CA . VAL A 1 212 ? -6.156 -24.734 -46.531 1 22.84 212 VAL A CA 1
ATOM 1606 C C . VAL A 1 212 ? -7.25 -25.625 -45.938 1 22.84 212 VAL A C 1
ATOM 1608 O O . VAL A 1 212 ? -7.879 -26.406 -46.656 1 22.84 212 VAL A O 1
ATOM 1611 N N . PRO A 1 213 ? -7.004 -26.484 -44.938 1 21.55 213 PRO A N 1
ATOM 1612 C CA . PRO A 1 213 ? -8.156 -27.359 -44.719 1 21.55 213 PRO A CA 1
ATOM 1613 C C . PRO A 1 213 ? -9.469 -26.594 -44.562 1 21.55 213 PRO A C 1
ATOM 1615 O O . PRO A 1 213 ? -9.445 -25.391 -44.25 1 21.55 213 PRO A O 1
ATOM 1618 N N . PRO A 1 214 ? -10.617 -27.109 -45.219 1 21.39 214 PRO A N 1
ATOM 1619 C CA . PRO A 1 214 ? -11.984 -26.594 -45.281 1 21.39 214 PRO A CA 1
ATOM 1620 C C . PRO A 1 214 ? -12.531 -26.203 -43.906 1 21.39 214 PRO A C 1
ATOM 1622 O O . PRO A 1 214 ? -12.023 -26.656 -42.875 1 21.39 214 PRO A O 1
ATOM 1625 N N . CYS A 1 215 ? -13.297 -25.094 -43.875 1 20.84 215 CYS A N 1
ATOM 1626 C CA . CYS A 1 215 ? -14.023 -24.281 -42.906 1 20.84 215 CYS A CA 1
ATOM 1627 C C . CYS A 1 215 ? -15.016 -25.141 -42.125 1 20.84 215 CYS A C 1
ATOM 1629 O O . CYS A 1 215 ? -15.977 -25.656 -42.688 1 20.84 215 CYS A O 1
ATOM 1631 N N . CYS A 1 216 ? -14.469 -26.141 -41.312 1 19.2 216 CYS A N 1
ATOM 1632 C CA . CYS A 1 216 ? -15.414 -27.016 -40.625 1 19.2 216 CYS A CA 1
ATOM 1633 C C . CYS A 1 216 ? -16.469 -26.188 -39.906 1 19.2 216 CYS A C 1
ATOM 1635 O O . CYS A 1 216 ? -16.125 -25.266 -39.156 1 19.2 216 CYS A O 1
ATOM 1637 N N . SER A 1 217 ? -17.672 -26 -40.469 1 20.25 217 SER A N 1
ATOM 1638 C CA . SER A 1 217 ? -18.922 -25.391 -40.031 1 20.25 217 SER A CA 1
ATOM 1639 C C . SER A 1 217 ? -19.375 -25.953 -38.688 1 20.25 217 SER A C 1
ATOM 1641 O O . SER A 1 217 ? -20.531 -25.766 -38.281 1 20.25 217 SER A O 1
ATOM 1643 N N . ALA A 1 218 ? -18.547 -26.625 -37.906 1 18.41 218 ALA A N 1
ATOM 1644 C CA . ALA A 1 218 ? -19.281 -27.406 -36.906 1 18.41 218 ALA A CA 1
ATOM 1645 C C . ALA A 1 218 ? -20.141 -26.484 -36.031 1 18.41 218 ALA A C 1
ATOM 1647 O O . ALA A 1 218 ? -19.672 -25.469 -35.531 1 18.41 218 ALA A O 1
ATOM 1648 N N . GLN A 1 219 ? -21.516 -26.547 -36.219 1 19 219 GLN A N 1
ATOM 1649 C CA . GLN A 1 219 ? -22.688 -26.047 -35.5 1 19 219 GLN A CA 1
ATOM 1650 C C . GLN A 1 219 ? -22.625 -26.422 -34.031 1 19 219 GLN A C 1
ATOM 1652 O O . GLN A 1 219 ? -23.078 -27.5 -33.625 1 19 219 GLN A O 1
ATOM 1657 N N . LEU A 1 220 ? -21.5 -26.469 -33.438 1 19.16 220 LEU A N 1
ATOM 1658 C CA . LEU A 1 220 ? -21.547 -27.031 -32.094 1 19.16 220 LEU A CA 1
ATOM 1659 C C . LEU A 1 220 ? -22.578 -26.328 -31.234 1 19.16 220 LEU A C 1
ATOM 1661 O O . LEU A 1 220 ? -22.609 -25.094 -31.188 1 19.16 220 LEU A O 1
ATOM 1665 N N . GLY A 1 221 ? -23.75 -26.969 -31.062 1 18.39 221 GLY A N 1
ATOM 1666 C CA . GLY A 1 221 ? -24.922 -26.906 -30.188 1 18.39 221 GLY A CA 1
ATOM 1667 C C . GLY A 1 221 ? -24.578 -26.531 -28.766 1 18.39 221 GLY A C 1
ATOM 1668 O O . GLY A 1 221 ? -23.422 -26.609 -28.359 1 18.39 221 GLY A O 1
ATOM 1669 N N . ASP A 1 222 ? -25.609 -25.875 -28.219 1 19.19 222 ASP A N 1
ATOM 1670 C CA . ASP A 1 222 ? -25.812 -25.188 -26.938 1 19.19 222 ASP A CA 1
ATOM 1671 C C . ASP A 1 222 ? -25.469 -26.094 -25.766 1 19.19 222 ASP A C 1
ATOM 1673 O O . ASP A 1 222 ? -26.156 -27.078 -25.516 1 19.19 222 ASP A O 1
ATOM 1677 N N . ALA A 1 223 ? -24.344 -26.438 -25.5 1 17.52 223 ALA A N 1
ATOM 1678 C CA . ALA A 1 223 ? -23.766 -27.203 -24.422 1 17.52 223 ALA A CA 1
ATOM 1679 C C . ALA A 1 223 ? -24.453 -26.906 -23.094 1 17.52 223 ALA A C 1
ATOM 1681 O O . ALA A 1 223 ? -25.094 -25.875 -22.953 1 17.52 223 ALA A O 1
ATOM 1682 N N . ARG A 1 224 ? -23.766 -27.359 -21.812 1 19.17 224 ARG A N 1
ATOM 1683 C CA . ARG A 1 224 ? -24.047 -28.031 -20.547 1 19.17 224 ARG A CA 1
ATOM 1684 C C . ARG A 1 224 ? -24.797 -27.109 -19.594 1 19.17 224 ARG A C 1
ATOM 1686 O O . ARG A 1 224 ? -24.484 -25.922 -19.484 1 19.17 224 ARG A O 1
ATOM 1693 N N . LYS A 1 225 ? -26.047 -27.406 -19.281 1 20.34 225 LYS A N 1
ATOM 1694 C CA . LYS A 1 225 ? -26.875 -27.266 -18.094 1 20.34 225 LYS A CA 1
ATOM 1695 C C . LYS A 1 225 ? -26.047 -27.406 -16.812 1 20.34 225 LYS A C 1
ATOM 1697 O O . LYS A 1 225 ? -25.188 -28.281 -16.734 1 20.34 225 LYS A O 1
ATOM 1702 N N . TRP A 1 226 ? -25.703 -26.297 -16.094 1 18.75 226 TRP A N 1
ATOM 1703 C CA . TRP A 1 226 ? -25.203 -26.062 -14.742 1 18.75 226 TRP A CA 1
ATOM 1704 C C . TRP A 1 226 ? -25.781 -27.094 -13.766 1 18.75 226 TRP A C 1
ATOM 1706 O O . TRP A 1 226 ? -26.844 -26.875 -13.188 1 18.75 226 TRP A O 1
ATOM 1716 N N . ASP A 1 227 ? -25.859 -28.312 -14.188 1 19.67 227 ASP A N 1
ATOM 1717 C CA . ASP A 1 227 ? -26.578 -29.312 -13.398 1 19.67 227 ASP A CA 1
ATOM 1718 C C . ASP A 1 227 ? -26.047 -29.375 -11.969 1 19.67 227 ASP A C 1
ATOM 1720 O O . ASP A 1 227 ? -26.812 -29.312 -11.008 1 19.67 227 ASP A O 1
ATOM 1724 N N . ASN A 1 228 ? -24.859 -30.125 -11.695 1 19.72 228 ASN A N 1
ATOM 1725 C CA . ASN A 1 228 ? -24.766 -31.109 -10.625 1 19.72 228 ASN A CA 1
ATOM 1726 C C . ASN A 1 228 ? -24.422 -30.453 -9.289 1 19.72 228 ASN A C 1
ATOM 1728 O O . ASN A 1 228 ? -23.25 -30.234 -8.984 1 19.72 228 ASN A O 1
ATOM 1732 N N . LEU A 1 229 ? -24.812 -29.359 -8.797 1 20.88 229 LEU A N 1
ATOM 1733 C CA . LEU A 1 229 ? -24.641 -29.109 -7.371 1 20.88 229 LEU A CA 1
ATOM 1734 C C . LEU A 1 229 ? -25.188 -30.25 -6.539 1 20.88 229 LEU A C 1
ATOM 1736 O O . LEU A 1 229 ? -25.406 -30.109 -5.336 1 20.88 229 LEU A O 1
ATOM 1740 N N . GLN A 1 230 ? -25.438 -31.484 -7.004 1 19.34 230 GLN A N 1
ATOM 1741 C CA . GLN A 1 230 ? -26.266 -32.5 -6.352 1 19.34 230 GLN A CA 1
ATOM 1742 C C . GLN A 1 230 ? -25.562 -33.062 -5.121 1 19.34 230 GLN A C 1
ATOM 1744 O O . GLN A 1 230 ? -26.203 -33.25 -4.078 1 19.34 230 GLN A O 1
ATOM 1749 N N . ALA A 1 231 ? -24.531 -33.969 -5.086 1 19.91 231 ALA A N 1
ATOM 1750 C CA . ALA A 1 231 ? -24.516 -35.25 -4.402 1 19.91 231 ALA A CA 1
ATOM 1751 C C . ALA A 1 231 ? -24.203 -35.094 -2.916 1 19.91 231 ALA A C 1
ATOM 1753 O O . ALA A 1 231 ? -23.109 -34.656 -2.543 1 19.91 231 ALA A O 1
ATOM 1754 N N . PHE A 1 232 ? -25.281 -34.875 -1.983 1 20.25 232 PHE A N 1
ATOM 1755 C CA . PHE A 1 232 ? -25.531 -35.125 -0.57 1 20.25 232 PHE A CA 1
ATOM 1756 C C . PHE A 1 232 ? -25.469 -36.625 -0.274 1 20.25 232 PHE A C 1
ATOM 1758 O O . PHE A 1 232 ? -25.969 -37.094 0.754 1 20.25 232 PHE A O 1
ATOM 1765 N N . ARG A 1 233 ? -24.953 -37.625 -1.017 1 19.19 233 ARG A N 1
ATOM 1766 C CA . ARG A 1 233 ? -25.297 -39.031 -0.726 1 19.19 233 ARG A CA 1
ATOM 1767 C C . ARG A 1 233 ? -24.469 -39.562 0.439 1 19.19 233 ARG A C 1
ATOM 1769 O O . ARG A 1 233 ? -24.688 -40.688 0.898 1 19.19 233 ARG A O 1
ATOM 1776 N N . LYS A 1 234 ? -23.547 -39.188 1.229 1 21.34 234 LYS A N 1
ATOM 1777 C CA . LYS A 1 234 ? -23.047 -40.312 2.023 1 21.34 234 LYS A CA 1
ATOM 1778 C C . LYS A 1 234 ? -24.078 -40.75 3.062 1 21.34 234 LYS A C 1
ATOM 1780 O O . LYS A 1 234 ? -24.484 -39.969 3.91 1 21.34 234 LYS A O 1
ATOM 1785 N N . PRO A 1 235 ? -25.562 -41.156 2.963 1 21.59 235 PRO A N 1
ATOM 1786 C CA . PRO A 1 235 ? -25.812 -42.5 3.455 1 21.59 235 PRO A CA 1
ATOM 1787 C C . PRO A 1 235 ? -25.406 -43.594 2.443 1 21.59 235 PRO A C 1
ATOM 1789 O O . PRO A 1 235 ? -25.406 -43.312 1.236 1 21.59 235 PRO A O 1
ATOM 1792 N N . MET B 1 1 ? -14.078 5.691 -16.5 1 20.12 1 MET B N 1
ATOM 1793 C CA . MET B 1 1 ? -13.758 4.27 -16.5 1 20.12 1 MET B CA 1
ATOM 1794 C C . MET B 1 1 ? -12.266 4.047 -16.719 1 20.12 1 MET B C 1
ATOM 1796 O O . MET B 1 1 ? -11.727 4.414 -17.766 1 20.12 1 MET B O 1
ATOM 1800 N N . LYS B 1 2 ? -11.43 4.207 -15.734 1 28.34 2 LYS B N 1
ATOM 1801 C CA . LYS B 1 2 ? -10 4.133 -16.016 1 28.34 2 LYS B CA 1
ATOM 1802 C C . LYS B 1 2 ? -9.68 2.93 -16.891 1 28.34 2 LYS B C 1
ATOM 1804 O O . LYS B 1 2 ? -10.297 1.871 -16.766 1 28.34 2 LYS B O 1
ATOM 1809 N N . GLU B 1 3 ? -9.422 3.088 -18.016 1 29.48 3 GLU B N 1
ATOM 1810 C CA . GLU B 1 3 ? -8.945 2.059 -18.922 1 29.48 3 GLU B CA 1
ATOM 1811 C C . GLU B 1 3 ? -8.039 1.057 -18.219 1 29.48 3 GLU B C 1
ATOM 1813 O O . GLU B 1 3 ? -6.934 1.4 -17.797 1 29.48 3 GLU B O 1
ATOM 1818 N N . MET B 1 4 ? -8.617 0.336 -17.266 1 41.03 4 MET B N 1
ATOM 1819 C CA . MET B 1 4 ? -7.961 -0.663 -16.438 1 41.03 4 MET B CA 1
ATOM 1820 C C . MET B 1 4 ? -7.227 -1.688 -17.297 1 41.03 4 MET B C 1
ATOM 1822 O O . MET B 1 4 ? -7.844 -2.4 -18.078 1 41.03 4 MET B O 1
ATOM 1826 N N . LEU B 1 5 ? -6.117 -1.348 -17.766 1 46.34 5 LEU B N 1
ATOM 1827 C CA . LEU B 1 5 ? -5.277 -2.031 -18.75 1 46.34 5 LEU B CA 1
ATOM 1828 C C . LEU B 1 5 ? -4.891 -3.422 -18.25 1 46.34 5 LEU B C 1
ATOM 1830 O O . LEU B 1 5 ? -4.234 -4.18 -18.969 1 46.34 5 LEU B O 1
ATOM 1834 N N . GLY B 1 6 ? -5.148 -3.836 -17.031 1 67.88 6 GLY B N 1
ATOM 1835 C CA . GLY B 1 6 ? -4.398 -5.059 -16.797 1 67.88 6 GLY B CA 1
ATOM 1836 C C . GLY B 1 6 ? -5.285 -6.258 -16.516 1 67.88 6 GLY B C 1
ATOM 1837 O O . GLY B 1 6 ? -6.441 -6.102 -16.125 1 67.88 6 GLY B O 1
ATOM 1838 N N . GLY B 1 7 ? -5.285 -7.461 -17.234 1 89 7 GLY B N 1
ATOM 1839 C CA . GLY B 1 7 ? -5.934 -8.75 -17.062 1 89 7 GLY B CA 1
ATOM 1840 C C . GLY B 1 7 ? -5.871 -9.273 -15.641 1 89 7 GLY B C 1
ATOM 1841 O O . GLY B 1 7 ? -5.445 -8.555 -14.734 1 89 7 GLY B O 1
ATOM 1842 N N . CYS B 1 8 ? -6.5 -10.391 -15.43 1 94.62 8 CYS B N 1
ATOM 1843 C CA . CYS B 1 8 ? -6.508 -11.055 -14.133 1 94.62 8 CYS B CA 1
ATOM 1844 C C . CYS B 1 8 ? -5.086 -11.312 -13.648 1 94.62 8 CYS B C 1
ATOM 1846 O O . CYS B 1 8 ? -4.281 -11.914 -14.367 1 94.62 8 CYS B O 1
ATOM 1848 N N . CYS B 1 9 ? -4.777 -10.867 -12.469 1 94.88 9 CYS B N 1
ATOM 1849 C CA . CYS B 1 9 ? -3.439 -11.016 -11.906 1 94.88 9 CYS B CA 1
ATOM 1850 C C . CYS B 1 9 ? -3.094 -12.484 -11.688 1 94.88 9 CYS B C 1
ATOM 1852 O O . CYS B 1 9 ? -1.927 -12.828 -11.5 1 94.88 9 CYS B O 1
ATOM 1854 N N . VAL B 1 10 ? -4.121 -13.312 -11.781 1 95.31 10 VAL B N 1
ATOM 1855 C CA . VAL B 1 10 ? -3.895 -14.719 -11.469 1 95.31 10 VAL B CA 1
ATOM 1856 C C . VAL B 1 10 ? -3.801 -15.531 -12.758 1 95.31 10 VAL B C 1
ATOM 1858 O O . VAL B 1 10 ? -2.785 -16.188 -13.016 1 95.31 10 VAL B O 1
ATOM 1861 N N . CYS B 1 11 ? -4.77 -15.336 -13.562 1 89.62 11 CYS B N 1
ATOM 1862 C CA . CYS B 1 11 ? -4.797 -16.188 -14.742 1 89.62 11 CYS B CA 1
ATOM 1863 C C . CYS B 1 11 ? -4.379 -15.422 -15.984 1 89.62 11 CYS B C 1
ATOM 1865 O O . CYS B 1 11 ? -4.254 -16 -17.062 1 89.62 11 CYS B O 1
ATOM 1867 N N . ALA B 1 12 ? -4.27 -14.18 -15.945 1 89.31 12 ALA B N 1
ATOM 1868 C CA . ALA B 1 12 ? -3.768 -13.297 -17 1 89.31 12 ALA B CA 1
ATOM 1869 C C . ALA B 1 12 ? -4.816 -13.086 -18.078 1 89.31 12 ALA B C 1
ATOM 1871 O O . ALA B 1 12 ? -4.555 -12.414 -19.078 1 89.31 12 ALA B O 1
ATOM 1872 N N . ASP B 1 13 ? -6.004 -13.625 -17.891 1 89.94 13 ASP B N 1
ATOM 1873 C CA . ASP B 1 13 ? -7.082 -13.406 -18.859 1 89.94 13 ASP B CA 1
ATOM 1874 C C . ASP B 1 13 ? -7.695 -12.016 -18.672 1 89.94 13 ASP B C 1
ATOM 1876 O O . ASP B 1 13 ? -7.891 -11.555 -17.547 1 89.94 13 ASP B O 1
ATOM 1880 N N . GLU B 1 14 ? -7.938 -11.352 -19.734 1 91 14 GLU B N 1
ATOM 1881 C CA . GLU B 1 14 ? -8.453 -9.992 -19.672 1 91 14 GLU B CA 1
ATOM 1882 C C . GLU B 1 14 ? -9.977 -9.969 -19.75 1 91 14 GLU B C 1
ATOM 1884 O O . GLU B 1 14 ? -10.602 -8.945 -19.469 1 91 14 GLU B O 1
ATOM 1889 N N . ASN B 1 15 ? -10.5 -11.086 -20.078 1 91.44 15 ASN B N 1
ATOM 1890 C CA . ASN B 1 15 ? -11.945 -11.156 -20.266 1 91.44 15 ASN B CA 1
ATOM 1891 C C . ASN B 1 15 ? -12.656 -11.516 -18.953 1 91.44 15 ASN B C 1
ATOM 1893 O O . ASN B 1 15 ? -12.164 -12.32 -18.172 1 91.44 15 ASN B O 1
ATOM 1897 N N . GLY B 1 16 ? -13.836 -10.883 -18.734 1 92.88 16 GLY B N 1
ATOM 1898 C CA . GLY B 1 16 ? -14.758 -11.281 -17.688 1 92.88 16 GLY B CA 1
ATOM 1899 C C . GLY B 1 16 ? -15.984 -12.008 -18.203 1 92.88 16 GLY B C 1
ATOM 1900 O O . GLY B 1 16 ? -16.359 -11.836 -19.359 1 92.88 16 GLY B O 1
ATOM 1901 N N . TRP B 1 17 ? -16.547 -12.812 -17.359 1 93.56 17 TRP B N 1
ATOM 1902 C CA . TRP B 1 17 ? -17.766 -13.555 -17.688 1 93.56 17 TRP B CA 1
ATOM 1903 C C . TRP B 1 17 ? -18.844 -13.312 -16.641 1 93.56 17 TRP B C 1
ATOM 1905 O O . TRP B 1 17 ? -18.562 -12.852 -15.539 1 93.56 17 TRP B O 1
ATOM 1915 N N . THR B 1 18 ? -20.094 -13.594 -16.953 1 94.31 18 THR B N 1
ATOM 1916 C CA . THR B 1 18 ? -21.219 -13.391 -16.031 1 94.31 18 THR B CA 1
ATOM 1917 C C . THR B 1 18 ? -21.016 -14.211 -14.758 1 94.31 18 THR B C 1
ATOM 1919 O O . THR B 1 18 ? -21.219 -13.703 -13.648 1 94.31 18 THR B O 1
ATOM 1922 N N . ASP B 1 19 ? -20.594 -15.469 -14.875 1 93.94 19 ASP B N 1
ATOM 1923 C CA . ASP B 1 19 ? -20.453 -16.359 -13.734 1 93.94 19 ASP B CA 1
ATOM 1924 C C . ASP B 1 19 ? -19.078 -16.234 -13.086 1 93.94 19 ASP B C 1
ATOM 1926 O O . ASP B 1 19 ? -18.812 -16.797 -12.031 1 93.94 19 ASP B O 1
ATOM 1930 N N . ASN B 1 20 ? -18.234 -15.562 -13.734 1 96.31 20 ASN B N 1
ATOM 1931 C CA . ASN B 1 20 ? -16.875 -15.336 -13.25 1 96.31 20 ASN B CA 1
ATOM 1932 C C . ASN B 1 20 ? -16.344 -13.984 -13.711 1 96.31 20 ASN B C 1
ATOM 1934 O O . ASN B 1 20 ? -15.406 -13.922 -14.508 1 96.31 20 ASN B O 1
ATOM 1938 N N . PRO B 1 21 ? -16.922 -12.961 -13.148 1 96.94 21 PRO B N 1
ATOM 1939 C CA . PRO B 1 21 ? -16.594 -11.617 -13.625 1 96.94 21 PRO B CA 1
ATOM 1940 C C . PRO B 1 21 ? -15.172 -11.195 -13.242 1 96.94 21 PRO B C 1
ATOM 1942 O O . PRO B 1 21 ? -14.609 -11.711 -12.281 1 96.94 21 PRO B O 1
ATOM 1945 N N . LEU B 1 22 ? -14.602 -10.383 -14.047 1 96.38 22 LEU B N 1
ATOM 1946 C CA . LEU B 1 22 ? -13.359 -9.688 -13.734 1 96.38 22 LEU B CA 1
ATOM 1947 C C . LEU B 1 22 ? -13.625 -8.477 -12.852 1 96.38 22 LEU B C 1
ATOM 1949 O O . LEU B 1 22 ? -14.398 -7.59 -13.219 1 96.38 22 LEU B O 1
ATOM 1953 N N . ILE B 1 23 ? -13.031 -8.516 -11.617 1 96.31 23 ILE B N 1
ATOM 1954 C CA . ILE B 1 23 ? -13.281 -7.477 -10.625 1 96.31 23 ILE B CA 1
ATOM 1955 C C . ILE B 1 23 ? -12.016 -6.645 -10.422 1 96.31 23 ILE B C 1
ATOM 1957 O O . ILE B 1 23 ? -10.922 -7.195 -10.234 1 96.31 23 ILE B O 1
ATOM 1961 N N . TYR B 1 24 ? -12.203 -5.352 -10.461 1 93.94 24 TYR B N 1
ATOM 1962 C CA . TYR B 1 24 ? -11.102 -4.418 -10.273 1 93.94 24 TYR B CA 1
ATOM 1963 C C . TYR B 1 24 ? -11.086 -3.863 -8.859 1 93.94 24 TYR B C 1
ATOM 1965 O O . TYR B 1 24 ? -12.141 -3.541 -8.297 1 93.94 24 TYR B O 1
ATOM 1973 N N . CYS B 1 25 ? -9.906 -3.785 -8.328 1 91.75 25 CYS B N 1
ATOM 1974 C CA . CYS B 1 25 ? -9.773 -3.213 -6.992 1 91.75 25 CYS B CA 1
ATOM 1975 C C . CYS B 1 25 ? -9.969 -1.701 -7.027 1 91.75 25 CYS B C 1
ATOM 1977 O O . CYS B 1 25 ? -9.445 -1.023 -7.91 1 91.75 25 CYS B O 1
ATOM 1979 N N . ASP B 1 26 ? -10.656 -1.182 -6.027 1 84.88 26 ASP B N 1
ATOM 1980 C CA . ASP B 1 26 ? -10.938 0.248 -5.953 1 84.88 26 ASP B CA 1
ATOM 1981 C C . ASP B 1 26 ? -9.938 0.961 -5.047 1 84.88 26 ASP B C 1
ATOM 1983 O O . ASP B 1 26 ? -10.094 2.146 -4.746 1 84.88 26 ASP B O 1
ATOM 1987 N N . GLY B 1 27 ? -8.945 0.206 -4.609 1 79.06 27 GLY B N 1
ATOM 1988 C CA . GLY B 1 27 ? -7.926 0.853 -3.799 1 79.06 27 GLY B CA 1
ATOM 1989 C C . GLY B 1 27 ? -7.188 1.952 -4.539 1 79.06 27 GLY B C 1
ATOM 1990 O O . GLY B 1 27 ? -6.957 1.85 -5.746 1 79.06 27 GLY B O 1
ATOM 1991 N N . PRO B 1 28 ? -6.891 2.975 -3.818 1 64.06 28 PRO B N 1
ATOM 1992 C CA . PRO B 1 28 ? -6.188 4.074 -4.48 1 64.06 28 PRO B CA 1
ATOM 1993 C C . PRO B 1 28 ? -4.879 3.631 -5.133 1 64.06 28 PRO B C 1
ATOM 1995 O O . PRO B 1 28 ? -3.988 3.115 -4.453 1 64.06 28 PRO B O 1
ATOM 1998 N N . GLY B 1 29 ? -4.789 3.854 -6.461 1 66.81 29 GLY B N 1
ATOM 1999 C CA . GLY B 1 29 ? -3.578 3.545 -7.207 1 66.81 29 GLY B CA 1
ATOM 2000 C C . GLY B 1 29 ? -3.363 2.059 -7.406 1 66.81 29 GLY B C 1
ATOM 2001 O O . GLY B 1 29 ? -2.305 1.637 -7.879 1 66.81 29 GLY B O 1
ATOM 2002 N N . CYS B 1 30 ? -4.379 1.283 -6.926 1 81.12 30 CYS B N 1
ATOM 2003 C CA . CYS B 1 30 ? -4.223 -0.162 -7.043 1 81.12 30 CYS B CA 1
ATOM 2004 C C . CYS B 1 30 ? -4.613 -0.644 -8.438 1 81.12 30 CYS B C 1
ATOM 2006 O O . CYS B 1 30 ? -5.625 -0.209 -8.984 1 81.12 30 CYS B O 1
ATOM 2008 N N . GLU B 1 31 ? -3.775 -1.564 -8.953 1 83.62 31 GLU B N 1
ATOM 2009 C CA . GLU B 1 31 ? -4.012 -2.043 -10.312 1 83.62 31 GLU B CA 1
ATOM 2010 C C . GLU B 1 31 ? -4.449 -3.504 -10.32 1 83.62 31 GLU B C 1
ATOM 2012 O O . GLU B 1 31 ? -4.465 -4.152 -11.367 1 83.62 31 GLU B O 1
ATOM 2017 N N . VAL B 1 32 ? -4.883 -3.971 -9.242 1 93.25 32 VAL B N 1
ATOM 2018 C CA . VAL B 1 32 ? -5.246 -5.379 -9.125 1 93.25 32 VAL B CA 1
ATOM 2019 C C . VAL B 1 32 ? -6.605 -5.617 -9.781 1 93.25 32 VAL B C 1
ATOM 2021 O O . VAL B 1 32 ? -7.566 -4.891 -9.516 1 93.25 32 VAL B O 1
ATOM 2024 N N . ALA B 1 33 ? -6.605 -6.539 -10.672 1 96 33 ALA B N 1
ATOM 2025 C CA . ALA B 1 33 ? -7.824 -7.105 -11.242 1 96 33 ALA B CA 1
ATOM 2026 C C . ALA B 1 33 ? -7.812 -8.633 -11.156 1 96 33 ALA B C 1
ATOM 2028 O O . ALA B 1 33 ? -6.789 -9.266 -11.43 1 96 33 ALA B O 1
ATOM 2029 N N . VAL B 1 34 ? -8.938 -9.109 -10.695 1 97.31 34 VAL B N 1
ATOM 2030 C CA . VAL B 1 34 ? -8.992 -10.562 -10.547 1 97.31 34 VAL B CA 1
ATOM 2031 C C . VAL B 1 34 ? -10.383 -11.07 -10.93 1 97.31 34 VAL B C 1
ATOM 2033 O O . VAL B 1 34 ? -11.375 -10.367 -10.734 1 97.31 34 VAL B O 1
ATOM 2036 N N . HIS B 1 35 ? -10.375 -12.258 -11.477 1 96.06 35 HIS B N 1
ATOM 2037 C CA . HIS B 1 35 ? -11.664 -12.945 -11.555 1 96.06 35 HIS B CA 1
ATOM 2038 C C . HIS B 1 35 ? -12.172 -13.32 -10.172 1 96.06 35 HIS B C 1
ATOM 2040 O O . HIS B 1 35 ? -11.383 -13.617 -9.273 1 96.06 35 HIS B O 1
ATOM 2046 N N . GLN B 1 36 ? -13.523 -13.367 -10.062 1 96.44 36 GLN B N 1
ATOM 2047 C CA . GLN B 1 36 ? -14.148 -13.797 -8.82 1 96.44 36 GLN B CA 1
ATOM 2048 C C . GLN B 1 36 ? -13.586 -15.141 -8.352 1 96.44 36 GLN B C 1
ATOM 2050 O O . GLN B 1 36 ? -13.164 -15.273 -7.203 1 96.44 36 GLN B O 1
ATOM 2055 N N . GLY B 1 37 ? -13.508 -16.109 -9.219 1 95.56 37 GLY B N 1
ATOM 2056 C CA . GLY B 1 37 ? -13.039 -17.453 -8.898 1 95.56 37 GLY B CA 1
ATOM 2057 C C . GLY B 1 37 ? -11.539 -17.531 -8.688 1 95.56 37 GLY B C 1
ATOM 2058 O O . GLY B 1 37 ? -11.055 -18.328 -7.887 1 95.56 37 GLY B O 1
ATOM 2059 N N . CYS B 1 38 ? -10.766 -16.656 -9.367 1 94.75 38 CYS B N 1
ATOM 2060 C CA . CYS B 1 38 ? -9.312 -16.703 -9.312 1 94.75 38 CYS B CA 1
ATOM 2061 C C . CYS B 1 38 ? -8.805 -16.188 -7.969 1 94.75 38 CYS B C 1
ATOM 2063 O O . CYS B 1 38 ? -7.711 -16.562 -7.531 1 94.75 38 CYS B O 1
ATOM 2065 N N . TYR B 1 39 ? -9.625 -15.445 -7.32 1 97.38 39 TYR B N 1
ATOM 2066 C CA . TYR B 1 39 ? -9.195 -14.789 -6.09 1 97.38 39 TYR B CA 1
ATOM 2067 C C . TYR B 1 39 ? -10.031 -15.242 -4.902 1 97.38 39 TYR B C 1
ATOM 2069 O O . TYR B 1 39 ? -9.75 -14.883 -3.76 1 97.38 39 TYR B O 1
ATOM 2077 N N . GLY B 1 40 ? -11.055 -15.977 -5.203 1 96.62 40 GLY B N 1
ATOM 2078 C CA . GLY B 1 40 ? -11.891 -16.5 -4.137 1 96.62 40 GLY B CA 1
ATOM 2079 C C . GLY B 1 40 ? -12.852 -15.477 -3.572 1 96.62 40 GLY B C 1
ATOM 2080 O O . GLY B 1 40 ? -13.102 -15.445 -2.365 1 96.62 40 GLY B O 1
ATOM 2081 N N . ILE B 1 41 ? -13.273 -14.609 -4.402 1 95.56 41 ILE B N 1
ATOM 2082 C CA . ILE B 1 41 ? -14.305 -13.664 -3.982 1 95.56 41 ILE B CA 1
ATOM 2083 C C . ILE B 1 41 ? -15.641 -14.391 -3.83 1 95.56 41 ILE B C 1
ATOM 2085 O O . ILE B 1 41 ? -16.188 -14.898 -4.809 1 95.56 41 ILE B O 1
ATOM 2089 N N . GLN B 1 42 ? -16.203 -14.445 -2.658 1 93.19 42 GLN B N 1
ATOM 2090 C CA . GLN B 1 42 ? -17.359 -15.281 -2.34 1 93.19 42 GLN B CA 1
ATOM 2091 C C . GLN B 1 42 ? -18.641 -14.688 -2.898 1 93.19 42 GLN B C 1
ATOM 2093 O O . GLN B 1 42 ? -19.531 -15.414 -3.352 1 93.19 42 GLN B O 1
ATOM 2098 N N . GLU B 1 43 ? -18.719 -13.391 -2.875 1 92.5 43 GLU B N 1
ATOM 2099 C CA . GLU B 1 43 ? -19.859 -12.664 -3.441 1 92.5 43 GLU B CA 1
ATOM 2100 C C . GLU B 1 43 ? -19.391 -11.477 -4.277 1 92.5 43 GLU B C 1
ATOM 2102 O O . GLU B 1 43 ? -18.547 -10.688 -3.836 1 92.5 43 GLU B O 1
ATOM 2107 N N . VAL B 1 44 ? -19.938 -11.492 -5.445 1 94.44 44 VAL B N 1
ATOM 2108 C CA . VAL B 1 44 ? -19.594 -10.367 -6.312 1 94.44 44 VAL B CA 1
ATOM 2109 C C . VAL B 1 44 ? -20 -9.055 -5.645 1 94.44 44 VAL B C 1
ATOM 2111 O O . VAL B 1 44 ? -21.156 -8.883 -5.25 1 94.44 44 VAL B O 1
ATOM 2114 N N . PRO B 1 45 ? -19.094 -8.18 -5.578 1 90.75 45 PRO B N 1
ATOM 2115 C CA . PRO B 1 45 ? -19.391 -6.926 -4.887 1 90.75 45 PRO B CA 1
ATOM 2116 C C . PRO B 1 45 ? -20.359 -6.039 -5.676 1 90.75 45 PRO B C 1
ATOM 2118 O O . PRO B 1 45 ? -20.297 -5.996 -6.906 1 90.75 45 PRO B O 1
ATOM 2121 N N . GLU B 1 46 ? -21.25 -5.426 -5.066 1 89.19 46 GLU B N 1
ATOM 2122 C CA . GLU B 1 46 ? -22.188 -4.488 -5.684 1 89.19 46 GLU B CA 1
ATOM 2123 C C . GLU B 1 46 ? -21.562 -3.111 -5.855 1 89.19 46 GLU B C 1
ATOM 2125 O O . GLU B 1 46 ? -21.891 -2.379 -6.785 1 89.19 46 GLU B O 1
ATOM 2130 N N . GLY B 1 47 ? -20.594 -2.799 -5.07 1 89.06 47 GLY B N 1
ATOM 2131 C CA . GLY B 1 47 ? -19.906 -1.513 -5.094 1 89.06 47 GLY B CA 1
ATOM 2132 C C . GLY B 1 47 ? -18.391 -1.637 -5.066 1 89.06 47 GLY B C 1
ATOM 2133 O O . GLY B 1 47 ? -17.828 -2.486 -5.75 1 89.06 47 GLY B O 1
ATOM 2134 N N . GLU B 1 48 ? -17.875 -0.791 -4.301 1 86.69 48 GLU B N 1
ATOM 2135 C CA . GLU B 1 48 ? -16.422 -0.758 -4.188 1 86.69 48 GLU B CA 1
ATOM 2136 C C . GLU B 1 48 ? -15.883 -2.072 -3.633 1 86.69 48 GLU B C 1
ATOM 2138 O O . GLU B 1 48 ? -16.469 -2.652 -2.717 1 86.69 48 GLU B O 1
ATOM 2143 N N . TRP B 1 49 ? -14.828 -2.561 -4.305 1 91.44 49 TRP B N 1
ATOM 2144 C CA . TRP B 1 49 ? -14.156 -3.758 -3.818 1 91.44 49 TRP B CA 1
ATOM 2145 C C . TRP B 1 49 ? -12.664 -3.502 -3.631 1 91.44 49 TRP B C 1
ATOM 2147 O O . TRP B 1 49 ? -12.023 -2.889 -4.488 1 91.44 49 TRP B O 1
ATOM 2157 N N . LEU B 1 50 ? -12.125 -3.938 -2.479 1 88.19 50 LEU B N 1
ATOM 2158 C CA . LEU B 1 50 ? -10.695 -3.838 -2.174 1 88.19 50 LEU B CA 1
ATOM 2159 C C . LEU B 1 50 ? -10.062 -5.219 -2.102 1 88.19 50 LEU B C 1
ATOM 2161 O O . LEU B 1 50 ? -10.641 -6.148 -1.54 1 88.19 50 LEU B O 1
ATOM 2165 N N . CYS B 1 51 ? -8.953 -5.32 -2.721 1 91.69 51 CYS B N 1
ATOM 2166 C CA . CYS B 1 51 ? -8.188 -6.547 -2.533 1 91.69 51 CYS B CA 1
ATOM 2167 C C . CYS B 1 51 ? -7.668 -6.652 -1.104 1 91.69 51 CYS B C 1
ATOM 2169 O O . CYS B 1 51 ? -7.801 -5.711 -0.32 1 91.69 51 CYS B O 1
ATOM 2171 N N . ALA B 1 52 ? -7.09 -7.75 -0.851 1 91.12 52 ALA B N 1
ATOM 2172 C CA . ALA B 1 52 ? -6.656 -8.008 0.52 1 91.12 52 ALA B CA 1
ATOM 2173 C C . ALA B 1 52 ? -5.617 -6.984 0.97 1 91.12 52 ALA B C 1
ATOM 2175 O O . ALA B 1 52 ? -5.656 -6.516 2.109 1 91.12 52 ALA B O 1
ATOM 2176 N N . LYS B 1 53 ? -4.703 -6.633 0.088 1 85.56 53 LYS B N 1
ATOM 2177 C CA . LYS B 1 53 ? -3.666 -5.66 0.414 1 85.56 53 LYS B CA 1
ATOM 2178 C C . LYS B 1 53 ? -4.27 -4.289 0.703 1 85.56 53 LYS B C 1
ATOM 2180 O O . LYS B 1 53 ? -3.887 -3.625 1.668 1 85.56 53 LYS B O 1
ATOM 2185 N N . CYS B 1 54 ? -5.195 -3.986 -0.151 1 80 54 CYS B N 1
ATOM 2186 C CA . CYS B 1 54 ? -5.789 -2.662 -0.018 1 80 54 CYS B CA 1
ATOM 2187 C C . CYS B 1 54 ? -6.73 -2.604 1.179 1 80 54 CYS B C 1
ATOM 2189 O O . CYS B 1 54 ? -6.984 -1.528 1.725 1 80 54 CYS B O 1
ATOM 2191 N N . HIS B 1 55 ? -7.227 -3.771 1.47 1 78.94 55 HIS B N 1
ATOM 2192 C CA . HIS B 1 55 ? -8.094 -3.807 2.643 1 78.94 55 HIS B CA 1
ATOM 2193 C C . HIS B 1 55 ? -7.316 -3.463 3.91 1 78.94 55 HIS B C 1
ATOM 2195 O O . HIS B 1 55 ? -7.879 -2.891 4.848 1 78.94 55 HIS B O 1
ATOM 2201 N N . VAL B 1 56 ? -6.082 -3.918 3.891 1 73.69 56 VAL B N 1
ATOM 2202 C CA . VAL B 1 56 ? -5.305 -3.662 5.102 1 73.69 56 VAL B CA 1
ATOM 2203 C C . VAL B 1 56 ? -4.426 -2.432 4.898 1 73.69 56 VAL B C 1
ATOM 2205 O O . VAL B 1 56 ? -3.502 -2.184 5.68 1 73.69 56 VAL B O 1
ATOM 2208 N N . ALA B 1 57 ? -4.688 -1.764 3.809 1 69.19 57 ALA B N 1
ATOM 2209 C CA . ALA B 1 57 ? -3.869 -0.598 3.49 1 69.19 57 ALA B CA 1
ATOM 2210 C C . ALA B 1 57 ? -3.939 0.442 4.605 1 69.19 57 ALA B C 1
ATOM 2212 O O . ALA B 1 57 ? -4.973 0.593 5.258 1 69.19 57 ALA B O 1
ATOM 2213 N N . ALA B 1 58 ? -2.834 1.081 4.793 1 78.06 58 ALA B N 1
ATOM 2214 C CA . ALA B 1 58 ? -2.654 2.096 5.828 1 78.06 58 ALA B CA 1
ATOM 2215 C C . ALA B 1 58 ? -3.596 3.277 5.609 1 78.06 58 ALA B C 1
ATOM 2217 O O . ALA B 1 58 ? -3.738 3.764 4.484 1 78.06 58 ALA B O 1
ATOM 2218 N N . ARG B 1 59 ? -4.438 3.467 6.594 1 87.38 59 ARG B N 1
ATOM 2219 C CA . ARG B 1 59 ? -5.273 4.664 6.598 1 87.38 59 ARG B CA 1
ATOM 2220 C C . ARG B 1 59 ? -4.93 5.562 7.781 1 87.38 59 ARG B C 1
ATOM 2222 O O . ARG B 1 59 ? -4.676 5.078 8.883 1 87.38 59 ARG B O 1
ATOM 2229 N N . CYS B 1 60 ? -4.957 6.797 7.539 1 95.81 60 CYS B N 1
ATOM 2230 C CA . CYS B 1 60 ? -4.664 7.742 8.609 1 95.81 60 CYS B CA 1
ATOM 2231 C C . CYS B 1 60 ? -5.766 7.734 9.664 1 95.81 60 CYS B C 1
ATOM 2233 O O . CYS B 1 60 ? -6.953 7.758 9.328 1 95.81 60 CYS B O 1
ATOM 2235 N N . GLU B 1 61 ? -5.406 7.742 10.828 1 97.12 61 GLU B N 1
ATOM 2236 C CA . GLU B 1 61 ? -6.371 7.746 11.922 1 97.12 61 GLU B CA 1
ATOM 2237 C C . GLU B 1 61 ? -6.941 9.141 12.148 1 97.12 61 GLU B C 1
ATOM 2239 O O . GLU B 1 61 ? -7.926 9.305 12.875 1 97.12 61 GLU B O 1
ATOM 2244 N N . LEU B 1 62 ? -6.395 10.125 11.445 1 98.44 62 LEU B N 1
ATOM 2245 C CA . LEU B 1 62 ? -6.762 11.508 11.734 1 98.44 62 LEU B CA 1
ATOM 2246 C C . LEU B 1 62 ? -7.477 12.141 10.547 1 98.44 62 LEU B C 1
ATOM 2248 O O . LEU B 1 62 ? -7.945 13.273 10.633 1 98.44 62 LEU B O 1
ATOM 2252 N N . CYS B 1 63 ? -7.543 11.492 9.484 1 97.62 63 CYS B N 1
ATOM 2253 C CA . CYS B 1 63 ? -8.203 12.008 8.289 1 97.62 63 CYS B CA 1
ATOM 2254 C C . CYS B 1 63 ? -8.703 10.867 7.414 1 97.62 63 CYS B C 1
ATOM 2256 O O . CYS B 1 63 ? -8.422 9.703 7.684 1 97.62 63 CYS B O 1
ATOM 2258 N N . PRO B 1 64 ? -9.523 11.227 6.402 1 94.88 64 PRO B N 1
ATOM 2259 C CA . PRO B 1 64 ? -10.125 10.141 5.629 1 94.88 64 PRO B CA 1
ATOM 2260 C C . PRO B 1 64 ? -9.211 9.625 4.52 1 94.88 64 PRO B C 1
ATOM 2262 O O . PRO B 1 64 ? -9.641 8.836 3.676 1 94.88 64 PRO B O 1
ATOM 2265 N N . PHE B 1 65 ? -7.953 9.977 4.551 1 88.69 65 PHE B N 1
ATOM 2266 C CA . PHE B 1 65 ? -7.09 9.617 3.434 1 88.69 65 PHE B CA 1
ATOM 2267 C C . PHE B 1 65 ? -6.023 8.617 3.873 1 88.69 65 PHE B C 1
ATOM 2269 O O . PHE B 1 65 ? -5.695 8.531 5.059 1 88.69 65 PHE B O 1
ATOM 2276 N N . GLY B 1 66 ? -5.555 7.867 2.896 1 88.94 66 GLY B N 1
ATOM 2277 C CA . GLY B 1 66 ? -4.539 6.871 3.193 1 88.94 66 GLY B CA 1
ATOM 2278 C C . GLY B 1 66 ? -3.289 7.023 2.35 1 88.94 66 GLY B C 1
ATOM 2279 O O . GLY B 1 66 ? -2.32 6.281 2.521 1 88.94 66 GLY B O 1
ATOM 2280 N N . TYR B 1 67 ? -3.383 7.973 1.445 1 84.12 67 TYR B N 1
ATOM 2281 C CA . TYR B 1 67 ? -2.221 8.203 0.593 1 84.12 67 TYR B CA 1
ATOM 2282 C C . TYR B 1 67 ? -1.329 9.297 1.169 1 84.12 67 TYR B C 1
ATOM 2284 O O . TYR B 1 67 ? -1.757 10.062 2.033 1 84.12 67 TYR B O 1
ATOM 2292 N N . GLY B 1 68 ? -0.048 9.273 0.784 1 90.56 68 GLY B N 1
ATOM 2293 C CA . GLY B 1 68 ? 0.859 10.312 1.254 1 90.56 68 GLY B CA 1
ATOM 2294 C C . GLY B 1 68 ? 1.824 9.82 2.316 1 90.56 68 GLY B C 1
ATOM 2295 O O . GLY B 1 68 ? 2.07 8.617 2.432 1 90.56 68 GLY B O 1
ATOM 2296 N N . ALA B 1 69 ? 2.357 10.797 3.045 1 95.62 69 ALA B N 1
ATOM 2297 C CA . ALA B 1 69 ? 3.43 10.516 3.996 1 95.62 69 ALA B CA 1
ATOM 2298 C C . ALA B 1 69 ? 2.865 10.125 5.359 1 95.62 69 ALA B C 1
ATOM 2300 O O . ALA B 1 69 ? 2.551 10.992 6.18 1 95.62 69 ALA B O 1
ATOM 2301 N N . LEU B 1 70 ? 2.805 8.852 5.559 1 95.94 70 LEU B N 1
ATOM 2302 C CA . LEU B 1 70 ? 2.285 8.305 6.809 1 95.94 70 LEU B CA 1
ATOM 2303 C C . LEU B 1 70 ? 3.404 7.688 7.641 1 95.94 70 LEU B C 1
ATOM 2305 O O . LEU B 1 70 ? 4.438 7.281 7.098 1 95.94 70 LEU B O 1
ATOM 2309 N N . LYS B 1 71 ? 3.227 7.77 8.906 1 96.31 71 LYS B N 1
ATOM 2310 C CA . LYS B 1 71 ? 4.027 7.035 9.875 1 96.31 71 LYS B CA 1
ATOM 2311 C C . LYS B 1 71 ? 3.141 6.207 10.805 1 96.31 71 LYS B C 1
ATOM 2313 O O . LYS B 1 71 ? 1.949 6.488 10.945 1 96.31 71 LYS B O 1
ATOM 2318 N N . ARG B 1 72 ? 3.752 5.223 11.336 1 93.44 72 ARG B N 1
ATOM 2319 C CA . ARG B 1 72 ? 3.016 4.371 12.266 1 93.44 72 ARG B CA 1
ATOM 2320 C C . ARG B 1 72 ? 2.652 5.137 13.539 1 93.44 72 ARG B C 1
ATOM 2322 O O . ARG B 1 72 ? 3.428 5.969 14.008 1 93.44 72 ARG B O 1
ATOM 2329 N N . THR B 1 73 ? 1.477 4.746 14.07 1 96.25 73 THR B N 1
ATOM 2330 C CA . THR B 1 73 ? 1.09 5.27 15.375 1 96.25 73 THR B CA 1
ATOM 2331 C C . THR B 1 73 ? 1.529 4.324 16.484 1 96.25 73 THR B C 1
ATOM 2333 O O . THR B 1 73 ? 1.974 3.205 16.219 1 96.25 73 THR B O 1
ATOM 2336 N N . GLU B 1 74 ? 1.432 4.812 17.672 1 93.12 74 GLU B N 1
ATOM 2337 C CA . GLU B 1 74 ? 1.857 4.035 18.828 1 93.12 74 GLU B CA 1
ATOM 2338 C C . GLU B 1 74 ? 1.013 2.773 18.984 1 93.12 74 GLU B C 1
ATOM 2340 O O . GLU B 1 74 ? 1.448 1.8 19.609 1 93.12 74 GLU B O 1
ATOM 2345 N N . GLN B 1 75 ? -0.138 2.74 18.438 1 89.25 75 GLN B N 1
ATOM 2346 C CA . GLN B 1 75 ? -1.027 1.589 18.531 1 89.25 75 GLN B CA 1
ATOM 2347 C C . GLN B 1 75 ? -1.12 0.852 17.203 1 89.25 75 GLN B C 1
ATOM 2349 O O . GLN B 1 75 ? -2.201 0.416 16.797 1 89.25 75 GLN B O 1
ATOM 2354 N N . LYS B 1 76 ? -0.113 0.938 16.422 1 82.75 76 LYS B N 1
ATOM 2355 C CA . LYS B 1 76 ? 0.068 0.161 15.203 1 82.75 76 LYS B CA 1
ATOM 2356 C C . LYS B 1 76 ? -0.848 0.664 14.094 1 82.75 76 LYS B C 1
ATOM 2358 O O . LYS B 1 76 ? -1.146 -0.068 13.148 1 82.75 76 LYS B O 1
ATOM 2363 N N . GLY B 1 77 ? -1.408 1.707 14.25 1 90.88 77 GLY B N 1
ATOM 2364 C CA . GLY B 1 77 ? -2.102 2.389 13.164 1 90.88 77 GLY B CA 1
ATOM 2365 C C . GLY B 1 77 ? -1.197 3.299 12.359 1 90.88 77 GLY B C 1
ATOM 2366 O O . GLY B 1 77 ? 0.022 3.117 12.344 1 90.88 77 GLY B O 1
ATOM 2367 N N . TRP B 1 78 ? -1.821 4.141 11.547 1 94.94 78 TRP B N 1
ATOM 2368 C CA . TRP B 1 78 ? -1.087 5.066 10.695 1 94.94 78 TRP B CA 1
ATOM 2369 C C . TRP B 1 78 ? -1.639 6.48 10.828 1 94.94 78 TRP B C 1
ATOM 2371 O O . TRP B 1 78 ? -2.822 6.668 11.117 1 94.94 78 TRP B O 1
ATOM 2381 N N . ALA B 1 79 ? -0.783 7.426 10.711 1 98.19 79 ALA B N 1
ATOM 2382 C CA . ALA B 1 79 ? -1.184 8.828 10.641 1 98.19 79 ALA B CA 1
ATOM 2383 C C . ALA B 1 79 ? -0.283 9.602 9.68 1 98.19 79 ALA B C 1
ATOM 2385 O O . ALA B 1 79 ? 0.906 9.297 9.555 1 98.19 79 ALA B O 1
ATOM 2386 N N . HIS B 1 80 ? -0.915 10.516 9.023 1 97.62 80 HIS B N 1
ATOM 2387 C CA . HIS B 1 80 ? -0.092 11.422 8.234 1 97.62 80 HIS B CA 1
ATOM 2388 C C . HIS B 1 80 ? 0.836 12.242 9.133 1 97.62 80 HIS B C 1
ATOM 2390 O O . HIS B 1 80 ? 0.432 12.695 10.203 1 97.62 80 HIS B O 1
ATOM 2396 N N . VAL B 1 81 ? 2.047 12.492 8.625 1 98.06 81 VAL B N 1
ATOM 2397 C CA . VAL B 1 81 ? 2.965 13.391 9.32 1 98.06 81 VAL B CA 1
ATOM 2398 C C . VAL B 1 81 ? 2.361 14.789 9.391 1 98.06 81 VAL B C 1
ATOM 2400 O O . VAL B 1 81 ? 2.418 15.445 10.43 1 98.06 81 VAL B O 1
ATOM 2403 N N . ILE B 1 82 ? 1.715 15.219 8.344 1 97.5 82 ILE B N 1
ATOM 2404 C CA . ILE B 1 82 ? 1.149 16.562 8.312 1 97.5 82 ILE B CA 1
ATOM 2405 C C . ILE B 1 82 ? -0.032 16.656 9.273 1 97.5 82 ILE B C 1
ATOM 2407 O O . ILE B 1 82 ? -0.235 17.688 9.922 1 97.5 82 ILE B O 1
ATOM 2411 N N . CYS B 1 83 ? -0.813 15.617 9.367 1 98.31 83 CYS B N 1
ATOM 2412 C CA . CYS B 1 83 ? -1.885 15.602 10.352 1 98.31 83 CYS B CA 1
ATOM 2413 C C . CYS B 1 83 ? -1.326 15.727 11.766 1 98.31 83 CYS B C 1
ATOM 2415 O O . CYS B 1 83 ? -1.876 16.453 12.594 1 98.31 83 CYS B O 1
ATOM 2417 N N . ALA B 1 84 ? -0.216 15.094 11.953 1 98.44 84 ALA B N 1
ATOM 2418 C CA . ALA B 1 84 ? 0.423 15.109 13.266 1 98.44 84 ALA B CA 1
ATOM 2419 C C . ALA B 1 84 ? 0.99 16.5 13.578 1 98.44 84 ALA B C 1
ATOM 2421 O O . ALA B 1 84 ? 0.924 16.953 14.719 1 98.44 84 ALA B O 1
ATOM 2422 N N . LEU B 1 85 ? 1.442 17.156 12.617 1 96.56 85 LEU B N 1
ATOM 2423 C CA . LEU B 1 85 ? 2.074 18.453 12.805 1 96.56 85 LEU B CA 1
ATOM 2424 C C . LEU B 1 85 ? 1.035 19.531 13.133 1 96.56 85 LEU B C 1
ATOM 2426 O O . LEU B 1 85 ? 1.293 20.422 13.938 1 96.56 85 LEU B O 1
ATOM 2430 N N . TYR B 1 86 ? -0.161 19.375 12.609 1 97.38 86 TYR B N 1
ATOM 2431 C CA . TYR B 1 86 ? -1.098 20.5 12.648 1 97.38 86 TYR B CA 1
ATOM 2432 C C . TYR B 1 86 ? -2.168 20.281 13.711 1 97.38 86 TYR B C 1
ATOM 2434 O O . TYR B 1 86 ? -2.973 21.172 13.984 1 97.38 86 TYR B O 1
ATOM 2442 N N . ILE B 1 87 ? -2.211 19.141 14.273 1 97.88 87 ILE B N 1
ATOM 2443 C CA . ILE B 1 87 ? -3.045 18.922 15.453 1 97.88 87 ILE B CA 1
ATOM 2444 C C . ILE B 1 87 ? -2.191 19.016 16.719 1 97.88 87 ILE B C 1
ATOM 2446 O O . ILE B 1 87 ? -1.356 18.156 16.969 1 97.88 87 ILE B O 1
ATOM 2450 N N . PRO B 1 88 ? -2.443 20 17.5 1 95.62 88 PRO B N 1
ATOM 2451 C CA . PRO B 1 88 ? -1.507 20.375 18.562 1 95.62 88 PRO B CA 1
ATOM 2452 C C . PRO B 1 88 ? -1.284 19.266 19.578 1 95.62 88 PRO B C 1
ATOM 2454 O O . PRO B 1 88 ? -0.205 19.172 20.172 1 95.62 88 PRO B O 1
ATOM 2457 N N . GLU B 1 89 ? -2.268 18.422 19.859 1 97.81 89 GLU B N 1
ATOM 2458 C CA . GLU B 1 89 ? -2.184 17.406 20.906 1 97.81 89 GLU B CA 1
ATOM 2459 C C . GLU B 1 89 ? -1.474 16.156 20.422 1 97.81 89 GLU B C 1
ATOM 2461 O O . GLU B 1 89 ? -1.148 15.266 21.219 1 97.81 89 GLU B O 1
ATOM 2466 N N . VAL B 1 90 ? -1.229 16.047 19.125 1 98.19 90 VAL B N 1
ATOM 2467 C CA . VAL B 1 90 ? -0.498 14.906 18.578 1 98.19 90 VAL B CA 1
ATOM 2468 C C . VAL B 1 90 ? 1.002 15.109 18.781 1 98.19 90 VAL B C 1
ATOM 2470 O O . VAL B 1 90 ? 1.517 16.203 18.578 1 98.19 90 VAL B O 1
ATOM 2473 N N . ARG B 1 91 ? 1.656 13.984 19.172 1 97.81 91 ARG B N 1
ATOM 2474 C CA . ARG B 1 91 ? 3.09 14.047 19.438 1 97.81 91 ARG B CA 1
ATOM 2475 C C . ARG B 1 91 ? 3.842 13 18.625 1 97.81 91 ARG B C 1
ATOM 2477 O O . ARG B 1 91 ? 3.232 12.086 18.062 1 97.81 91 ARG B O 1
ATOM 2484 N N . PHE B 1 92 ? 5.121 13.273 18.5 1 96.38 92 PHE B N 1
ATOM 2485 C CA . PHE B 1 92 ? 6.023 12.273 17.938 1 96.38 92 PHE B CA 1
ATOM 2486 C C . PHE B 1 92 ? 6.836 11.602 19.047 1 96.38 92 PHE B C 1
ATOM 2488 O O . PHE B 1 92 ? 7.359 12.266 19.938 1 96.38 92 PHE B O 1
ATOM 2495 N N . GLY B 1 93 ? 6.879 10.32 19.031 1 97 93 GLY B N 1
ATOM 2496 C CA . GLY B 1 93 ? 7.719 9.609 19.969 1 97 93 GLY B CA 1
ATOM 2497 C C . GLY B 1 93 ? 9.164 10.055 19.938 1 97 93 GLY B C 1
ATOM 2498 O O . GLY B 1 93 ? 9.797 10.195 20.984 1 97 93 GLY B O 1
ATOM 2499 N N . ASP B 1 94 ? 9.695 10.281 18.781 1 95.69 94 ASP B N 1
ATOM 2500 C CA . ASP B 1 94 ? 10.992 10.898 18.516 1 95.69 94 ASP B CA 1
ATOM 2501 C C . ASP B 1 94 ? 10.859 12.062 17.531 1 95.69 94 ASP B C 1
ATOM 2503 O O . ASP B 1 94 ? 10.477 11.859 16.375 1 95.69 94 ASP B O 1
ATOM 2507 N N . VAL B 1 95 ? 11.211 13.227 17.938 1 93.69 95 VAL B N 1
ATOM 2508 C CA . VAL B 1 95 ? 10.977 14.43 17.141 1 93.69 95 VAL B CA 1
ATOM 2509 C C . VAL B 1 95 ? 11.898 14.43 15.93 1 93.69 95 VAL B C 1
ATOM 2511 O O . VAL B 1 95 ? 11.578 15.039 14.906 1 93.69 95 VAL B O 1
ATOM 2514 N N . HIS B 1 96 ? 12.992 13.758 16.016 1 92.44 96 HIS B N 1
ATOM 2515 C CA . HIS B 1 96 ? 13.938 13.75 14.898 1 92.44 96 HIS B CA 1
ATOM 2516 C C . HIS B 1 96 ? 13.492 12.781 13.812 1 92.44 96 HIS B C 1
ATOM 2518 O O . HIS B 1 96 ? 13.578 13.102 12.625 1 92.44 96 HIS B O 1
ATOM 2524 N N . SER B 1 97 ? 13.008 11.711 14.258 1 94.56 97 SER B N 1
ATOM 2525 C CA . SER B 1 97 ? 12.547 10.719 13.281 1 94.56 97 SER B CA 1
ATOM 2526 C C . SER B 1 97 ? 11.062 10.875 12.992 1 94.56 97 SER B C 1
ATOM 2528 O O . SER B 1 97 ? 10.547 10.305 12.031 1 94.56 97 SER B O 1
ATOM 2530 N N . MET B 1 98 ? 10.383 11.602 13.828 1 95.81 98 MET B N 1
ATOM 2531 C CA . MET B 1 98 ? 8.938 11.789 13.75 1 95.81 98 MET B CA 1
ATOM 2532 C C . MET B 1 98 ? 8.203 10.453 13.781 1 95.81 98 MET B C 1
ATOM 2534 O O . MET B 1 98 ? 7.266 10.234 13.016 1 95.81 98 MET B O 1
ATOM 2538 N N . ASP B 1 99 ? 8.648 9.539 14.703 1 95.56 99 ASP B N 1
ATOM 2539 C CA . ASP B 1 99 ? 8.148 8.172 14.781 1 95.56 99 ASP B CA 1
ATOM 2540 C C . ASP B 1 99 ? 8.266 7.621 16.203 1 95.56 99 ASP B C 1
ATOM 2542 O O . ASP B 1 99 ? 9.273 7.832 16.875 1 95.56 99 ASP B O 1
ATOM 2546 N N . PRO B 1 100 ? 7.32 7.027 16.688 1 96.75 100 PRO B N 1
ATOM 2547 C CA . PRO B 1 100 ? 5.957 6.91 16.156 1 96.75 100 PRO B CA 1
ATOM 2548 C C . PRO B 1 100 ? 5.117 8.156 16.406 1 96.75 100 PRO B C 1
ATOM 2550 O O . PRO B 1 100 ? 5.559 9.07 17.109 1 96.75 100 PRO B O 1
ATOM 2553 N N . VAL B 1 101 ? 3.965 8.164 15.75 1 98.12 101 VAL B N 1
ATOM 2554 C CA . VAL B 1 101 ? 2.984 9.211 16.031 1 98.12 101 VAL B CA 1
ATOM 2555 C C . VAL B 1 101 ? 2.135 8.82 17.234 1 98.12 101 VAL B C 1
ATOM 2557 O O . VAL B 1 101 ? 1.593 7.715 17.281 1 98.12 101 VAL B O 1
ATOM 2560 N N . ILE B 1 102 ? 2.076 9.703 18.156 1 98.44 102 ILE B N 1
ATOM 2561 C CA . ILE B 1 102 ? 1.372 9.43 19.406 1 98.44 102 ILE B CA 1
ATOM 2562 C C . ILE B 1 102 ? 0.054 10.203 19.438 1 98.44 102 ILE B C 1
ATOM 2564 O O . ILE B 1 102 ? 0.047 11.43 19.391 1 98.44 102 ILE B O 1
ATOM 2568 N N . LEU B 1 103 ? -1.123 9.484 19.578 1 98.25 103 LEU B N 1
ATOM 2569 C CA . LEU B 1 103 ? -2.445 10.086 19.484 1 98.25 103 LEU B CA 1
ATOM 2570 C C . LEU B 1 103 ? -3.152 10.078 20.828 1 98.25 103 LEU B C 1
ATOM 2572 O O . LEU B 1 103 ? -4.246 10.633 20.969 1 98.25 103 LEU B O 1
ATOM 2576 N N . SER B 1 104 ? -2.562 9.57 21.844 1 97.44 104 SER B N 1
ATOM 2577 C CA . SER B 1 104 ? -3.221 9.273 23.109 1 97.44 104 SER B CA 1
ATOM 2578 C C . SER B 1 104 ? -3.744 10.547 23.766 1 97.44 104 SER B C 1
ATOM 2580 O O . SER B 1 104 ? -4.719 10.5 24.531 1 97.44 104 SER B O 1
ATOM 2582 N N . ASP B 1 105 ? -3.168 11.711 23.484 1 97.69 105 ASP B N 1
ATOM 2583 C CA . ASP B 1 105 ? -3.555 12.945 24.156 1 97.69 105 ASP B CA 1
ATOM 2584 C C . ASP B 1 105 ? -4.562 13.734 23.328 1 97.69 105 ASP B C 1
ATOM 2586 O O . ASP B 1 105 ? -4.992 14.812 23.719 1 97.69 105 ASP B O 1
ATOM 2590 N N . VAL B 1 106 ? -4.977 13.227 22.188 1 98.06 106 VAL B N 1
ATOM 2591 C CA . VAL B 1 106 ? -5.949 13.922 21.344 1 98.06 106 VAL B CA 1
ATOM 2592 C C . VAL B 1 106 ? -7.336 13.828 21.984 1 98.06 106 VAL B C 1
ATOM 2594 O O . VAL B 1 106 ? -7.852 12.727 22.203 1 98.06 106 VAL B O 1
ATOM 2597 N N . PRO B 1 107 ? -7.875 14.914 22.297 1 97.75 107 PRO B N 1
ATOM 2598 C CA . PRO B 1 107 ? -9.188 14.883 22.938 1 97.75 107 PRO B CA 1
ATOM 2599 C C . PRO B 1 107 ? -10.289 14.367 22.016 1 97.75 107 PRO B C 1
ATOM 2601 O O . PRO B 1 107 ? -10.203 14.539 20.797 1 97.75 107 PRO B O 1
ATOM 2604 N N . MET B 1 108 ? -11.312 13.828 22.625 1 97.62 108 MET B N 1
ATOM 2605 C CA . MET B 1 108 ? -12.445 13.273 21.891 1 97.62 108 MET B CA 1
ATOM 2606 C C . MET B 1 108 ? -13.141 14.344 21.047 1 97.62 108 MET B C 1
ATOM 2608 O O . MET B 1 108 ? -13.664 14.055 19.969 1 97.62 108 MET B O 1
ATOM 2612 N N . GLU B 1 109 ? -13.094 15.516 21.531 1 97.31 109 GLU B N 1
ATOM 2613 C CA . GLU B 1 109 ? -13.734 16.625 20.844 1 97.31 109 GLU B CA 1
ATOM 2614 C C . GLU B 1 109 ? -13.227 16.766 19.422 1 97.31 109 GLU B C 1
ATOM 2616 O O . GLU B 1 109 ? -13.984 17.125 18.516 1 97.31 109 GLU B O 1
ATOM 2621 N N . ARG B 1 110 ? -11.961 16.484 19.188 1 98.19 110 ARG B N 1
ATOM 2622 C CA . ARG B 1 110 ? -11.391 16.594 17.844 1 98.19 110 ARG B CA 1
ATOM 2623 C C . ARG B 1 110 ? -11.977 15.523 16.922 1 98.19 110 ARG B C 1
ATOM 2625 O O . ARG B 1 110 ? -12.148 15.766 15.719 1 98.19 110 ARG B O 1
ATOM 2632 N N . PHE B 1 111 ? -12.336 14.383 17.5 1 98.06 111 PHE B N 1
ATOM 2633 C CA . PHE B 1 111 ? -12.867 13.273 16.719 1 98.06 111 PHE B CA 1
ATOM 2634 C C . PHE B 1 111 ? -14.352 13.453 16.453 1 98.06 111 PHE B C 1
ATOM 2636 O O . PHE B 1 111 ? -14.914 12.828 15.555 1 98.06 111 PHE B O 1
ATOM 2643 N N . GLU B 1 112 ? -14.938 14.352 17.188 1 97.75 112 GLU B N 1
ATOM 2644 C CA . GLU B 1 112 ? -16.375 14.594 17.047 1 97.75 112 GLU B CA 1
ATOM 2645 C C . GLU B 1 112 ? -16.641 15.789 16.141 1 97.75 112 GLU B C 1
ATOM 2647 O O . GLU B 1 112 ? -17.781 15.969 15.672 1 97.75 112 GLU B O 1
ATOM 2652 N N . LYS B 1 113 ? -15.672 16.594 16 1 97.81 113 LYS B N 1
ATOM 2653 C CA . LYS B 1 113 ? -15.82 17.781 15.18 1 97.81 113 LYS B CA 1
ATOM 2654 C C . LYS B 1 113 ? -15.961 17.422 13.703 1 97.81 113 LYS B C 1
ATOM 2656 O O . LYS B 1 113 ? -15.211 16.578 13.188 1 97.81 113 LYS B O 1
ATOM 2661 N N . LEU B 1 114 ? -16.922 18.094 13.039 1 98.19 114 LEU B N 1
ATOM 2662 C CA . LEU B 1 114 ? -17.188 17.812 11.625 1 98.19 114 LEU B CA 1
ATOM 2663 C C . LEU B 1 114 ? -16.266 18.625 10.734 1 98.19 114 LEU B C 1
ATOM 2665 O O . LEU B 1 114 ? -16.031 19.812 10.992 1 98.19 114 LEU B O 1
ATOM 2669 N N . CYS B 1 115 ? -15.742 17.938 9.742 1 98.5 115 CYS B N 1
ATOM 2670 C CA . CYS B 1 115 ? -15 18.672 8.727 1 98.5 115 CYS B CA 1
ATOM 2671 C C . CYS B 1 115 ? -15.945 19.406 7.789 1 98.5 115 CYS B C 1
ATOM 2673 O O . CYS B 1 115 ? -16.688 18.797 7.027 1 98.5 115 CYS B O 1
ATOM 2675 N N . TYR B 1 116 ? -15.883 20.703 7.836 1 98.25 116 TYR B N 1
ATOM 2676 C CA . TYR B 1 116 ? -16.828 21.453 7.039 1 98.25 116 TYR B CA 1
ATOM 2677 C C . TYR B 1 116 ? -16.531 21.328 5.555 1 98.25 116 TYR B C 1
ATOM 2679 O O . TYR B 1 116 ? -17.438 21.469 4.719 1 98.25 116 TYR B O 1
ATOM 2687 N N . ILE B 1 117 ? -15.305 21.016 5.207 1 97.69 117 ILE B N 1
ATOM 2688 C CA . ILE B 1 117 ? -14.906 20.875 3.811 1 97.69 117 ILE B CA 1
ATOM 2689 C C . ILE B 1 117 ? -15.508 19.609 3.225 1 97.69 117 ILE B C 1
ATOM 2691 O O . ILE B 1 117 ? -16.109 19.625 2.146 1 97.69 117 ILE B O 1
ATOM 2695 N N . CYS B 1 118 ? -15.312 18.531 3.951 1 96.75 118 CYS B N 1
ATOM 2696 C CA . CYS B 1 118 ? -15.922 17.281 3.521 1 96.75 118 CYS B CA 1
ATOM 2697 C C . CYS B 1 118 ? -17.438 17.422 3.451 1 96.75 118 CYS B C 1
ATOM 2699 O O . CYS B 1 118 ? -18.062 16.938 2.502 1 96.75 118 CYS B O 1
ATOM 2701 N N . ALA B 1 119 ? -18 18.109 4.441 1 97.44 119 ALA B N 1
ATOM 2702 C CA . ALA B 1 119 ? -19.453 18.297 4.477 1 97.44 119 ALA B CA 1
ATOM 2703 C C . ALA B 1 119 ? -19.922 19.094 3.27 1 97.44 119 ALA B C 1
ATOM 2705 O O . ALA B 1 119 ? -20.922 18.734 2.637 1 97.44 119 ALA B O 1
ATOM 2706 N N . SER B 1 120 ? -19.219 20.109 2.977 1 96.44 120 SER B N 1
ATOM 2707 C CA . SER B 1 120 ? -19.578 20.984 1.858 1 96.44 120 SER B CA 1
ATOM 2708 C C . SER B 1 120 ? -19.453 20.25 0.528 1 96.44 120 SER B C 1
ATOM 2710 O O . SER B 1 120 ? -20.125 20.594 -0.446 1 96.44 120 SER B O 1
ATOM 2712 N N . ALA B 1 121 ? -18.609 19.281 0.522 1 93.5 121 ALA B N 1
ATOM 2713 C CA . ALA B 1 121 ? -18.406 18.469 -0.68 1 93.5 121 ALA B CA 1
ATOM 2714 C C . ALA B 1 121 ? -19.469 17.375 -0.78 1 93.5 121 ALA B C 1
ATOM 2716 O O . ALA B 1 121 ? -19.5 16.625 -1.758 1 93.5 121 ALA B O 1
ATOM 2717 N N . GLY B 1 122 ? -20.266 17.234 0.223 1 93.25 122 GLY B N 1
ATOM 2718 C CA . GLY B 1 122 ? -21.359 16.297 0.199 1 93.25 122 GLY B CA 1
ATOM 2719 C C . GLY B 1 122 ? -20.984 14.922 0.73 1 93.25 122 GLY B C 1
ATOM 2720 O O . GLY B 1 122 ? -21.703 13.945 0.514 1 93.25 122 GLY B O 1
ATOM 2721 N N . ASP B 1 123 ? -19.875 14.805 1.315 1 91.81 123 ASP B N 1
ATOM 2722 C CA . ASP B 1 123 ? -19.406 13.531 1.867 1 91.81 123 ASP B CA 1
ATOM 2723 C C . ASP B 1 123 ? -19.547 13.508 3.387 1 91.81 123 ASP B C 1
ATOM 2725 O O . ASP B 1 123 ? -18.578 13.719 4.117 1 91.81 123 ASP B O 1
ATOM 2729 N N . SER B 1 124 ? -20.703 13.133 3.873 1 92.81 124 SER B N 1
ATOM 2730 C CA . SER B 1 124 ? -21.016 13.148 5.301 1 92.81 124 SER B CA 1
ATOM 2731 C C . SER B 1 124 ? -20.188 12.117 6.059 1 92.81 124 SER B C 1
ATOM 2733 O O . SER B 1 124 ? -19.828 12.336 7.215 1 92.81 124 SER B O 1
ATOM 2735 N N . ARG B 1 125 ? -19.938 11.023 5.434 1 89.56 125 ARG B N 1
ATOM 2736 C CA . ARG B 1 125 ? -19.156 9.977 6.07 1 89.56 125 ARG B CA 1
ATOM 2737 C C . ARG B 1 125 ? -17.719 10.445 6.312 1 89.56 125 ARG B C 1
ATOM 2739 O O . ARG B 1 125 ? -17.203 10.312 7.422 1 89.56 125 ARG B O 1
ATOM 2746 N N . ALA B 1 126 ? -17.188 11 5.289 1 94 126 ALA B N 1
ATOM 2747 C CA . ALA B 1 126 ? -15.82 11.508 5.418 1 94 126 ALA B CA 1
ATOM 2748 C C . ALA B 1 126 ? -15.75 12.641 6.441 1 94 126 ALA B C 1
ATOM 2750 O O . ALA B 1 126 ? -14.766 12.758 7.176 1 94 126 ALA B O 1
ATOM 2751 N N . ALA B 1 127 ? -16.812 13.414 6.492 1 97.62 127 ALA B N 1
ATOM 2752 C CA . ALA B 1 127 ? -16.844 14.586 7.367 1 97.62 127 ALA B CA 1
ATOM 2753 C C . ALA B 1 127 ? -16.734 14.18 8.836 1 97.62 127 ALA B C 1
ATOM 2755 O O . ALA B 1 127 ? -16.234 14.945 9.664 1 97.62 127 ALA B O 1
ATOM 2756 N N . GLN B 1 128 ? -17.047 12.953 9.117 1 97.12 128 GLN B N 1
ATOM 2757 C CA . GLN B 1 128 ? -17.109 12.5 10.508 1 97.12 128 GLN B CA 1
ATOM 2758 C C . GLN B 1 128 ? -15.906 11.633 10.859 1 97.12 128 GLN B C 1
ATOM 2760 O O . GLN B 1 128 ? -15.75 11.219 12.008 1 97.12 128 GLN B O 1
ATOM 2765 N N . MET B 1 129 ? -15 11.438 9.891 1 97.06 129 MET B N 1
ATOM 2766 C CA . MET B 1 129 ? -13.852 10.562 10.102 1 97.06 129 MET B CA 1
ATOM 2767 C C . MET B 1 129 ? -12.695 11.336 10.734 1 97.06 129 MET B C 1
ATOM 2769 O O . MET B 1 129 ? -12.539 12.531 10.492 1 97.06 129 MET B O 1
ATOM 2773 N N . GLY B 1 130 ? -11.953 10.625 11.516 1 98.12 130 GLY B N 1
ATOM 2774 C CA . GLY B 1 130 ? -10.703 11.18 12 1 98.12 130 GLY B CA 1
ATOM 2775 C C . GLY B 1 130 ? -10.898 12.305 13 1 98.12 130 GLY B C 1
ATOM 2776 O O . GLY B 1 130 ? -11.828 12.258 13.805 1 98.12 130 GLY B O 1
ATOM 2777 N N . ALA B 1 131 ? -9.883 13.195 13.008 1 98.75 131 ALA B N 1
ATOM 2778 C CA . ALA B 1 131 ? -9.852 14.312 13.953 1 98.75 131 ALA B CA 1
ATOM 2779 C C . ALA B 1 131 ? -9.625 15.633 13.227 1 98.75 131 ALA B C 1
ATOM 2781 O O . ALA B 1 131 ? -8.75 15.734 12.352 1 98.75 131 ALA B O 1
ATOM 2782 N N . CYS B 1 132 ? -10.352 16.656 13.664 1 98.62 132 CYS B N 1
ATOM 2783 C CA . CYS B 1 132 ? -10.281 17.922 12.953 1 98.62 132 CYS B CA 1
ATOM 2784 C C . CYS B 1 132 ? -9.469 18.953 13.734 1 98.62 132 CYS B C 1
ATOM 2786 O O . CYS B 1 132 ? -9.523 18.984 14.969 1 98.62 132 CYS B O 1
ATOM 2788 N N . MET B 1 133 ? -8.758 19.734 13 1 98.19 133 MET B N 1
ATOM 2789 C CA . MET B 1 133 ? -8.242 20.984 13.562 1 98.19 133 MET B CA 1
ATOM 2790 C C . MET B 1 133 ? -9.297 22.078 13.5 1 98.19 133 MET B C 1
ATOM 2792 O O . MET B 1 133 ? -10.312 21.938 12.812 1 98.19 133 MET B O 1
ATOM 2796 N N . SER B 1 134 ? -8.984 23.172 14.203 1 97.56 134 SER B N 1
ATOM 2797 C CA . SER B 1 134 ? -9.922 24.281 14.258 1 97.56 134 SER B CA 1
ATOM 2798 C C . SER B 1 134 ? -9.383 25.5 13.508 1 97.56 134 SER B C 1
ATOM 2800 O O . SER B 1 134 ? -8.164 25.719 13.469 1 97.56 134 SER B O 1
ATOM 2802 N N . CYS B 1 135 ? -10.32 26.25 12.938 1 96.75 135 CYS B N 1
ATOM 2803 C CA . CYS B 1 135 ? -9.93 27.547 12.414 1 96.75 135 CYS B CA 1
ATOM 2804 C C . CYS B 1 135 ? -9.25 28.391 13.492 1 96.75 135 CYS B C 1
ATOM 2806 O O . CYS B 1 135 ? -9.719 28.438 14.633 1 96.75 135 CYS B O 1
ATOM 2808 N N . ASN B 1 136 ? -8.18 29.031 13.109 1 94.62 136 ASN B N 1
ATOM 2809 C CA . ASN B 1 136 ? -7.363 29.766 14.07 1 94.62 136 ASN B CA 1
ATOM 2810 C C . ASN B 1 136 ? -7.984 31.109 14.422 1 94.62 136 ASN B C 1
ATOM 2812 O O . ASN B 1 136 ? -7.488 31.812 15.305 1 94.62 136 ASN B O 1
ATOM 2816 N N . LYS B 1 137 ? -9.055 31.484 13.766 1 94.75 137 LYS B N 1
ATOM 2817 C CA . LYS B 1 137 ? -9.781 32.688 14.148 1 94.75 137 LYS B CA 1
ATOM 2818 C C . LYS B 1 137 ? -10.555 32.5 15.445 1 94.75 137 LYS B C 1
ATOM 2820 O O . LYS B 1 137 ? -11.383 31.578 15.531 1 94.75 137 LYS B O 1
ATOM 2825 N N . PRO B 1 138 ? -10.219 33.344 16.406 1 94.25 138 PRO B N 1
ATOM 2826 C CA . PRO B 1 138 ? -10.961 33.188 17.656 1 94.25 138 PRO B CA 1
ATOM 2827 C C . PRO B 1 138 ? -12.477 33.281 17.453 1 94.25 138 PRO B C 1
ATOM 2829 O O . PRO B 1 138 ? -12.977 34.188 16.797 1 94.25 138 PRO B O 1
ATOM 2832 N N . GLY B 1 139 ? -13.141 32.344 18 1 95.5 139 GLY B N 1
ATOM 2833 C CA . GLY B 1 139 ? -14.594 32.344 17.969 1 95.5 139 GLY B CA 1
ATOM 2834 C C . GLY B 1 139 ? -15.164 31.531 16.828 1 95.5 139 GLY B C 1
ATOM 2835 O O . GLY B 1 139 ? -16.344 31.188 16.828 1 95.5 139 GLY B O 1
ATOM 2836 N N . CYS B 1 140 ? -14.367 31.266 15.859 1 96.56 140 CYS B N 1
ATOM 2837 C CA . CYS B 1 140 ? -14.852 30.469 14.742 1 96.56 140 CYS B CA 1
ATOM 2838 C C . CYS B 1 140 ? -15.016 29 15.141 1 96.56 140 CYS B C 1
ATOM 2840 O O . CYS B 1 140 ? -14.133 28.422 15.773 1 96.56 140 CYS B O 1
ATOM 2842 N N . LYS B 1 141 ? -16.109 28.375 14.789 1 96.88 141 LYS B N 1
ATOM 2843 C CA . LYS B 1 141 ? -16.422 27.016 15.219 1 96.88 141 LYS B CA 1
ATOM 2844 C C . LYS B 1 141 ? -16.141 26 14.117 1 96.88 141 LYS B C 1
ATOM 2846 O O . LYS B 1 141 ? -16.328 24.797 14.297 1 96.88 141 LYS B O 1
ATOM 2851 N N . ARG B 1 142 ? -15.625 26.469 13.016 1 97.75 142 ARG B N 1
ATOM 2852 C CA . ARG B 1 142 ? -15.391 25.562 11.891 1 97.75 142 ARG B CA 1
ATOM 2853 C C . ARG B 1 142 ? -14.172 24.688 12.133 1 97.75 142 ARG B C 1
ATOM 2855 O O . ARG B 1 142 ? -13.133 25.172 12.586 1 97.75 142 ARG B O 1
ATOM 2862 N N . GLY B 1 143 ? -14.352 23.406 11.914 1 98.31 143 GLY B N 1
ATOM 2863 C CA . GLY B 1 143 ? -13.281 22.422 11.914 1 98.31 143 GLY B CA 1
ATOM 2864 C C . GLY B 1 143 ? -13.039 21.797 10.555 1 98.31 143 GLY B C 1
ATOM 2865 O O . GLY B 1 143 ? -13.898 21.875 9.672 1 98.31 143 GLY B O 1
ATOM 2866 N N . PHE B 1 144 ? -11.93 21.297 10.352 1 98.69 144 PHE B N 1
ATOM 2867 C CA . PHE B 1 144 ? -11.594 20.641 9.094 1 98.69 144 PHE B CA 1
ATOM 2868 C C . PHE B 1 144 ? -10.422 19.688 9.273 1 98.69 144 PHE B C 1
ATOM 2870 O O . PHE B 1 144 ? -9.625 19.828 10.203 1 98.69 144 PHE B O 1
ATOM 2877 N N . HIS B 1 145 ? -10.352 18.672 8.492 1 98.56 145 HIS B N 1
ATOM 2878 C CA . HIS B 1 145 ? -9.18 17.812 8.453 1 98.56 145 HIS B CA 1
ATOM 2879 C C . HIS B 1 145 ? -7.945 18.578 7.996 1 98.56 145 HIS B C 1
ATOM 2881 O O . HIS B 1 145 ? -8.039 19.453 7.133 1 98.56 145 HIS B O 1
ATOM 2887 N N . VAL B 1 146 ? -6.828 18.188 8.555 1 98.38 146 VAL B N 1
ATOM 2888 C CA . VAL B 1 146 ? -5.578 18.812 8.148 1 98.38 146 VAL B CA 1
ATOM 2889 C C . VAL B 1 146 ? -5.344 18.578 6.656 1 98.38 146 VAL B C 1
ATOM 2891 O O . VAL B 1 146 ? -5.008 19.516 5.926 1 98.38 146 VAL B O 1
ATOM 2894 N N . THR B 1 147 ? -5.586 17.375 6.195 1 97 147 THR B N 1
ATOM 2895 C CA . THR B 1 147 ? -5.367 17.047 4.793 1 97 147 THR B CA 1
ATOM 2896 C C . THR B 1 147 ? -6.352 17.797 3.9 1 97 147 THR B C 1
ATOM 2898 O O . THR B 1 147 ? -6 18.219 2.797 1 97 147 THR B O 1
ATOM 2901 N N . CYS B 1 148 ? -7.582 17.969 4.32 1 96.5 148 CYS B N 1
ATOM 2902 C CA . CYS B 1 148 ? -8.539 18.766 3.562 1 96.5 148 CYS B CA 1
ATOM 2903 C C . CYS B 1 148 ? -8.07 20.203 3.441 1 96.5 148 CYS B C 1
ATOM 2905 O O . CYS B 1 148 ? -8.133 20.797 2.361 1 96.5 148 CYS B O 1
ATOM 2907 N N . ALA B 1 149 ? -7.602 20.766 4.516 1 97 149 ALA B N 1
ATOM 2908 C CA . ALA B 1 149 ? -7.074 22.125 4.512 1 97 149 ALA B CA 1
ATOM 2909 C C . ALA B 1 149 ? -5.852 22.234 3.607 1 97 149 ALA B C 1
ATOM 2911 O O . ALA B 1 149 ? -5.684 23.234 2.895 1 97 149 ALA B O 1
ATOM 2912 N N . GLN B 1 150 ? -4.996 21.234 3.688 1 94.12 150 GLN B N 1
ATOM 2913 C CA . GLN B 1 150 ? -3.816 21.234 2.828 1 94.12 150 GLN B CA 1
ATOM 2914 C C . GLN B 1 150 ? -4.211 21.297 1.354 1 94.12 150 GLN B C 1
ATOM 2916 O O . GLN B 1 150 ? -3.652 22.078 0.591 1 94.12 150 GLN B O 1
ATOM 2921 N N . GLN B 1 151 ? -5.176 20.578 0.999 1 91.12 151 GLN B N 1
ATOM 2922 C CA . GLN B 1 151 ? -5.625 20.5 -0.387 1 91.12 151 GLN B CA 1
ATOM 2923 C C . GLN B 1 151 ? -6.207 21.828 -0.846 1 91.12 151 GLN B C 1
ATOM 2925 O O . GLN B 1 151 ? -6.105 22.188 -2.021 1 91.12 151 GLN B O 1
ATOM 2930 N N . ARG B 1 152 ? -6.699 22.531 0.092 1 92.62 152 ARG B N 1
ATOM 2931 C CA . ARG B 1 152 ? -7.352 23.797 -0.252 1 92.62 152 ARG B CA 1
ATOM 2932 C C . ARG B 1 152 ? -6.434 24.984 0.015 1 92.62 152 ARG B C 1
ATOM 2934 O O . ARG B 1 152 ? -6.848 26.141 -0.1 1 92.62 152 ARG B O 1
ATOM 2941 N N . GLY B 1 153 ? -5.266 24.75 0.491 1 90.19 153 GLY B N 1
ATOM 2942 C CA . GLY B 1 153 ? -4.316 25.812 0.745 1 90.19 153 GLY B CA 1
ATOM 2943 C C . GLY B 1 153 ? -4.676 26.656 1.953 1 90.19 153 GLY B C 1
ATOM 2944 O O . GLY B 1 153 ? -4.477 27.875 1.948 1 90.19 153 GLY B O 1
ATOM 2945 N N . LEU B 1 154 ? -5.203 26.062 2.988 1 94.31 154 LEU B N 1
ATOM 2946 C CA . LEU B 1 154 ? -5.723 26.812 4.129 1 94.31 154 LEU B CA 1
ATOM 2947 C C . LEU B 1 154 ? -4.754 26.75 5.305 1 94.31 154 LEU B C 1
ATOM 2949 O O . LEU B 1 154 ? -4.98 27.375 6.34 1 94.31 154 LEU B O 1
ATOM 2953 N N . LEU B 1 155 ? -3.65 26.016 5.199 1 93.94 155 LEU B N 1
ATOM 2954 C CA . LEU B 1 155 ? -2.697 25.812 6.289 1 93.94 155 LEU B CA 1
ATOM 2955 C C . LEU B 1 155 ? -1.694 26.969 6.344 1 93.94 155 LEU B C 1
ATOM 2957 O O . LEU B 1 155 ? -1.357 27.547 5.312 1 93.94 155 LEU B O 1
ATOM 2961 N N . CYS B 1 156 ? -1.299 27.297 7.586 1 87.88 156 CYS B N 1
ATOM 2962 C CA . CYS B 1 156 ? -0.367 28.391 7.805 1 87.88 156 CYS B CA 1
ATOM 2963 C C . CYS B 1 156 ? 0.7 28.016 8.82 1 87.88 156 CYS B C 1
ATOM 2965 O O . CYS B 1 156 ? 0.467 27.156 9.688 1 87.88 156 CYS B O 1
ATOM 2967 N N . GLU B 1 157 ? 1.803 28.547 8.57 1 84.44 157 GLU B N 1
ATOM 2968 C CA . GLU B 1 157 ? 2.881 28.484 9.555 1 84.44 157 GLU B CA 1
ATOM 2969 C C . GLU B 1 157 ? 3.193 29.875 10.102 1 84.44 157 GLU B C 1
ATOM 2971 O O . GLU B 1 157 ? 3.547 30.781 9.344 1 84.44 157 GLU B O 1
ATOM 2976 N N . GLU B 1 158 ? 2.732 30.125 11.32 1 74.5 158 GLU B N 1
ATOM 2977 C CA . GLU B 1 158 ? 2.938 31.422 11.93 1 74.5 158 GLU B CA 1
ATOM 2978 C C . GLU B 1 158 ? 4.16 31.438 12.836 1 74.5 158 GLU B C 1
ATOM 2980 O O . GLU B 1 158 ? 4.375 30.484 13.602 1 74.5 158 GLU B O 1
ATOM 2985 N N . GLY B 1 159 ? 4.906 32.438 12.859 1 63.84 159 GLY B N 1
ATOM 29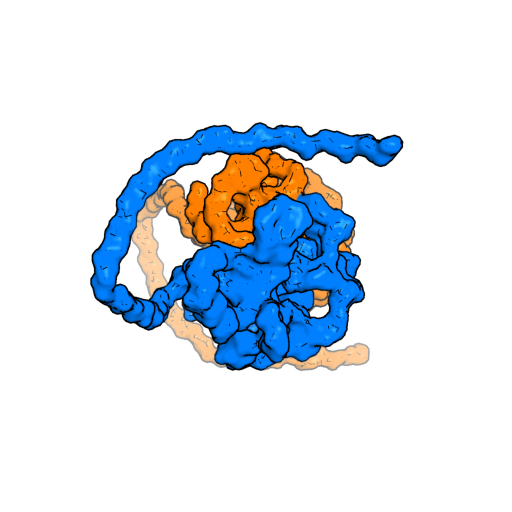86 C CA . GLY B 1 159 ? 6.02 32.688 13.758 1 63.84 159 GLY B CA 1
ATOM 2987 C C . GLY B 1 159 ? 7.332 32.906 13.031 1 63.84 159 GLY B C 1
ATOM 2988 O O . GLY B 1 159 ? 7.449 32.625 11.844 1 63.84 159 GLY B O 1
ATOM 2989 N N . GLY B 1 160 ? 8.07 33.969 13.266 1 51.75 160 GLY B N 1
ATOM 2990 C CA . GLY B 1 160 ? 9.352 34.438 12.758 1 51.75 160 GLY B CA 1
ATOM 2991 C C . GLY B 1 160 ? 10.469 33.406 12.93 1 51.75 160 GLY B C 1
ATOM 2992 O O . GLY B 1 160 ? 10.875 32.75 11.969 1 51.75 160 GLY B O 1
ATOM 2993 N N . GLY B 1 161 ? 11.156 33.281 14.086 1 46.59 161 GLY B N 1
ATOM 2994 C CA . GLY B 1 161 ? 12.422 32.594 14.328 1 46.59 161 GLY B CA 1
ATOM 2995 C C . GLY B 1 161 ? 12.273 31.109 14.484 1 46.59 161 GLY B C 1
ATOM 2996 O O . GLY B 1 161 ? 11.156 30.594 14.602 1 46.59 161 GLY B O 1
ATOM 2997 N N . SER B 1 162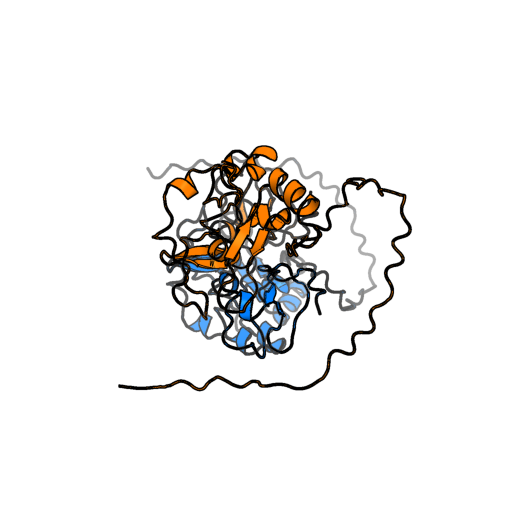 ? 13.336 30.219 14.219 1 48.47 162 SER B N 1
ATOM 2998 C CA . SER B 1 162 ? 13.555 28.781 14.109 1 48.47 162 SER B CA 1
ATOM 2999 C C . SER B 1 162 ? 12.805 28.016 15.188 1 48.47 162 SER B C 1
ATOM 3001 O O . SER B 1 162 ? 12.406 26.859 14.984 1 48.47 162 SER B O 1
ATOM 3003 N N . LYS B 1 163 ? 12.531 28.625 16.469 1 53.75 163 LYS B N 1
ATOM 3004 C CA . LYS B 1 163 ? 12.203 27.828 17.656 1 53.75 163 LYS B CA 1
ATOM 3005 C C . LYS B 1 163 ? 10.703 27.828 17.922 1 53.75 163 LYS B C 1
ATOM 3007 O O . LYS B 1 163 ? 10.211 27.062 18.75 1 53.75 163 LYS B O 1
ATOM 3012 N N . ASN B 1 164 ? 9.945 28.688 17.188 1 60.75 164 ASN B N 1
ATOM 3013 C CA . ASN B 1 164 ? 8.578 28.734 17.672 1 60.75 164 ASN B CA 1
ATOM 3014 C C . ASN B 1 164 ? 7.57 28.812 16.531 1 60.75 164 ASN B C 1
ATOM 3016 O O . ASN B 1 164 ? 6.781 29.75 16.438 1 60.75 164 ASN B O 1
ATOM 3020 N N . VAL B 1 165 ? 7.672 27.812 15.625 1 77.31 165 VAL B N 1
ATOM 3021 C CA . VAL B 1 165 ? 6.707 27.844 14.531 1 77.31 165 VAL B CA 1
ATOM 3022 C C . VAL B 1 165 ? 5.375 27.25 15 1 77.31 165 VAL B C 1
ATOM 3024 O O . VAL B 1 165 ? 5.348 26.188 15.625 1 77.31 165 VAL B O 1
ATOM 3027 N N . LYS B 1 166 ? 4.43 28.109 14.953 1 84.44 166 LYS B N 1
ATOM 3028 C CA . LYS B 1 166 ? 3.074 27.625 15.211 1 84.44 166 LYS B CA 1
ATOM 3029 C C . LYS B 1 166 ? 2.391 27.188 13.922 1 84.44 166 LYS B C 1
ATOM 3031 O O . LYS B 1 166 ? 2.326 27.953 12.961 1 84.44 166 LYS B O 1
ATOM 3036 N N . TYR B 1 167 ? 2.027 25.922 13.922 1 91.44 167 TYR B N 1
ATOM 3037 C CA . TYR B 1 167 ? 1.244 25.406 12.812 1 91.44 167 TYR B CA 1
ATOM 3038 C C . TYR B 1 167 ? -0.244 25.641 13.031 1 91.44 167 TYR B C 1
ATOM 3040 O O . TYR B 1 167 ? -0.802 25.25 14.055 1 91.44 167 TYR B O 1
ATOM 3048 N N . CYS B 1 168 ? -0.845 26.422 12.117 1 93.38 168 CYS B N 1
ATOM 3049 C CA . CYS B 1 168 ? -2.268 26.719 12.242 1 93.38 168 CYS B CA 1
ATOM 3050 C C . CYS B 1 168 ? -2.945 26.734 10.875 1 93.38 168 CYS B C 1
ATOM 3052 O O . CYS B 1 168 ? -2.332 26.359 9.867 1 93.38 168 CYS B O 1
ATOM 3054 N N . GLY B 1 169 ? -4.277 26.875 10.867 1 94.56 169 GLY B N 1
ATOM 3055 C CA . GLY B 1 169 ? -5.078 26.984 9.656 1 94.56 169 GLY B CA 1
ATOM 3056 C C . GLY B 1 169 ? -6.328 27.828 9.844 1 94.56 169 GLY B C 1
ATOM 3057 O O . GLY B 1 169 ? -6.746 28.078 10.969 1 94.56 169 GLY B O 1
ATOM 3058 N N . TYR B 1 170 ? -6.758 28.328 8.734 1 94.75 170 TYR B N 1
ATOM 3059 C CA . TYR B 1 170 ? -7.98 29.125 8.727 1 94.75 170 TYR B CA 1
ATOM 3060 C C . TYR B 1 170 ? -9.016 28.531 7.773 1 94.75 170 TYR B C 1
ATOM 3062 O O . TYR B 1 170 ? -8.656 27.891 6.777 1 94.75 170 TYR B O 1
ATOM 3070 N N . CYS B 1 171 ? -10.273 28.656 8.18 1 96.06 171 CYS B N 1
ATOM 3071 C CA . CYS B 1 171 ? -11.305 28.312 7.203 1 96.06 171 CYS B CA 1
ATOM 3072 C C . CYS B 1 171 ? -11.258 29.25 6.008 1 96.06 171 CYS B C 1
ATOM 3074 O O . CYS B 1 171 ? -10.625 30.312 6.062 1 96.06 171 CYS B O 1
ATOM 3076 N N . GLU B 1 172 ? -11.883 28.828 4.945 1 94.62 172 GLU B N 1
ATOM 3077 C CA . GLU B 1 172 ? -11.844 29.594 3.697 1 94.62 172 GLU B CA 1
ATOM 3078 C C . GLU B 1 172 ? -12.305 31.031 3.908 1 94.62 172 GLU B C 1
ATOM 3080 O O . GLU B 1 172 ? -11.695 31.969 3.385 1 94.62 172 GLU B O 1
ATOM 3085 N N . HIS B 1 173 ? -13.289 31.234 4.672 1 93.69 173 HIS B N 1
ATOM 3086 C CA . HIS B 1 173 ? -13.844 32.531 4.953 1 93.69 173 HIS B CA 1
ATOM 3087 C C . HIS B 1 173 ? -12.836 33.438 5.68 1 93.69 173 HIS B C 1
ATOM 3089 O O . HIS B 1 173 ? -12.594 34.562 5.273 1 93.69 173 HIS B O 1
ATOM 3095 N N . HIS B 1 174 ? -12.188 32.906 6.691 1 94.19 174 HIS B N 1
ATOM 3096 C CA . HIS B 1 174 ? -11.32 33.719 7.535 1 94.19 174 HIS B CA 1
ATOM 3097 C C . HIS B 1 174 ? -9.93 33.875 6.918 1 94.19 174 HIS B C 1
ATOM 3099 O O . HIS B 1 174 ? -9.195 34.812 7.25 1 94.19 174 HIS B O 1
ATOM 3105 N N . LEU B 1 175 ? -9.562 32.938 6.059 1 89.75 175 LEU B N 1
ATOM 3106 C CA . LEU B 1 175 ? -8.312 33.156 5.332 1 89.75 175 LEU B CA 1
ATOM 3107 C C . LEU B 1 175 ? -8.438 34.312 4.348 1 89.75 175 LEU B C 1
ATOM 3109 O O . LEU B 1 175 ? -7.52 35.125 4.223 1 89.75 175 LEU B O 1
ATOM 3113 N N . ARG B 1 176 ? -9.477 34.375 3.561 1 86.56 176 ARG B N 1
ATOM 3114 C CA . ARG B 1 176 ? -9.703 35.438 2.602 1 86.56 176 ARG B CA 1
ATOM 3115 C C . ARG B 1 176 ? -9.688 36.812 3.291 1 86.56 176 ARG B C 1
ATOM 3117 O O . ARG B 1 176 ? -9.125 37.781 2.758 1 86.56 176 ARG B O 1
ATOM 3124 N N . LYS B 1 177 ? -10.227 36.906 4.453 1 82.38 177 LYS B N 1
ATOM 3125 C CA . LYS B 1 177 ? -10.258 38.125 5.219 1 82.38 177 LYS B CA 1
ATOM 3126 C C . LYS B 1 177 ? -8.867 38.5 5.719 1 82.38 177 LYS B C 1
ATOM 3128 O O . LYS B 1 177 ? -8.5 39.688 5.715 1 82.38 177 LYS B O 1
ATOM 3133 N N . ALA B 1 178 ? -8.141 37.5 6.148 1 75.5 178 ALA B N 1
ATOM 3134 C CA . ALA B 1 178 ? -6.793 37.719 6.66 1 75.5 178 ALA B CA 1
ATOM 3135 C C . ALA B 1 178 ? -5.859 38.188 5.555 1 75.5 178 ALA B C 1
ATOM 3137 O O . ALA B 1 178 ? -5.027 39.094 5.777 1 75.5 178 ALA B O 1
ATOM 3138 N N . VAL B 1 179 ? -5.898 37.656 4.418 1 68.44 179 VAL B N 1
ATOM 3139 C CA . VAL B 1 179 ? -5.074 38.031 3.281 1 68.44 179 VAL B CA 1
ATOM 3140 C C . VAL B 1 179 ? -5.434 39.469 2.852 1 68.44 179 VAL B C 1
ATOM 3142 O O . VAL B 1 179 ? -4.551 40.25 2.529 1 68.44 179 VAL B O 1
ATOM 3145 N N . ARG B 1 180 ? -6.672 39.75 2.91 1 59.56 180 ARG B N 1
ATOM 3146 C CA . ARG B 1 180 ? -7.117 41.094 2.512 1 59.56 180 ARG B CA 1
ATOM 3147 C C . ARG B 1 180 ? -6.641 42.125 3.504 1 59.56 180 ARG B C 1
ATOM 3149 O O . ARG B 1 180 ? -6.246 43.219 3.107 1 59.56 180 ARG B O 1
ATOM 3156 N N . TYR B 1 181 ? -6.77 41.781 4.699 1 54.59 181 TYR B N 1
ATOM 3157 C CA . TYR B 1 181 ? -6.379 42.75 5.707 1 54.59 181 TYR B CA 1
ATOM 3158 C C . TYR B 1 181 ? -4.863 42.781 5.891 1 54.59 181 TYR B C 1
ATOM 3160 O O . TYR B 1 181 ? -4.27 43.844 6.082 1 54.59 181 TYR B O 1
ATOM 3168 N N . PHE B 1 182 ? -4.355 41.531 6.129 1 51.91 182 PHE B N 1
ATOM 3169 C CA . PHE B 1 182 ? -2.924 41.531 6.406 1 51.91 182 PHE B CA 1
ATOM 3170 C C . PHE B 1 182 ? -2.123 41.344 5.121 1 51.91 182 PHE B C 1
ATOM 3172 O O . PHE B 1 182 ? -2.145 40.281 4.512 1 51.91 182 PHE B O 1
ATOM 3179 N N . GLY B 1 183 ? -2.188 42.188 4.125 1 45.12 183 GLY B N 1
ATOM 3180 C CA . GLY B 1 183 ? -1.401 42.094 2.902 1 45.12 183 GLY B CA 1
ATOM 3181 C C . GLY B 1 183 ? -0.587 40.844 2.803 1 45.12 183 GLY B C 1
ATOM 3182 O O . GLY B 1 183 ? -0.474 40.25 1.725 1 45.12 183 GLY B O 1
ATOM 3183 N N . LEU B 1 184 ? 0.633 40.656 3.549 1 40.25 184 LEU B N 1
ATOM 3184 C CA . LEU B 1 184 ? 1.856 39.875 3.385 1 40.25 184 LEU B CA 1
ATOM 3185 C C . LEU B 1 184 ? 1.778 38.562 4.164 1 40.25 184 LEU B C 1
ATOM 3187 O O . LEU B 1 184 ? 2.807 37.969 4.488 1 40.25 184 LEU B O 1
ATOM 3191 N N . VAL B 1 185 ? 0.778 38.281 4.824 1 42.09 185 VAL B N 1
ATOM 3192 C CA . VAL B 1 185 ? 1.127 37.094 5.59 1 42.09 185 VAL B CA 1
ATOM 3193 C C . VAL B 1 185 ? 1.526 35.969 4.637 1 42.09 185 VAL B C 1
ATOM 3195 O 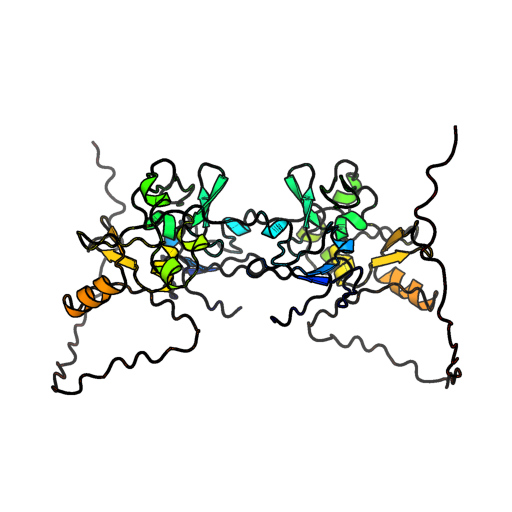O . VAL B 1 185 ? 0.833 35.688 3.652 1 42.09 185 VAL B O 1
ATOM 3198 N N . SER B 1 186 ? 2.787 35.812 4.504 1 39.19 186 SER B N 1
ATOM 3199 C CA . SER B 1 186 ? 3.33 34.625 3.824 1 39.19 186 SER B CA 1
ATOM 3200 C C . SER B 1 186 ? 2.555 33.375 4.195 1 39.19 186 SER B C 1
ATOM 3202 O O . SER B 1 186 ? 2.844 32.719 5.211 1 39.19 186 SER B O 1
ATOM 3204 N N . CYS B 1 187 ? 1.239 33.469 4.383 1 43.25 187 CYS B N 1
ATOM 3205 C CA . CYS B 1 187 ? 0.63 32.156 4.395 1 43.25 187 CYS B CA 1
ATOM 3206 C C . CYS B 1 187 ? 1.232 31.25 3.312 1 43.25 187 CYS B C 1
ATOM 3208 O O . CYS B 1 187 ? 1.186 31.594 2.129 1 43.25 187 CYS B O 1
ATOM 3210 N N . LEU B 1 188 ? 2.326 30.797 3.48 1 43.12 188 LEU B N 1
ATOM 3211 C CA . LEU B 1 188 ? 2.764 29.75 2.561 1 43.12 188 LEU B CA 1
ATOM 3212 C C . LEU B 1 188 ? 1.581 28.906 2.098 1 43.12 188 LEU B C 1
ATOM 3214 O O . LEU B 1 188 ? 1.12 28.016 2.826 1 43.12 188 LEU B O 1
ATOM 3218 N N . VAL B 1 189 ? 0.521 29.594 1.55 1 39.88 189 VAL B N 1
ATOM 3219 C CA . VAL B 1 189 ? -0.506 28.844 0.84 1 39.88 189 VAL B CA 1
ATOM 3220 C C . VAL B 1 189 ? 0.147 27.766 -0.017 1 39.88 189 VAL B C 1
ATOM 3222 O O . VAL B 1 189 ? 0.864 28.062 -0.973 1 39.88 189 VAL B O 1
ATOM 3225 N N . PHE B 1 190 ? 0.56 26.766 0.579 1 38.81 190 PHE B N 1
ATOM 3226 C CA . PHE B 1 190 ? 0.894 25.578 -0.204 1 38.81 190 PHE B CA 1
ATOM 3227 C C . PHE B 1 190 ? -0.181 25.297 -1.247 1 38.81 190 PHE B C 1
ATOM 3229 O O . PHE B 1 190 ? -1.253 24.781 -0.92 1 38.81 190 PHE B O 1
ATOM 3236 N N . SER B 1 191 ? -0.515 26.219 -2.199 1 32.19 191 SER B N 1
ATOM 3237 C CA . SER B 1 191 ? -1.382 25.906 -3.33 1 32.19 191 SER B CA 1
ATOM 3238 C C . SER B 1 191 ? -0.99 24.594 -3.98 1 32.19 191 SER B C 1
ATOM 3240 O O . SER B 1 191 ? 0.109 24.469 -4.523 1 32.19 191 SER B O 1
ATOM 3242 N N . ILE B 1 192 ? -1.291 23.531 -3.449 1 31.45 192 ILE B N 1
ATOM 3243 C CA . ILE B 1 192 ? -1.27 22.312 -4.258 1 31.45 192 ILE B CA 1
ATOM 3244 C C . ILE B 1 192 ? -1.941 22.578 -5.602 1 31.45 192 ILE B C 1
ATOM 3246 O O . ILE B 1 192 ? -3.129 22.906 -5.656 1 31.45 192 ILE B O 1
ATOM 3250 N N . THR B 1 193 ? -1.35 23.203 -6.562 1 28.72 193 THR B N 1
ATOM 3251 C CA . THR B 1 193 ? -1.832 23.172 -7.938 1 28.72 193 THR B CA 1
ATOM 3252 C C . THR B 1 193 ? -2.422 21.797 -8.266 1 28.72 193 THR B C 1
ATOM 3254 O O . THR B 1 193 ? -1.701 20.797 -8.312 1 28.72 193 THR B O 1
ATOM 3257 N N . LEU B 1 194 ? -3.473 21.375 -7.664 1 29.7 194 LEU B N 1
ATOM 3258 C CA . LEU B 1 194 ? -4.242 20.312 -8.305 1 29.7 194 LEU B CA 1
ATOM 3259 C C . LEU B 1 194 ? -4.289 20.516 -9.812 1 29.7 194 LEU B C 1
ATOM 3261 O O . LEU B 1 194 ? -4.684 21.578 -10.297 1 29.7 194 LEU B O 1
ATOM 3265 N N . PHE B 1 195 ? -3.551 19.922 -10.578 1 28.78 195 PHE B N 1
ATOM 3266 C CA . PHE B 1 195 ? -3.781 19.75 -12.008 1 28.78 195 PHE B CA 1
ATOM 3267 C C . PHE B 1 195 ? -5.258 19.5 -12.289 1 28.78 195 PHE B C 1
ATOM 3269 O O . PHE B 1 195 ? -5.598 18.641 -13.109 1 28.78 195 PHE B O 1
ATOM 3276 N N . ALA B 1 196 ? -6.246 19.453 -11.422 1 26.86 196 ALA B N 1
ATOM 3277 C CA . ALA B 1 196 ? -7.484 19.516 -12.195 1 26.86 196 ALA B CA 1
ATOM 3278 C C . ALA B 1 196 ? -7.602 20.859 -12.93 1 26.86 196 ALA B C 1
ATOM 3280 O O . ALA B 1 196 ? -7.047 21.859 -12.492 1 26.86 196 ALA B O 1
ATOM 3281 N N . PRO B 1 197 ? -8.141 20.953 -14.219 1 26.2 197 PRO B N 1
ATOM 3282 C CA . PRO B 1 197 ? -8.461 22.219 -14.891 1 26.2 197 PRO B CA 1
ATOM 3283 C C . PRO B 1 197 ? -9.008 23.266 -13.93 1 26.2 197 PRO B C 1
ATOM 3285 O O . PRO B 1 197 ? -9.68 22.922 -12.953 1 26.2 197 PRO B O 1
ATOM 3288 N N . LEU B 1 198 ? -8.328 24.359 -13.742 1 27.44 198 LEU B N 1
ATOM 3289 C CA . LEU B 1 198 ? -8.648 25.656 -13.164 1 27.44 198 LEU B CA 1
ATOM 3290 C C . LEU B 1 198 ? -10.117 26 -13.367 1 27.44 198 LEU B C 1
ATOM 3292 O O . LEU B 1 198 ? -10.578 26.109 -14.5 1 27.44 198 LEU B O 1
ATOM 3296 N N . ILE B 1 199 ? -10.953 25.516 -12.586 1 25.91 199 ILE B N 1
ATOM 3297 C CA . ILE B 1 199 ? -12.109 26.391 -12.555 1 25.91 199 ILE B CA 1
ATOM 3298 C C . ILE B 1 199 ? -11.648 27.844 -12.375 1 25.91 199 ILE B C 1
ATOM 3300 O O . ILE B 1 199 ? -10.812 28.125 -11.508 1 25.91 199 ILE B O 1
ATOM 3304 N N . ASP B 1 200 ? -11.828 28.734 -13.375 1 24.97 200 ASP B N 1
ATOM 3305 C CA . ASP B 1 200 ? -11.695 30.172 -13.531 1 24.97 200 ASP B CA 1
ATOM 3306 C C . ASP B 1 200 ? -12.211 30.906 -12.297 1 24.97 200 ASP B C 1
ATOM 3308 O O . ASP B 1 200 ? -13.414 31.141 -12.164 1 24.97 200 ASP B O 1
ATOM 3312 N N . ILE B 1 201 ? -11.82 30.641 -11.156 1 25.39 201 ILE B N 1
ATOM 3313 C CA . ILE B 1 201 ? -12.219 31.766 -10.32 1 25.39 201 ILE B CA 1
ATOM 3314 C C . ILE B 1 201 ? -11.547 33.031 -10.82 1 25.39 201 ILE B C 1
ATOM 3316 O O . ILE B 1 201 ? -10.32 33.156 -10.797 1 25.39 201 ILE B O 1
ATOM 3320 N N . ARG B 1 202 ? -12.133 33.75 -11.742 1 24.78 202 ARG B N 1
ATOM 3321 C CA . ARG B 1 202 ? -11.914 35.094 -12.211 1 24.78 202 ARG B CA 1
ATOM 3322 C C . ARG B 1 202 ? -11.547 36.031 -11.055 1 24.78 202 ARG B C 1
ATOM 3324 O O . ARG B 1 202 ? -12.383 36.312 -10.195 1 24.78 202 ARG B O 1
ATOM 3331 N N . VAL B 1 203 ? -10.336 35.781 -10.398 1 24.62 203 VAL B N 1
ATOM 3332 C CA . VAL B 1 203 ? -9.898 36.938 -9.648 1 24.62 203 VAL B CA 1
ATOM 3333 C C . VAL B 1 203 ? -10 38.188 -10.531 1 24.62 203 VAL B C 1
ATOM 3335 O O . VAL B 1 203 ? -9.477 38.219 -11.648 1 24.62 203 VAL B O 1
ATOM 3338 N N . HIS B 1 204 ? -11.039 38.875 -10.492 1 23.95 204 HIS B N 1
ATOM 3339 C CA . HIS B 1 204 ? -11.188 40.188 -11.102 1 23.95 204 HIS B CA 1
ATOM 3340 C C . HIS B 1 204 ? -9.992 41.094 -10.781 1 23.95 204 HIS B C 1
ATOM 3342 O O . HIS B 1 204 ? -9.531 41.125 -9.641 1 23.95 204 HIS B O 1
ATOM 3348 N N . ASN B 1 205 ? -9.07 41.312 -11.711 1 25 205 ASN B N 1
ATOM 3349 C CA . ASN B 1 205 ? -8.039 42.344 -11.883 1 25 205 ASN B CA 1
ATOM 3350 C C . ASN B 1 205 ? -8.508 43.688 -11.359 1 25 205 ASN B C 1
ATOM 3352 O O . ASN B 1 205 ? -9.492 44.25 -11.859 1 25 205 ASN B O 1
ATOM 3356 N N . CYS B 1 206 ? -8.391 44 -10.047 1 24.86 206 CYS B N 1
ATOM 3357 C CA . CYS B 1 206 ? -8.5 45.438 -9.789 1 24.86 206 CYS B CA 1
ATOM 3358 C C . CYS B 1 206 ? -7.508 46.219 -10.648 1 24.86 206 CYS B C 1
ATOM 3360 O O . CYS B 1 206 ? -6.324 45.875 -10.703 1 24.86 206 CYS B O 1
ATOM 3362 N N . SER B 1 207 ? -7.848 46.844 -11.742 1 23.67 207 SER B N 1
ATOM 3363 C CA . SER B 1 207 ? -7.211 47.688 -12.758 1 23.67 207 SER B CA 1
ATOM 3364 C C . SER B 1 207 ? -6.23 48.656 -12.125 1 23.67 207 SER B C 1
ATOM 3366 O O . SER B 1 207 ? -5.219 49.031 -12.734 1 23.67 207 SER B O 1
ATOM 3368 N N . GLY B 1 208 ? -6.598 49.719 -11.258 1 23.62 208 GLY B N 1
ATOM 3369 C CA . GLY B 1 208 ? -6.129 51.031 -11.594 1 23.62 208 GLY B CA 1
ATOM 3370 C C . GLY B 1 208 ? -4.656 51.25 -11.289 1 23.62 208 GLY B C 1
ATOM 3371 O O . GLY B 1 208 ? -3.916 51.781 -12.117 1 23.62 208 GLY B O 1
ATOM 3372 N N . MET B 1 209 ? -4.121 51.625 -9.977 1 23.19 209 MET B N 1
ATOM 3373 C CA . MET B 1 209 ? -3.07 52.625 -9.805 1 23.19 209 MET B CA 1
ATOM 3374 C C . MET B 1 209 ? -1.695 52.031 -10.078 1 23.19 209 MET B C 1
ATOM 3376 O O . MET B 1 209 ? -1.469 50.844 -9.812 1 23.19 209 MET B O 1
ATOM 3380 N N . PRO B 1 210 ? -0.781 52.719 -10.836 1 25.94 210 PRO B N 1
ATOM 3381 C CA . PRO B 1 210 ? 0.565 52.5 -11.367 1 25.94 210 PRO B CA 1
ATOM 3382 C C . PRO B 1 210 ? 1.586 52.188 -10.281 1 25.94 210 PRO B C 1
ATOM 3384 O O . PRO B 1 210 ? 1.862 53.031 -9.422 1 25.94 210 PRO B O 1
ATOM 3387 N N . LEU B 1 211 ? 1.359 51.344 -9.25 1 22.72 211 LEU B N 1
ATOM 3388 C CA . LEU B 1 211 ? 2.359 51.406 -8.188 1 22.72 211 LEU B CA 1
ATOM 3389 C C . LEU B 1 211 ? 3.744 51.062 -8.727 1 22.72 211 LEU B C 1
ATOM 3391 O O . LEU B 1 211 ? 3.951 49.969 -9.266 1 22.72 211 LEU B O 1
ATOM 3395 N N . VAL B 1 212 ? 4.535 52.031 -9.258 1 23.36 212 VAL B N 1
ATOM 3396 C CA . VAL B 1 212 ? 5.898 52.031 -9.781 1 23.36 212 VAL B CA 1
ATOM 3397 C C . VAL B 1 212 ? 6.852 51.5 -8.711 1 23.36 212 VAL B C 1
ATOM 3399 O O . VAL B 1 212 ? 8.062 51.438 -8.922 1 23.36 212 VAL B O 1
ATOM 3402 N N . PRO B 1 213 ? 6.512 50.719 -7.656 1 21.92 213 PRO B N 1
ATOM 3403 C CA . PRO B 1 213 ? 7.59 50.906 -6.688 1 21.92 213 PRO B CA 1
ATOM 3404 C C . PRO B 1 213 ? 8.953 50.469 -7.215 1 21.92 213 PRO B C 1
ATOM 3406 O O . PRO B 1 213 ? 9.023 49.625 -8.102 1 21.92 213 PRO B O 1
ATOM 3409 N N . PRO B 1 214 ? 10.047 51.312 -7.16 1 21.84 214 PRO B N 1
ATOM 3410 C CA . PRO B 1 214 ? 11.445 51.156 -7.574 1 21.84 214 PRO B CA 1
ATOM 3411 C C . PRO B 1 214 ? 12.086 49.906 -7.023 1 21.84 214 PRO B C 1
ATOM 3413 O O . PRO B 1 214 ? 11.625 49.344 -6.02 1 21.84 214 PRO B O 1
ATOM 3416 N N . CYS B 1 215 ? 12.766 49.125 -7.871 1 20.58 215 CYS B N 1
ATOM 3417 C CA . CYS B 1 215 ? 13.562 47.906 -7.879 1 20.58 215 CYS B CA 1
ATOM 3418 C C . CYS B 1 215 ? 14.648 47.969 -6.809 1 20.58 215 CYS B C 1
ATOM 3420 O O . CYS B 1 215 ? 15.57 48.781 -6.895 1 20.58 215 CYS B O 1
ATOM 3422 N N . CYS B 1 216 ? 14.234 48 -5.465 1 19.06 216 CYS B N 1
ATOM 3423 C CA . CYS B 1 216 ? 15.25 48.062 -4.418 1 19.06 216 CYS B CA 1
ATOM 3424 C C . CYS B 1 216 ? 16.312 47 -4.629 1 19.06 216 CYS B C 1
ATOM 3426 O O . CYS B 1 216 ? 15.992 45.812 -4.785 1 19.06 216 CYS B O 1
ATOM 3428 N N . SER B 1 217 ? 17.5 47.281 -5.184 1 19.95 217 SER B N 1
ATOM 3429 C CA . SER B 1 217 ? 18.781 46.625 -5.438 1 19.95 217 SER B CA 1
ATOM 3430 C C . SER B 1 217 ? 19.344 46 -4.168 1 19.95 217 SER B C 1
ATOM 3432 O O . SER B 1 217 ? 20.516 45.625 -4.125 1 19.95 217 SER B O 1
ATOM 3434 N N . ALA B 1 218 ? 18.594 45.781 -3.07 1 18.12 218 ALA B N 1
ATOM 3435 C CA . ALA B 1 218 ? 19.422 45.594 -1.881 1 18.12 218 ALA B CA 1
ATOM 3436 C C . ALA B 1 218 ? 20.375 44.406 -2.053 1 18.12 218 ALA B C 1
ATOM 3438 O O . ALA B 1 218 ? 19.938 43.281 -2.395 1 18.12 218 ALA B O 1
ATOM 3439 N N . GLN B 1 219 ? 21.703 44.625 -2.254 1 18.61 219 GLN B N 1
ATOM 3440 C CA . GLN B 1 219 ? 22.938 43.844 -2.314 1 18.61 219 GLN B CA 1
ATOM 3441 C C . GLN B 1 219 ? 23.141 43.031 -1.044 1 18.61 219 GLN B C 1
ATOM 3443 O O . GLN B 1 219 ? 23.469 43.562 0.008 1 18.61 219 GLN B O 1
ATOM 3448 N N . LEU B 1 220 ? 22.125 42.375 -0.551 1 19.05 220 LEU B N 1
ATOM 3449 C CA . LEU B 1 220 ? 22.375 41.781 0.748 1 19.05 220 LEU B CA 1
ATOM 3450 C C . LEU B 1 220 ? 23.656 40.938 0.713 1 19.05 220 LEU B C 1
ATOM 3452 O O . LEU B 1 220 ? 23.844 40.125 -0.194 1 19.05 220 LEU B O 1
ATOM 3456 N N . GLY B 1 221 ? 24.719 41.312 1.421 1 18.12 221 GLY B N 1
ATOM 3457 C CA . GLY B 1 221 ? 26.062 40.906 1.823 1 18.12 221 GLY B CA 1
ATOM 3458 C C . GLY B 1 221 ? 26.125 39.469 2.316 1 18.12 221 GLY B C 1
ATOM 3459 O O . GLY B 1 221 ? 25.094 38.844 2.611 1 18.12 221 GLY B O 1
ATOM 3460 N N . ASP B 1 222 ? 27.328 38.719 2.264 1 19.45 222 ASP B N 1
ATOM 3461 C CA . ASP B 1 222 ? 28.016 37.406 2.25 1 19.45 222 ASP B CA 1
ATOM 3462 C C . ASP B 1 222 ? 27.844 36.688 3.582 1 19.45 222 ASP B C 1
ATOM 3464 O O . ASP B 1 222 ? 27.594 35.469 3.607 1 19.45 222 ASP B O 1
ATOM 3468 N N . ALA B 1 223 ? 28.219 37.156 4.785 1 18.36 223 ALA B N 1
ATOM 3469 C CA . ALA B 1 223 ? 29.203 36.594 5.699 1 18.36 223 ALA B CA 1
ATOM 3470 C C . ALA B 1 223 ? 28.578 35.531 6.594 1 18.36 223 ALA B C 1
ATOM 3472 O O . ALA B 1 223 ? 29.156 34.469 6.781 1 18.36 223 ALA B O 1
ATOM 3473 N N . ARG B 1 224 ? 27.688 35.719 7.688 1 19.25 224 ARG B N 1
ATOM 3474 C CA . ARG B 1 224 ? 28.188 35.344 9.008 1 19.25 224 ARG B CA 1
ATOM 3475 C C . ARG B 1 224 ? 28.172 33.844 9.203 1 19.25 224 ARG B C 1
ATOM 3477 O O . ARG B 1 224 ? 27.562 33.125 8.422 1 19.25 224 ARG B O 1
ATOM 3484 N N . LYS B 1 225 ? 27.953 33.375 10.641 1 19.64 225 LYS B N 1
ATOM 3485 C CA . LYS B 1 225 ? 28.328 32.688 11.859 1 19.64 225 LYS B CA 1
ATOM 3486 C C . LYS B 1 225 ? 27.5 31.406 12.023 1 19.64 225 LYS B C 1
ATOM 3488 O O . LYS B 1 225 ? 26.281 31.453 12.164 1 19.64 225 LYS B O 1
ATOM 3493 N N . TRP B 1 226 ? 27.734 30.344 11.266 1 17.98 226 TRP B N 1
ATOM 3494 C CA . TRP B 1 226 ? 27.359 28.984 11.625 1 17.98 226 TRP B CA 1
ATOM 3495 C C . TRP B 1 226 ? 27.703 28.688 13.078 1 17.98 226 TRP B C 1
ATOM 3497 O O . TRP B 1 226 ? 28.672 27.969 13.352 1 17.98 226 TRP B O 1
ATOM 3507 N N . ASP B 1 227 ? 27.641 29.625 13.977 1 19.03 227 ASP B N 1
ATOM 3508 C CA . ASP B 1 227 ? 28.266 29.5 15.289 1 19.03 227 ASP B CA 1
ATOM 3509 C C . ASP B 1 227 ? 27.688 28.328 16.062 1 19.03 227 ASP B C 1
ATOM 3511 O O . ASP B 1 227 ? 28.422 27.5 16.594 1 19.03 227 ASP B O 1
ATOM 3515 N N . ASN B 1 228 ? 26.516 28.438 16.953 1 19.08 228 ASN B N 1
ATOM 3516 C CA . ASN B 1 228 ? 26.438 28.125 18.375 1 19.08 228 ASN B CA 1
ATOM 3517 C C . ASN B 1 228 ? 26.078 26.656 18.609 1 19.08 228 ASN B C 1
ATOM 3519 O O . ASN B 1 228 ? 24.906 26.281 18.547 1 19.08 228 ASN B O 1
ATOM 3523 N N . LEU B 1 229 ? 26.625 25.641 18.094 1 19.78 229 LEU B N 1
ATOM 3524 C CA . LEU B 1 229 ? 26.609 24.281 18.641 1 19.78 229 LEU B CA 1
ATOM 3525 C C . LEU B 1 229 ? 27.031 24.297 20.109 1 19.78 229 LEU B C 1
ATOM 3527 O O . LEU B 1 229 ? 27.219 23.234 20.703 1 19.78 229 LEU B O 1
ATOM 3531 N N . GLN B 1 230 ? 27.484 25.328 20.844 1 18.78 230 GLN B N 1
ATOM 3532 C CA . GLN B 1 230 ? 28.375 25.234 21.984 1 18.78 230 GLN B CA 1
ATOM 3533 C C . GLN B 1 230 ? 27.625 24.75 23.219 1 18.78 230 GLN B C 1
ATOM 3535 O O . GLN B 1 230 ? 28.203 24.078 24.078 1 18.78 230 GLN B O 1
ATOM 3540 N N . ALA B 1 231 ? 26.609 25.312 23.938 1 19.16 231 ALA B N 1
ATOM 3541 C CA . ALA B 1 231 ? 26.609 25.656 25.359 1 19.16 231 ALA B CA 1
ATOM 3542 C C . ALA B 1 231 ? 26.219 24.438 26.203 1 19.16 231 ALA B C 1
ATOM 3544 O O . ALA B 1 231 ? 25.078 24 26.172 1 19.16 231 ALA B O 1
ATOM 3545 N N . PHE B 1 232 ? 27.219 23.422 26.5 1 20.38 232 PHE B N 1
ATOM 3546 C CA . PHE B 1 232 ? 27.328 22.469 27.594 1 20.38 232 PHE B CA 1
ATOM 3547 C C . PHE B 1 232 ? 27.359 23.188 28.938 1 20.38 232 PHE B C 1
ATOM 3549 O O . PHE B 1 232 ? 28.406 23.328 29.562 1 20.38 232 PHE B O 1
ATOM 3556 N N . ARG B 1 233 ? 26.875 24.391 29.281 1 19 233 ARG B N 1
ATOM 3557 C CA . ARG B 1 233 ? 27.438 25.109 30.422 1 19 233 ARG B CA 1
ATOM 3558 C C . ARG B 1 233 ? 27.25 24.344 31.719 1 19 233 ARG B C 1
ATOM 3560 O O . ARG B 1 233 ? 26.5 23.375 31.766 1 19 233 ARG B O 1
ATOM 3567 N N . LYS B 1 234 ? 27.031 25.141 33 1 22.48 234 LYS B N 1
ATOM 3568 C CA . LYS B 1 234 ? 27.453 25.25 34.406 1 22.48 234 LYS B CA 1
ATOM 3569 C C . LYS B 1 234 ? 26.703 24.281 35.281 1 22.48 234 LYS B C 1
ATOM 3571 O O . LYS B 1 234 ? 25.578 23.891 34.969 1 22.48 234 LYS B O 1
ATOM 3576 N N . PRO B 1 235 ? 27.344 24.125 36.75 1 26.67 235 PRO B N 1
ATOM 3577 C CA . PRO B 1 235 ? 26.828 23.734 38.062 1 26.67 235 PRO B CA 1
ATOM 3578 C C . PRO B 1 235 ? 25.516 24.422 38.406 1 26.67 235 PRO B C 1
ATOM 3580 O O . PRO B 1 235 ? 25.25 25.531 37.938 1 26.67 235 PRO B O 1
#